Protein AF-A0A1L3GH61-F1 (afdb_monomer)

pLDDT: mean 84.64, std 16.17, range [33.88, 98.38]

Structure (mmCIF, N/CA/C/O backbone):
data_AF-A0A1L3GH61-F1
#
_entry.id   AF-A0A1L3GH61-F1
#
loop_
_atom_site.group_PDB
_atom_site.id
_atom_site.type_symbol
_atom_site.label_atom_id
_atom_site.label_alt_id
_atom_site.label_comp_id
_atom_site.label_asym_id
_atom_site.label_entity_id
_atom_site.label_seq_id
_atom_site.pdbx_PDB_ins_code
_atom_site.Cartn_x
_atom_site.Cartn_y
_atom_site.Cartn_z
_atom_site.occupancy
_atom_site.B_iso_or_equiv
_atom_site.auth_seq_id
_atom_site.auth_comp_id
_atom_site.auth_asym_id
_atom_site.auth_atom_i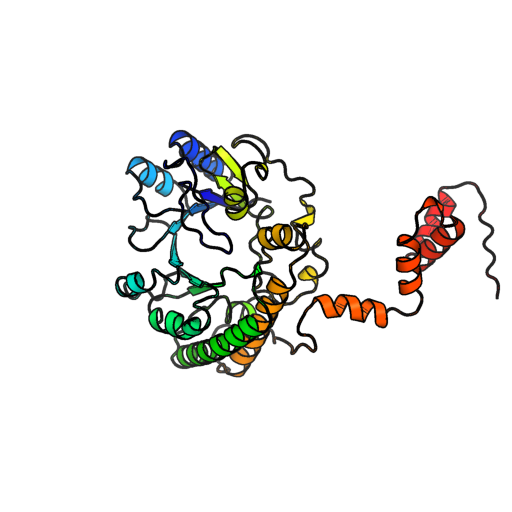d
_atom_site.pdbx_PDB_model_num
ATOM 1 N N . MET A 1 1 ? 2.648 -17.963 -5.848 1.00 83.69 1 MET A N 1
ATOM 2 C CA . MET A 1 1 ? 2.553 -17.896 -7.324 1.00 83.69 1 MET A CA 1
ATOM 3 C C . MET A 1 1 ? 2.106 -16.492 -7.654 1.00 83.69 1 MET A C 1
ATOM 5 O O . MET A 1 1 ? 1.169 -16.028 -7.014 1.00 83.69 1 MET A O 1
ATOM 9 N N . ILE A 1 2 ? 2.786 -15.828 -8.590 1.00 93.50 2 ILE A N 1
ATOM 10 C CA . ILE A 1 2 ? 2.434 -14.467 -9.002 1.00 93.50 2 ILE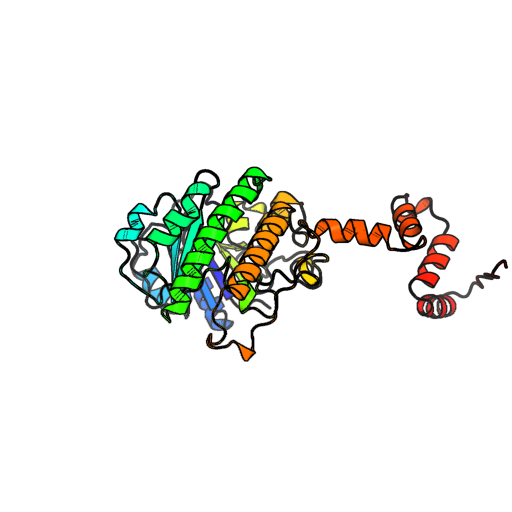 A CA 1
ATOM 11 C C . ILE A 1 2 ? 1.041 -14.481 -9.641 1.00 93.50 2 ILE A C 1
ATOM 13 O O . ILE A 1 2 ? 0.762 -15.321 -10.489 1.00 93.50 2 ILE A O 1
ATOM 17 N N . LYS A 1 3 ? 0.179 -13.576 -9.182 1.00 96.00 3 LYS A N 1
ATOM 18 C CA . LYS A 1 3 ? -1.226 -13.402 -9.566 1.00 96.00 3 LYS A CA 1
ATOM 19 C C . LYS A 1 3 ? -1.441 -12.122 -10.375 1.00 96.00 3 LYS A C 1
ATOM 21 O O . LYS A 1 3 ? -2.359 -12.060 -11.183 1.00 96.00 3 LYS A O 1
ATOM 26 N N . TYR A 1 4 ? -0.626 -11.092 -10.141 1.00 97.06 4 TYR A N 1
ATOM 27 C CA . TYR A 1 4 ? -0.753 -9.811 -10.832 1.00 97.06 4 TYR A CA 1
ATOM 28 C C . TYR A 1 4 ? 0.585 -9.087 -10.987 1.00 97.06 4 TYR A C 1
ATOM 30 O O . TYR A 1 4 ? 1.570 -9.397 -10.313 1.00 97.06 4 TYR A O 1
ATOM 38 N N . LEU A 1 5 ? 0.620 -8.112 -11.891 1.00 98.06 5 LEU A N 1
ATOM 39 C CA . LEU A 1 5 ? 1.747 -7.206 -12.085 1.00 98.06 5 LEU A CA 1
ATOM 40 C C . LEU A 1 5 ? 1.367 -5.795 -11.649 1.00 98.06 5 LEU A C 1
ATOM 42 O O . LEU A 1 5 ? 0.266 -5.325 -11.916 1.00 98.06 5 LEU A O 1
ATOM 46 N N . VAL A 1 6 ? 2.307 -5.100 -11.015 1.00 98.38 6 VAL A N 1
ATOM 47 C CA . VAL A 1 6 ? 2.233 -3.650 -10.813 1.00 98.38 6 VAL A CA 1
ATOM 48 C C . VAL A 1 6 ? 3.106 -2.993 -11.875 1.00 98.38 6 VAL A C 1
ATOM 50 O O . VAL A 1 6 ? 4.317 -3.198 -11.889 1.00 98.38 6 VAL A O 1
ATOM 53 N N . VAL A 1 7 ? 2.514 -2.227 -12.779 1.00 98.25 7 VAL A N 1
ATOM 54 C CA . VAL A 1 7 ? 3.211 -1.656 -13.935 1.00 98.25 7 VAL A CA 1
ATOM 55 C 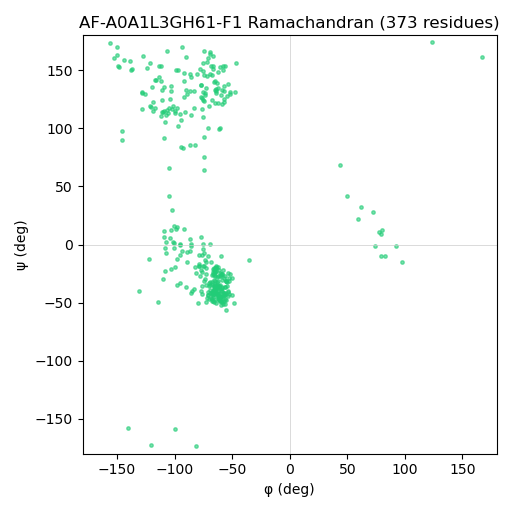C . VAL A 1 7 ? 3.317 -0.151 -13.748 1.00 98.25 7 VAL A C 1
ATOM 57 O O . VAL A 1 7 ? 2.310 0.552 -13.734 1.00 98.25 7 VAL A O 1
ATOM 60 N N . ILE A 1 8 ? 4.541 0.343 -13.583 1.00 96.94 8 ILE A N 1
ATOM 61 C CA . ILE A 1 8 ? 4.813 1.777 -13.452 1.00 96.94 8 ILE A CA 1
ATOM 62 C C . ILE A 1 8 ? 4.885 2.373 -14.856 1.00 96.94 8 ILE A C 1
ATOM 64 O O . ILE A 1 8 ? 5.757 1.991 -15.636 1.00 96.94 8 ILE A O 1
ATOM 68 N N . LEU A 1 9 ? 3.978 3.295 -15.182 1.00 95.12 9 LEU A N 1
ATOM 69 C CA . LEU A 1 9 ? 3.888 3.866 -16.528 1.00 95.12 9 LEU A CA 1
ATOM 70 C C . LEU A 1 9 ? 4.895 4.984 -16.777 1.00 95.12 9 LEU A C 1
ATOM 72 O O . LEU A 1 9 ? 5.270 5.195 -17.922 1.00 95.12 9 LEU A O 1
ATOM 76 N N . GLU A 1 10 ? 5.368 5.670 -15.741 1.00 92.06 10 GLU A N 1
ATOM 77 C CA . GLU A 1 10 ? 6.439 6.659 -15.854 1.00 92.06 10 GLU A CA 1
ATOM 78 C C . GLU A 1 10 ? 7.276 6.731 -14.573 1.00 92.06 10 GLU A C 1
ATOM 80 O O . GLU A 1 10 ? 6.773 6.420 -13.494 1.00 92.06 10 GLU A O 1
ATOM 85 N N . PRO A 1 11 ? 8.552 7.146 -14.637 1.00 90.44 11 PRO A N 1
ATOM 86 C CA . PRO A 1 11 ? 9.413 7.211 -13.457 1.00 90.44 11 PRO A CA 1
ATOM 87 C C . PRO A 1 11 ? 8.901 8.147 -12.358 1.00 90.44 11 PRO A C 1
ATOM 89 O O . PRO A 1 11 ? 9.239 7.955 -11.196 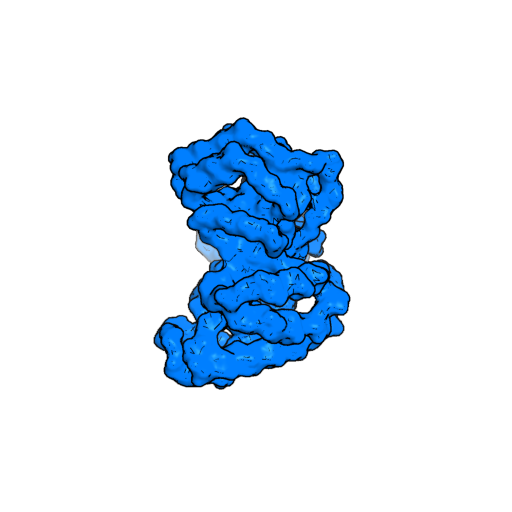1.00 90.44 11 PRO A O 1
ATOM 92 N N . ALA A 1 12 ? 8.082 9.139 -12.718 1.00 89.06 12 ALA A N 1
ATOM 93 C CA . ALA A 1 12 ? 7.443 10.068 -11.791 1.00 89.06 12 ALA A CA 1
ATOM 94 C C . ALA A 1 12 ? 6.040 9.614 -11.329 1.00 89.06 12 ALA A C 1
ATOM 96 O O . ALA A 1 12 ? 5.292 10.421 -10.781 1.00 89.06 12 ALA A O 1
ATOM 97 N N . ALA A 1 13 ? 5.660 8.352 -11.568 1.00 91.25 13 ALA A N 1
ATOM 98 C CA . ALA A 1 13 ? 4.326 7.853 -11.250 1.00 91.25 13 ALA A CA 1
ATOM 99 C C . ALA A 1 13 ? 3.964 8.008 -9.768 1.00 91.25 13 ALA A C 1
ATOM 101 O O . ALA A 1 13 ? 4.830 7.933 -8.894 1.00 91.25 13 ALA A O 1
ATOM 102 N N . ALA A 1 14 ? 2.671 8.176 -9.482 1.00 87.81 14 ALA A N 1
ATOM 103 C CA . ALA A 1 14 ? 2.172 8.421 -8.139 1.00 87.81 14 ALA A CA 1
ATOM 104 C C . ALA A 1 14 ? 2.653 7.341 -7.159 1.00 87.81 14 ALA A C 1
ATOM 106 O O . ALA A 1 14 ? 2.464 6.138 -7.366 1.00 87.81 14 ALA A O 1
ATOM 107 N N . SER A 1 15 ? 3.244 7.766 -6.041 1.00 93.44 15 SER A N 1
ATOM 108 C CA . SER A 1 15 ? 3.453 6.839 -4.936 1.00 93.44 15 SER A CA 1
ATOM 109 C C . SER A 1 15 ? 2.129 6.602 -4.238 1.00 93.44 15 SER A C 1
ATOM 111 O O . SER A 1 15 ? 1.513 7.545 -3.766 1.00 93.44 15 SER A O 1
ATOM 113 N N . PHE A 1 16 ? 1.715 5.344 -4.131 1.00 94.50 16 PHE A N 1
ATOM 114 C CA . PHE A 1 16 ? 0.470 4.939 -3.472 1.00 94.50 16 PHE A CA 1
ATOM 115 C C . PHE A 1 16 ? 0.708 4.209 -2.139 1.00 94.50 16 PHE A C 1
ATOM 117 O O . PHE A 1 16 ? -0.215 3.659 -1.542 1.00 94.50 16 PHE A O 1
ATOM 124 N N . CYS A 1 17 ? 1.960 4.153 -1.676 1.00 94.88 17 CYS A N 1
ATOM 125 C CA . CYS A 1 17 ? 2.373 3.373 -0.509 1.00 94.88 17 CYS A CA 1
ATOM 126 C C . CYS A 1 17 ? 3.414 4.154 0.324 1.00 94.88 17 CYS A C 1
ATOM 128 O O . CYS A 1 17 ? 3.469 5.384 0.274 1.00 94.88 17 CYS A O 1
ATOM 130 N N . TYR A 1 18 ? 4.219 3.449 1.126 1.00 93.62 18 TYR A N 1
ATOM 131 C CA . TYR A 1 18 ? 5.181 4.022 2.079 1.00 93.62 18 TYR A CA 1
ATOM 132 C C . TYR A 1 18 ? 6.454 4.616 1.455 1.00 93.62 18 TYR A C 1
ATOM 134 O O . TYR A 1 18 ? 7.277 5.164 2.182 1.00 93.62 18 TYR A O 1
ATOM 142 N N . TYR A 1 19 ? 6.671 4.449 0.150 1.00 93.12 19 TYR A N 1
ATOM 143 C CA . TYR A 1 19 ? 7.845 4.991 -0.539 1.00 93.12 19 TYR A CA 1
ATOM 144 C C . TYR A 1 19 ? 7.561 6.390 -1.069 1.00 93.12 19 TYR A C 1
ATOM 146 O O . TYR A 1 19 ? 6.403 6.741 -1.258 1.00 93.12 19 TYR A O 1
ATOM 154 N N . ASP A 1 20 ? 8.599 7.157 -1.370 1.00 90.69 20 ASP A N 1
ATOM 155 C CA . ASP A 1 20 ? 8.470 8.397 -2.130 1.00 90.69 20 ASP A CA 1
ATOM 156 C C . ASP A 1 20 ? 9.126 8.247 -3.495 1.00 90.69 20 ASP A C 1
ATOM 158 O O . ASP A 1 20 ? 10.029 7.430 -3.697 1.00 90.69 20 ASP A O 1
ATOM 162 N N . VAL A 1 21 ? 8.635 9.036 -4.442 1.00 89.06 21 VAL A N 1
ATOM 163 C CA . VAL A 1 21 ? 9.172 9.089 -5.796 1.00 89.06 21 VAL A CA 1
ATOM 164 C C . VAL A 1 21 ? 10.475 9.880 -5.739 1.00 89.06 21 VAL A C 1
ATOM 166 O O . VAL A 1 21 ? 10.467 11.087 -5.499 1.00 89.06 21 VAL A O 1
ATOM 169 N N . LYS A 1 22 ? 11.614 9.205 -5.924 1.00 81.12 22 LYS A N 1
ATOM 170 C CA . LYS A 1 22 ? 12.900 9.901 -6.061 1.00 81.12 22 LYS A CA 1
ATOM 171 C C . LYS A 1 22 ? 12.956 10.612 -7.424 1.00 81.12 22 LYS A C 1
ATOM 173 O O . LYS A 1 22 ? 12.446 10.055 -8.396 1.00 81.12 22 LYS A O 1
ATOM 178 N N . PRO A 1 23 ? 13.594 11.793 -7.534 1.00 69.44 23 PRO A N 1
ATOM 179 C CA . PRO A 1 23 ? 13.821 12.438 -8.824 1.00 69.44 23 PRO A CA 1
ATOM 180 C C . PRO A 1 23 ? 14.596 11.500 -9.752 1.00 69.44 23 PRO A C 1
ATOM 182 O O . PRO A 1 23 ? 15.689 11.050 -9.406 1.00 69.44 23 PRO A O 1
ATOM 185 N N . VAL A 1 24 ? 14.033 11.198 -10.921 1.00 66.31 24 VAL A N 1
ATOM 186 C CA . VAL A 1 24 ? 14.658 10.305 -11.904 1.00 66.31 24 VAL A CA 1
ATOM 187 C C . VAL A 1 24 ? 15.115 11.140 -13.107 1.00 66.31 24 VAL A C 1
ATOM 189 O O . VAL A 1 24 ? 14.350 11.985 -13.565 1.00 66.31 24 VAL A O 1
ATOM 192 N N . PRO A 1 25 ? 16.331 10.931 -13.656 1.00 54.88 25 PRO A N 1
ATOM 193 C CA . PRO A 1 25 ? 16.822 11.704 -14.808 1.00 54.88 25 PRO A CA 1
ATOM 194 C C . PRO A 1 25 ? 16.006 11.496 -16.093 1.00 54.88 25 PRO A C 1
ATOM 196 O O . PRO A 1 25 ? 16.049 12.317 -17.003 1.00 54.88 25 PRO A O 1
ATOM 199 N N . SER A 1 26 ? 15.301 10.367 -16.183 1.00 58.50 26 SER A N 1
ATOM 200 C CA . SER A 1 26 ? 14.459 9.982 -17.312 1.00 58.50 26 SER A CA 1
ATOM 201 C C . SER A 1 26 ? 13.035 10.483 -17.082 1.00 58.50 26 SER A C 1
ATOM 203 O O . SER A 1 26 ? 12.349 9.986 -16.192 1.00 58.50 26 SER A O 1
ATOM 205 N N . SER A 1 27 ? 12.580 11.425 -17.906 1.00 63.38 27 SER A N 1
ATOM 206 C CA . SER A 1 27 ? 11.259 12.061 -17.812 1.00 63.38 27 SER A CA 1
ATOM 207 C C . SER A 1 27 ? 10.240 11.526 -18.831 1.00 63.38 27 SER A C 1
ATOM 209 O O . SER A 1 27 ? 9.394 12.277 -19.305 1.00 63.38 27 SER A O 1
ATOM 211 N N . GLY A 1 28 ? 10.352 10.259 -19.236 1.00 83.81 28 GLY A N 1
ATOM 212 C CA . GLY A 1 28 ? 9.490 9.662 -20.260 1.00 83.81 28 GLY A CA 1
ATOM 213 C C . GLY A 1 28 ? 8.573 8.565 -19.728 1.00 83.81 28 GLY A C 1
ATOM 214 O O . GLY A 1 28 ? 8.915 7.873 -18.770 1.00 83.81 28 GLY A O 1
ATOM 215 N N . LEU A 1 29 ? 7.443 8.366 -20.411 1.00 92.44 29 LEU A N 1
ATOM 216 C CA . LEU A 1 29 ? 6.622 7.165 -20.265 1.00 92.44 29 LEU A CA 1
ATOM 217 C C . LEU A 1 29 ? 7.460 5.903 -20.537 1.00 92.44 29 LEU A C 1
ATOM 219 O O . LEU A 1 29 ? 8.430 5.924 -21.301 1.00 92.44 29 LEU A O 1
ATOM 223 N N . MET A 1 30 ? 7.044 4.784 -19.948 1.00 94.69 30 MET A N 1
ATOM 224 C CA . MET A 1 30 ? 7.492 3.445 -20.312 1.00 94.69 30 MET A CA 1
ATOM 225 C C . MET A 1 30 ? 7.421 3.293 -21.836 1.00 94.69 30 MET A C 1
ATOM 227 O O . MET A 1 30 ? 6.375 3.591 -22.406 1.00 94.69 30 MET A O 1
ATOM 231 N N . PRO A 1 31 ? 8.475 2.802 -22.513 1.00 95.81 31 PRO A N 1
ATOM 232 C CA . PRO A 1 31 ? 8.432 2.614 -23.957 1.00 95.81 31 PRO A CA 1
ATOM 233 C C . PRO A 1 31 ? 7.197 1.811 -24.388 1.00 95.81 31 PRO A C 1
ATOM 235 O O . PRO A 1 31 ? 6.956 0.726 -23.858 1.00 95.81 31 PRO A O 1
ATOM 238 N N . LEU A 1 32 ? 6.437 2.314 -25.366 1.00 96.75 32 LE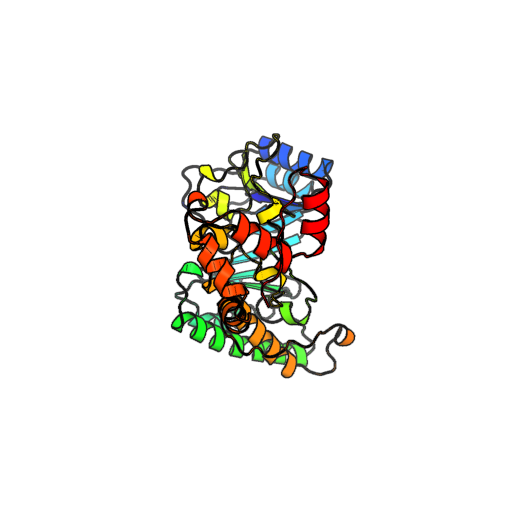U A N 1
ATOM 239 C CA . LEU A 1 32 ? 5.168 1.707 -25.791 1.00 96.75 32 LEU A CA 1
ATOM 240 C C . LEU A 1 32 ? 5.310 0.218 -26.156 1.00 96.75 32 LEU A C 1
ATOM 242 O O . LEU A 1 32 ? 4.482 -0.601 -25.768 1.00 96.75 32 LEU A O 1
ATOM 246 N N . GLU A 1 33 ? 6.398 -0.156 -26.832 1.00 97.38 33 GLU A N 1
ATOM 247 C CA . GLU A 1 33 ? 6.692 -1.555 -27.172 1.00 97.38 33 GLU A CA 1
ATOM 248 C C . GLU A 1 33 ? 7.006 -2.422 -25.945 1.00 97.38 33 GLU A C 1
ATOM 250 O O . GLU A 1 33 ? 6.691 -3.612 -25.911 1.00 97.38 33 GLU A O 1
ATOM 255 N N . LEU A 1 34 ? 7.613 -1.850 -24.902 1.00 97.81 34 LEU A N 1
ATOM 256 C CA . LEU A 1 34 ? 7.771 -2.551 -23.630 1.00 97.81 34 LEU A CA 1
ATOM 257 C C . LEU A 1 34 ? 6.405 -2.750 -22.968 1.00 97.81 34 LEU A C 1
ATOM 259 O O . LEU A 1 34 ? 6.095 -3.882 -22.603 1.00 97.81 34 LEU A O 1
ATOM 263 N N . LEU A 1 35 ? 5.583 -1.701 -22.877 1.00 98.06 35 LEU A N 1
ATOM 264 C CA . LEU A 1 35 ? 4.233 -1.791 -22.316 1.00 98.06 35 LEU A CA 1
ATOM 265 C C . LEU A 1 35 ? 3.397 -2.850 -23.047 1.00 98.06 35 LEU A C 1
ATOM 267 O O . LEU A 1 35 ? 2.757 -3.675 -22.400 1.00 98.06 35 LEU A O 1
ATOM 271 N N . ARG A 1 36 ? 3.473 -2.899 -24.384 1.00 98.25 36 ARG A N 1
ATOM 272 C CA . ARG A 1 36 ? 2.777 -3.902 -25.204 1.00 98.25 36 ARG A CA 1
ATOM 273 C C . ARG A 1 36 ? 3.195 -5.313 -24.823 1.00 98.25 36 ARG A C 1
ATOM 275 O O . ARG A 1 36 ? 2.346 -6.145 -24.523 1.00 98.25 36 ARG A O 1
ATOM 282 N N . ARG A 1 37 ? 4.505 -5.563 -24.728 1.00 98.19 37 ARG A N 1
ATOM 283 C CA . ARG A 1 37 ? 5.027 -6.867 -24.291 1.00 98.19 37 ARG A CA 1
ATOM 284 C C . ARG A 1 37 ? 4.594 -7.233 -22.869 1.00 98.19 37 ARG A C 1
ATOM 286 O O . ARG A 1 37 ? 4.365 -8.414 -22.611 1.00 98.19 37 ARG A O 1
ATOM 293 N N . VAL A 1 38 ? 4.495 -6.260 -21.960 1.00 98.12 38 VAL A N 1
ATOM 294 C CA . VAL A 1 38 ? 4.023 -6.470 -20.579 1.00 98.12 38 VAL A CA 1
ATOM 295 C C . VAL A 1 38 ? 2.550 -6.864 -20.558 1.00 98.12 38 VAL A C 1
ATOM 297 O O . VAL A 1 38 ? 2.207 -7.870 -19.938 1.00 98.12 38 VAL A O 1
ATOM 300 N N . VAL A 1 39 ? 1.701 -6.131 -21.280 1.00 98.06 39 VAL A N 1
ATOM 301 C CA . VAL A 1 39 ? 0.267 -6.427 -21.409 1.00 98.06 39 VAL A CA 1
ATOM 302 C C . VAL A 1 39 ? 0.048 -7.802 -22.044 1.00 98.06 39 VAL A C 1
ATOM 304 O O . VAL A 1 39 ? -0.637 -8.644 -21.466 1.00 98.06 39 VAL A O 1
ATOM 307 N N . ASP A 1 40 ? 0.721 -8.094 -23.159 1.00 97.75 40 ASP A N 1
ATOM 308 C CA . ASP A 1 40 ? 0.632 -9.394 -23.834 1.00 97.75 40 ASP A CA 1
ATOM 309 C C . ASP A 1 40 ? 1.107 -10.549 -22.942 1.00 97.75 40 ASP A C 1
ATOM 311 O O . ASP A 1 40 ? 0.614 -11.676 -23.029 1.00 97.75 40 ASP A O 1
ATOM 315 N N . HIS A 1 41 ? 2.123 -10.314 -22.110 1.00 97.00 41 HIS A N 1
ATOM 316 C CA . HIS A 1 41 ? 2.589 -11.304 -21.146 1.00 97.00 41 HIS A CA 1
ATOM 317 C C . HIS A 1 41 ? 1.547 -11.545 -20.051 1.00 97.00 41 HIS A C 1
ATOM 319 O O . HIS A 1 41 ? 1.261 -12.703 -19.748 1.00 97.00 41 HIS A O 1
ATOM 325 N N . ALA A 1 42 ? 0.969 -10.483 -19.489 1.00 96.75 42 ALA A N 1
ATOM 326 C CA . ALA A 1 42 ? -0.045 -10.587 -18.449 1.00 96.75 42 ALA A CA 1
ATOM 327 C C . ALA A 1 42 ? -1.286 -11.342 -18.948 1.00 96.75 42 ALA A C 1
ATOM 329 O O . ALA A 1 42 ? -1.678 -12.328 -18.328 1.00 96.75 42 ALA A O 1
ATOM 330 N N . ILE A 1 43 ? -1.810 -10.981 -20.125 1.00 96.50 43 ILE A N 1
ATOM 331 C CA . ILE A 1 43 ? -2.961 -11.654 -20.748 1.00 96.50 43 ILE A CA 1
ATOM 332 C C . ILE A 1 43 ? -2.668 -13.142 -20.976 1.00 96.50 43 ILE A C 1
ATOM 334 O O . ILE A 1 43 ? -3.449 -13.998 -20.563 1.00 96.50 43 ILE A O 1
ATOM 338 N N . ARG A 1 44 ? -1.520 -13.481 -21.585 1.00 95.94 44 ARG A N 1
ATOM 339 C CA . ARG A 1 44 ? -1.162 -14.883 -21.882 1.00 95.94 44 ARG A CA 1
ATOM 340 C C . ARG A 1 44 ? -1.005 -15.756 -20.640 1.00 95.94 44 ARG A C 1
ATOM 342 O O . ARG A 1 44 ? -1.191 -16.964 -20.737 1.00 95.94 44 ARG A O 1
ATOM 349 N N . ASN A 1 45 ? -0.644 -15.162 -19.505 1.00 94.94 45 ASN A N 1
ATOM 350 C CA . ASN A 1 45 ? -0.426 -15.878 -18.249 1.00 94.94 45 ASN A CA 1
ATOM 351 C C . ASN A 1 45 ? -1.583 -15.700 -17.251 1.00 94.94 45 ASN A C 1
ATOM 353 O O . ASN A 1 45 ? -1.469 -16.168 -16.121 1.00 94.94 45 ASN A O 1
ATOM 357 N N . GLY A 1 46 ? -2.681 -15.042 -17.644 1.00 95.31 46 GLY A N 1
ATOM 358 C CA . GLY A 1 46 ? -3.830 -14.795 -16.769 1.00 95.31 46 GLY A CA 1
ATOM 359 C C . GLY A 1 46 ? -3.501 -13.935 -15.543 1.00 95.31 46 GLY A C 1
ATOM 360 O O . GLY A 1 46 ? -4.067 -14.156 -14.477 1.00 95.31 46 GLY A O 1
ATOM 361 N N . LEU A 1 47 ? -2.555 -13.000 -15.671 1.00 96.06 47 LEU A N 1
ATOM 362 C CA . LEU A 1 47 ? -2.169 -12.079 -14.602 1.00 96.06 47 LEU A CA 1
ATOM 363 C C . LEU A 1 47 ? -3.014 -10.804 -14.682 1.00 96.06 47 LEU A C 1
ATOM 365 O O . LEU A 1 47 ? -3.105 -10.199 -15.750 1.00 96.06 47 LEU A O 1
ATOM 369 N N . HIS A 1 48 ? -3.558 -10.347 -13.553 1.00 95.94 48 HIS A N 1
ATOM 370 C CA . HIS A 1 48 ? -4.166 -9.011 -13.485 1.00 95.94 48 HIS A CA 1
ATOM 371 C C . HIS A 1 48 ? -3.092 -7.916 -13.549 1.00 95.94 48 HIS A C 1
ATOM 373 O O . HIS A 1 48 ? -1.915 -8.166 -13.258 1.00 95.94 48 HIS A O 1
ATOM 379 N N . ILE A 1 49 ? -3.488 -6.690 -13.896 1.00 97.44 49 ILE A N 1
ATOM 380 C CA . ILE A 1 49 ? -2.560 -5.560 -14.001 1.00 97.44 49 ILE A CA 1
ATOM 381 C C . ILE A 1 49 ? -3.029 -4.383 -13.149 1.00 97.44 49 ILE A C 1
ATOM 383 O O . ILE A 1 49 ? -4.158 -3.919 -13.270 1.00 97.44 49 ILE A O 1
ATOM 387 N N . ASN A 1 50 ? -2.120 -3.855 -12.334 1.00 97.25 50 ASN A N 1
ATOM 388 C CA . ASN A 1 50 ? -2.289 -2.582 -11.648 1.00 97.25 50 ASN A CA 1
ATOM 389 C C . ASN A 1 50 ? -1.362 -1.557 -12.303 1.00 97.25 50 ASN A C 1
ATOM 391 O O . ASN A 1 50 ? -0.147 -1.605 -12.099 1.00 97.25 50 ASN A O 1
ATOM 395 N N . PHE A 1 51 ? -1.918 -0.642 -13.090 1.00 97.31 51 PHE A N 1
ATOM 396 C CA . PHE A 1 51 ? -1.161 0.447 -13.700 1.00 97.31 51 PHE A CA 1
ATOM 397 C C . PHE A 1 51 ? -0.996 1.599 -12.716 1.00 97.31 51 PHE A C 1
ATOM 399 O O . PHE A 1 51 ? -1.962 2.032 -12.091 1.00 97.31 51 PHE A O 1
ATOM 406 N N . VAL A 1 52 ? 0.229 2.104 -12.591 1.00 96.31 52 VAL A N 1
ATOM 407 C CA . VAL A 1 52 ? 0.554 3.269 -11.766 1.00 96.31 52 VAL A CA 1
ATOM 408 C C . VAL A 1 52 ? 0.838 4.440 -12.693 1.00 96.31 52 VAL A C 1
ATOM 410 O O . VAL A 1 52 ? 1.832 4.435 -13.424 1.00 96.31 52 VAL A O 1
ATOM 413 N N . HIS A 1 53 ? -0.060 5.418 -12.666 1.00 93.44 53 HIS A N 1
ATOM 414 C CA . HIS A 1 53 ? -0.005 6.635 -13.472 1.00 93.44 53 HIS A CA 1
ATOM 415 C C . HIS A 1 53 ? 0.730 7.732 -12.695 1.00 93.44 53 HIS A C 1
ATOM 417 O O . HIS A 1 53 ? 0.667 7.760 -11.463 1.00 93.44 53 HIS A O 1
ATOM 423 N N . GLY A 1 54 ? 1.445 8.623 -13.378 1.00 89.94 54 GLY A N 1
ATOM 424 C CA . GLY A 1 54 ? 1.882 9.892 -12.780 1.00 89.94 54 GLY A CA 1
ATOM 425 C C . GLY A 1 54 ? 0.964 11.023 -13.198 1.00 89.94 54 GLY A C 1
ATOM 426 O O . GLY A 1 54 ? -0.183 10.759 -13.533 1.00 89.94 54 GLY A O 1
ATOM 427 N N . ASP A 1 55 ? 1.426 12.269 -13.125 1.00 84.44 55 ASP A N 1
ATOM 428 C CA . ASP A 1 55 ? 0.588 13.446 -13.391 1.00 84.44 55 ASP A CA 1
ATOM 429 C C . ASP A 1 55 ? 0.377 13.715 -14.893 1.00 84.44 55 ASP A C 1
ATOM 431 O O . ASP A 1 55 ? -0.568 14.416 -15.265 1.00 84.44 55 ASP A O 1
ATOM 435 N N . SER A 1 56 ? 1.198 13.125 -15.767 1.00 84.25 56 SER A N 1
ATOM 436 C CA . SER A 1 56 ? 1.104 13.323 -17.215 1.00 84.25 56 SER A CA 1
ATOM 437 C C . SER A 1 56 ? -0.083 12.550 -17.812 1.00 84.25 56 SER A C 1
ATOM 439 O O . SER A 1 56 ? -0.205 11.349 -17.562 1.00 84.25 56 SER A O 1
ATOM 441 N N . PRO A 1 57 ? -0.938 13.170 -18.651 1.00 86.25 57 PRO A N 1
ATOM 442 C CA . PRO A 1 57 ? -1.988 12.437 -19.350 1.00 86.25 57 PRO A CA 1
ATOM 443 C C . PRO A 1 57 ? -1.384 11.439 -20.346 1.00 86.25 57 PRO A C 1
ATOM 445 O O . PRO A 1 57 ? -0.427 11.748 -21.061 1.00 86.25 57 PRO A O 1
ATOM 448 N N . LEU A 1 58 ? -1.975 10.246 -20.428 1.00 90.44 58 LEU A N 1
ATOM 449 C CA . LEU A 1 58 ? -1.533 9.222 -21.369 1.00 90.44 58 LEU A CA 1
ATOM 450 C C . LEU A 1 58 ? -1.931 9.574 -22.815 1.00 90.44 58 LEU A C 1
ATOM 452 O O . LEU A 1 58 ? -3.092 9.907 -23.064 1.00 90.44 58 LEU A O 1
ATOM 456 N N . PRO A 1 59 ? -1.018 9.436 -23.796 1.00 93.19 59 PRO A N 1
ATOM 457 C CA . PRO A 1 59 ? -1.376 9.498 -25.209 1.00 93.19 59 PRO A CA 1
ATOM 458 C C . PRO A 1 59 ? -2.374 8.394 -25.582 1.00 93.19 59 PRO A C 1
ATOM 460 O O . PRO A 1 59 ? -2.355 7.309 -25.000 1.00 93.19 59 PRO A O 1
ATOM 463 N N . GLU A 1 60 ? -3.197 8.620 -26.609 1.00 92.69 60 GLU A N 1
ATOM 464 C CA . GLU A 1 60 ? -4.275 7.691 -26.987 1.00 92.69 60 GLU A CA 1
ATOM 465 C C . GLU A 1 60 ? -3.809 6.248 -27.236 1.00 92.69 60 GLU A C 1
ATOM 467 O O . GLU A 1 60 ? -4.523 5.298 -26.927 1.00 92.69 60 GLU A O 1
ATOM 472 N N . GLU A 1 61 ? -2.612 6.061 -27.796 1.00 95.19 61 GLU A N 1
ATOM 473 C CA . GLU A 1 61 ? -2.049 4.727 -28.034 1.00 95.19 61 GLU A CA 1
ATOM 474 C C . GLU A 1 61 ? -1.788 3.956 -26.737 1.00 95.19 61 GLU A C 1
ATOM 476 O O . GLU A 1 61 ? -2.005 2.744 -26.694 1.00 95.19 61 GLU A O 1
ATOM 481 N N . TYR A 1 62 ? -1.376 4.657 -25.678 1.00 95.25 62 TYR A N 1
ATOM 482 C CA . TYR A 1 62 ? -1.193 4.079 -24.349 1.00 95.25 62 TYR A CA 1
ATOM 483 C C . TYR A 1 62 ? -2.542 3.750 -23.718 1.00 95.25 62 TYR A C 1
ATOM 485 O O . TYR A 1 62 ? -2.698 2.654 -23.187 1.00 95.25 62 TYR A O 1
ATOM 493 N N . VAL A 1 63 ? -3.525 4.653 -23.832 1.00 93.75 63 VAL A N 1
ATOM 494 C CA . VAL A 1 63 ? -4.891 4.426 -23.330 1.00 93.75 63 VAL A CA 1
ATOM 495 C C . VAL A 1 63 ? -5.493 3.173 -23.965 1.00 93.75 63 VAL A C 1
ATOM 497 O O . VAL A 1 63 ? -5.889 2.261 -23.246 1.00 93.75 63 VAL A O 1
ATOM 500 N N . ARG A 1 64 ? -5.457 3.061 -25.301 1.00 94.19 64 ARG A N 1
ATOM 501 C CA . ARG A 1 64 ? -5.961 1.879 -26.026 1.00 94.19 64 ARG A CA 1
ATOM 502 C C . ARG A 1 64 ? -5.308 0.577 -25.564 1.00 94.19 64 ARG A C 1
ATOM 504 O O . ARG A 1 64 ? -5.958 -0.463 -25.536 1.00 94.19 64 ARG A O 1
ATOM 511 N N . LEU A 1 65 ? -4.018 0.620 -25.241 1.00 95.44 65 LEU A N 1
ATOM 512 C CA . LEU A 1 65 ? -3.279 -0.555 -24.800 1.00 95.44 65 LEU A CA 1
ATOM 513 C C . LEU A 1 65 ? -3.598 -0.927 -23.346 1.00 95.44 65 LEU A C 1
ATOM 515 O O . LEU A 1 65 ? -3.813 -2.102 -23.061 1.00 95.44 65 LEU A O 1
ATOM 519 N N . VAL A 1 66 ? -3.678 0.050 -22.443 1.00 94.12 66 VAL A N 1
ATOM 520 C CA . VAL A 1 66 ? -4.098 -0.154 -21.047 1.00 94.12 66 VAL A CA 1
ATOM 521 C C . VAL A 1 66 ? -5.516 -0.731 -20.988 1.00 94.12 66 VAL A C 1
ATOM 523 O O . VAL A 1 66 ? -5.749 -1.723 -20.303 1.00 94.12 66 VAL A O 1
ATOM 526 N N . GLU A 1 67 ? -6.438 -0.182 -21.780 1.00 93.31 67 GLU A N 1
ATOM 527 C CA . GLU A 1 67 ? -7.836 -0.629 -21.851 1.00 93.31 67 GLU A CA 1
ATOM 528 C C . GLU A 1 67 ? -8.026 -1.987 -22.541 1.00 93.31 67 GLU A C 1
ATOM 530 O O . GLU A 1 67 ? -9.104 -2.570 -22.461 1.00 93.31 67 GLU A O 1
ATOM 535 N N . SER A 1 68 ? -6.986 -2.532 -23.180 1.00 93.00 68 SER A N 1
ATOM 536 C CA . SER A 1 68 ? -7.044 -3.865 -23.794 1.00 93.00 68 SER A CA 1
ATOM 537 C C . SER A 1 68 ? -6.951 -5.024 -22.790 1.00 93.00 68 SER A C 1
ATOM 539 O O . SER A 1 68 ? -7.175 -6.174 -23.169 1.00 93.00 68 SER A O 1
ATOM 541 N N . ALA A 1 69 ? -6.640 -4.739 -21.521 1.00 91.38 69 ALA A N 1
ATOM 542 C CA . ALA A 1 69 ? -6.547 -5.721 -20.445 1.00 91.38 69 ALA A CA 1
ATOM 543 C C . ALA A 1 69 ? -7.471 -5.366 -19.272 1.00 91.38 69 ALA A C 1
ATOM 545 O O . ALA A 1 69 ? -7.732 -4.193 -19.006 1.00 91.38 69 ALA A O 1
ATOM 546 N N . ASP A 1 70 ? -7.918 -6.383 -18.530 1.00 90.50 70 ASP A N 1
ATOM 547 C CA . ASP A 1 70 ? -8.544 -6.179 -17.221 1.00 90.50 70 ASP A CA 1
ATOM 548 C C . ASP A 1 70 ? -7.513 -5.599 -16.243 1.00 90.50 70 ASP A C 1
ATOM 550 O O . ASP A 1 70 ? -6.433 -6.171 -16.044 1.00 90.50 70 ASP A O 1
ATOM 554 N N . HIS A 1 71 ? -7.819 -4.431 -15.679 1.00 94.94 71 HIS A N 1
ATOM 555 C CA . HIS A 1 71 ? -6.846 -3.665 -14.916 1.00 94.94 71 HIS A CA 1
ATOM 556 C C . HIS A 1 71 ? -7.466 -2.765 -13.847 1.00 94.94 71 HIS A C 1
ATOM 558 O O . HIS A 1 71 ? -8.629 -2.356 -13.907 1.00 94.94 71 HIS A O 1
ATOM 564 N N . ILE A 1 72 ? -6.614 -2.394 -12.892 1.00 94.88 72 ILE A N 1
ATOM 565 C CA . ILE A 1 72 ? -6.840 -1.296 -11.958 1.00 94.88 72 ILE A CA 1
ATOM 566 C C . ILE A 1 72 ? -5.862 -0.171 -12.293 1.00 94.88 72 ILE A C 1
ATOM 568 O O . ILE A 1 72 ? -4.664 -0.402 -12.445 1.00 94.88 72 ILE A O 1
ATOM 572 N N . SER A 1 73 ? -6.361 1.056 -12.371 1.00 94.25 73 SER A N 1
ATOM 573 C CA . SER A 1 73 ? -5.556 2.260 -12.536 1.00 94.25 73 SER A CA 1
ATOM 574 C C . SER A 1 73 ? -5.414 2.992 -11.203 1.00 94.25 73 SER A C 1
ATOM 576 O O . SER A 1 73 ? -6.390 3.462 -10.619 1.00 94.25 73 SER A O 1
ATOM 578 N N . ILE A 1 74 ? -4.178 3.078 -10.718 1.00 95.06 74 ILE A N 1
ATOM 579 C CA . ILE A 1 74 ? -3.776 3.848 -9.542 1.00 95.06 74 ILE A CA 1
ATOM 580 C C . ILE A 1 74 ? -3.271 5.199 -10.045 1.00 95.06 74 ILE A C 1
ATOM 582 O O . ILE A 1 74 ? -2.246 5.249 -10.727 1.00 95.06 74 ILE A O 1
ATOM 586 N N . MET A 1 75 ? -3.990 6.277 -9.741 1.00 90.31 75 MET A N 1
ATOM 587 C CA . MET A 1 75 ? -3.759 7.582 -10.369 1.00 90.31 75 MET A CA 1
ATOM 588 C C . MET A 1 75 ? -3.825 8.748 -9.373 1.00 90.31 75 MET A C 1
ATOM 590 O O . MET A 1 75 ? -4.557 8.665 -8.379 1.00 90.31 75 MET A O 1
ATOM 594 N N . PRO A 1 76 ? -3.083 9.841 -9.622 1.00 88.69 76 PRO A N 1
ATOM 595 C CA . PRO A 1 76 ? -3.261 11.094 -8.893 1.00 88.69 76 PRO A CA 1
ATOM 596 C C . PRO A 1 76 ? -4.603 11.768 -9.252 1.00 88.69 76 PRO A C 1
ATOM 598 O O . PRO A 1 76 ? -5.229 11.418 -10.257 1.00 88.69 76 PRO A O 1
ATOM 601 N N . PRO A 1 77 ? -5.080 12.748 -8.457 1.00 83.19 77 PRO A N 1
ATOM 602 C CA . PRO A 1 77 ? -6.280 13.504 -8.796 1.00 83.19 77 PRO A CA 1
ATOM 603 C C . PRO A 1 77 ? -6.062 14.372 -10.043 1.00 83.19 77 PRO A C 1
ATOM 605 O O . PRO A 1 77 ? -4.948 14.807 -10.334 1.00 83.19 77 PRO A O 1
ATOM 608 N N . GLY A 1 78 ? -7.156 14.664 -10.752 1.00 76.31 78 GLY A N 1
ATOM 609 C CA . GLY A 1 78 ? -7.159 15.526 -11.941 1.00 76.31 78 GLY A CA 1
ATOM 610 C C . GLY A 1 78 ? -6.994 14.791 -13.274 1.00 76.31 78 GLY A C 1
ATOM 611 O O . GLY A 1 78 ? -7.053 15.429 -14.322 1.00 76.31 78 GLY A O 1
ATOM 612 N N . GLN A 1 79 ? -6.836 13.466 -13.253 1.00 73.25 79 GLN A N 1
ATOM 613 C CA . GLN A 1 79 ? -6.813 12.642 -14.460 1.00 73.25 79 GLN A CA 1
ATOM 614 C C . GLN A 1 79 ? -8.170 12.011 -14.761 1.00 73.25 79 GLN A C 1
ATOM 616 O O . GLN A 1 79 ? -8.955 11.721 -13.856 1.00 73.25 79 GLN A O 1
ATOM 621 N N . ASN A 1 80 ? -8.433 11.785 -16.049 1.00 68.88 80 ASN A N 1
ATOM 622 C CA . ASN A 1 80 ? -9.607 11.037 -16.475 1.00 68.88 80 ASN A CA 1
ATOM 623 C C . ASN A 1 80 ? -9.362 9.544 -16.234 1.00 68.88 80 ASN A C 1
ATOM 625 O O . ASN A 1 80 ? -8.361 9.018 -16.727 1.00 68.88 80 ASN A O 1
ATOM 629 N N . PRO A 1 81 ? -10.257 8.854 -15.512 1.00 68.25 81 PRO A N 1
ATOM 630 C CA . PRO A 1 81 ? -10.102 7.430 -15.287 1.00 68.25 81 PRO A CA 1
ATOM 631 C C . PRO A 1 81 ? -10.222 6.657 -16.605 1.00 68.25 81 PRO A C 1
ATOM 633 O O . PRO A 1 81 ? -11.075 6.968 -17.438 1.00 68.25 81 PRO A O 1
ATOM 636 N N . CYS A 1 82 ? -9.388 5.631 -16.779 1.00 61.56 82 CYS A N 1
ATOM 637 C CA . CYS A 1 82 ? -9.610 4.608 -17.804 1.00 61.56 82 CYS A CA 1
ATOM 638 C C . CYS A 1 82 ? -10.865 3.789 -17.456 1.00 61.56 82 CYS A C 1
ATOM 640 O O . CYS A 1 82 ? -11.289 3.768 -16.300 1.00 61.56 82 CYS A O 1
ATOM 642 N N . ALA A 1 83 ? -11.430 3.063 -18.424 1.00 65.06 83 ALA A N 1
ATOM 643 C CA . ALA A 1 83 ? -12.656 2.275 -18.224 1.00 65.06 83 ALA A CA 1
ATOM 644 C C . ALA A 1 83 ? -12.577 1.169 -17.133 1.00 65.06 83 ALA A C 1
ATOM 646 O O . ALA A 1 83 ? -13.601 0.579 -16.788 1.00 65.06 83 ALA A O 1
ATOM 647 N N . GLY A 1 84 ? -11.384 0.873 -16.600 1.00 67.25 84 GLY A N 1
ATOM 648 C CA . GLY A 1 84 ? -11.152 -0.107 -15.535 1.00 67.25 84 GLY A CA 1
ATOM 649 C C . GLY A 1 84 ? -11.438 0.395 -14.111 1.00 67.25 84 GLY A C 1
ATOM 650 O O . GLY A 1 84 ? -11.920 1.505 -13.874 1.00 67.25 84 GLY A O 1
ATOM 651 N N . GLY A 1 85 ? -11.103 -0.439 -13.121 1.00 84.00 85 GLY A N 1
ATOM 652 C CA . GLY A 1 85 ? -11.186 -0.045 -11.713 1.00 84.00 85 GLY A CA 1
ATOM 653 C C . GLY A 1 85 ? -10.224 1.106 -11.411 1.00 84.00 85 GLY A C 1
ATOM 654 O O . GLY A 1 85 ? -9.093 1.100 -11.884 1.00 84.00 85 GLY A O 1
ATOM 655 N N . THR A 1 86 ? -10.638 2.093 -10.617 1.00 90.06 86 THR A N 1
ATOM 656 C CA . THR A 1 86 ? -9.800 3.265 -10.305 1.00 90.06 86 THR A CA 1
ATOM 657 C C . THR A 1 86 ? -9.531 3.381 -8.808 1.00 90.06 86 THR A C 1
ATOM 659 O O . THR A 1 86 ? -10.443 3.256 -7.989 1.00 90.06 86 THR A O 1
ATOM 662 N N . VAL A 1 87 ? -8.273 3.657 -8.460 1.00 93.25 87 VAL A N 1
ATOM 663 C CA . VAL A 1 87 ? -7.836 4.019 -7.109 1.00 93.25 87 VAL A CA 1
ATOM 664 C C . VAL A 1 87 ? -7.186 5.397 -7.160 1.00 93.25 87 VAL A C 1
ATOM 666 O O . VAL A 1 87 ? -6.168 5.584 -7.825 1.00 93.25 87 VAL A O 1
ATOM 669 N N . LEU A 1 88 ? -7.769 6.358 -6.447 1.00 92.31 88 LEU A N 1
ATOM 670 C CA . LEU A 1 88 ? -7.268 7.732 -6.406 1.00 92.31 88 LEU A CA 1
ATOM 671 C C . LEU A 1 88 ? -6.254 7.902 -5.281 1.00 92.31 88 LEU A C 1
ATOM 673 O O . LEU A 1 88 ? -6.539 7.568 -4.134 1.00 92.31 88 LEU A O 1
ATOM 677 N N . VAL A 1 89 ? -5.092 8.464 -5.591 1.00 93.69 89 VAL A N 1
ATOM 678 C CA . VAL A 1 89 ? -4.024 8.719 -4.623 1.00 93.69 89 VAL A CA 1
ATOM 679 C C . VAL A 1 89 ? -3.963 10.205 -4.309 1.00 93.69 89 VAL A C 1
ATOM 681 O O . VAL A 1 89 ? -3.597 11.008 -5.158 1.00 93.69 89 VAL A O 1
ATOM 684 N N . ILE A 1 90 ? -4.290 10.572 -3.075 1.00 92.94 90 ILE A N 1
ATOM 685 C CA . ILE A 1 90 ? -4.272 11.953 -2.598 1.00 92.94 90 ILE A CA 1
ATOM 686 C C . ILE A 1 90 ? -3.158 12.083 -1.570 1.00 92.94 90 ILE A C 1
ATOM 688 O O . ILE A 1 90 ? -3.246 11.560 -0.457 1.00 92.94 90 ILE A O 1
ATOM 692 N N . ASP A 1 91 ? -2.106 12.806 -1.932 1.00 92.38 91 ASP A N 1
ATOM 693 C CA . ASP A 1 91 ? -1.144 13.277 -0.950 1.00 92.38 91 ASP A CA 1
ATOM 694 C C . ASP A 1 91 ? -1.728 14.430 -0.134 1.00 92.38 91 ASP A C 1
ATOM 696 O O . ASP A 1 91 ? -2.466 15.277 -0.629 1.00 92.38 91 ASP A O 1
ATOM 700 N N . ASP A 1 92 ? -1.347 14.493 1.133 1.00 91.31 92 ASP A N 1
ATOM 701 C CA . ASP A 1 92 ? -1.794 15.493 2.095 1.00 91.31 92 ASP A CA 1
ATOM 702 C C . ASP A 1 92 ? -1.644 16.964 1.650 1.00 91.31 92 ASP A C 1
ATOM 704 O O . ASP A 1 92 ? -2.395 17.813 2.125 1.00 91.31 92 ASP A O 1
ATOM 708 N N . HIS A 1 93 ? -0.711 17.297 0.746 1.00 86.12 93 HIS A N 1
ATOM 709 C CA . HIS A 1 93 ? -0.567 18.661 0.196 1.00 86.12 93 HIS A CA 1
ATOM 710 C C . HIS A 1 93 ? -1.536 18.946 -0.941 1.00 86.12 93 HIS A C 1
ATOM 712 O O . HIS A 1 93 ? -1.808 20.106 -1.206 1.00 86.12 93 HIS A O 1
ATOM 718 N N . ARG A 1 94 ? -2.082 17.904 -1.562 1.00 83.50 94 ARG A N 1
ATOM 719 C CA . ARG A 1 94 ? -3.047 17.975 -2.659 1.00 83.50 94 ARG A CA 1
ATOM 720 C C . ARG A 1 94 ? -4.477 17.780 -2.176 1.00 83.50 94 ARG A C 1
ATOM 722 O O . ARG A 1 94 ? -5.388 17.569 -2.965 1.00 83.50 94 ARG A O 1
ATOM 729 N N . LEU A 1 95 ? -4.712 17.844 -0.865 1.00 81.69 95 LEU A N 1
ATOM 730 C CA . LEU A 1 95 ? -6.062 17.720 -0.324 1.00 81.69 95 LEU A CA 1
ATOM 731 C C . LEU A 1 95 ? -6.968 18.880 -0.763 1.00 81.69 95 LEU A C 1
ATOM 733 O O . LEU A 1 95 ? -8.181 18.722 -0.817 1.00 81.69 95 LEU A O 1
ATOM 737 N N . GLU A 1 96 ? -6.394 20.025 -1.121 1.00 75.12 96 GLU A N 1
ATOM 738 C CA . GLU A 1 96 ? -7.119 21.138 -1.743 1.00 75.12 96 GLU A CA 1
ATOM 739 C C . GLU A 1 96 ? -7.617 20.841 -3.165 1.00 75.12 96 GLU A C 1
ATOM 741 O O . GLU A 1 96 ? -8.539 21.514 -3.618 1.00 75.12 96 GLU A O 1
ATOM 746 N N . ASP A 1 97 ? -7.108 19.787 -3.815 1.00 69.12 97 ASP A N 1
ATOM 747 C CA . ASP A 1 97 ? -7.665 19.243 -5.059 1.00 69.12 97 ASP A CA 1
ATOM 748 C C . ASP A 1 97 ? -8.906 18.367 -4.770 1.00 69.12 97 ASP A C 1
ATOM 750 O O . ASP A 1 97 ? -9.742 18.125 -5.643 1.00 69.12 97 ASP A O 1
ATOM 754 N N . ALA A 1 98 ? -9.081 17.902 -3.524 1.00 61.16 98 ALA A N 1
ATOM 755 C CA . ALA A 1 98 ? -10.170 17.007 -3.136 1.00 61.16 98 ALA A CA 1
ATOM 756 C C . ALA A 1 98 ? -11.590 17.606 -3.218 1.00 61.16 98 ALA A C 1
ATOM 758 O O . ALA A 1 98 ? -12.518 16.839 -3.471 1.00 61.16 98 ALA A O 1
ATOM 759 N N . PRO A 1 99 ? -11.855 18.916 -3.023 1.00 54.12 99 PRO A N 1
ATOM 760 C CA . PRO A 1 99 ? -13.156 19.532 -3.282 1.00 54.12 99 PRO A CA 1
ATOM 761 C C . PRO A 1 99 ? -13.665 19.308 -4.710 1.00 54.12 99 PRO A C 1
ATOM 763 O O . PRO A 1 99 ? -14.872 19.153 -4.870 1.00 54.12 99 PRO A O 1
ATOM 766 N N . ALA A 1 100 ? -12.772 19.208 -5.705 1.00 60.97 100 ALA A N 1
ATOM 767 C CA . ALA A 1 100 ? -13.134 18.905 -7.092 1.00 60.97 100 ALA A CA 1
ATOM 768 C C . ALA A 1 100 ? -13.564 17.441 -7.303 1.00 60.97 100 ALA A C 1
ATOM 770 O O . ALA A 1 100 ? -14.182 17.122 -8.317 1.00 60.97 100 ALA A O 1
ATOM 771 N N . LEU A 1 101 ? -13.283 16.547 -6.346 1.00 70.56 101 LEU A N 1
ATOM 772 C CA . LEU A 1 101 ? -13.797 15.181 -6.382 1.00 70.56 101 LEU A CA 1
ATOM 773 C C . LEU A 1 101 ? -15.300 15.203 -6.116 1.00 70.56 101 LEU A C 1
ATOM 775 O O . LEU A 1 101 ? -15.744 15.629 -5.042 1.00 70.56 101 LEU A O 1
ATOM 779 N N . ALA A 1 102 ? -16.066 14.724 -7.093 1.00 73.12 102 ALA A N 1
ATOM 780 C CA . ALA A 1 102 ? -17.492 14.490 -6.944 1.00 73.12 102 ALA A CA 1
ATOM 781 C C . ALA A 1 102 ? -17.769 13.522 -5.782 1.00 73.12 102 ALA A C 1
ATOM 783 O O . ALA A 1 102 ? -16.934 12.681 -5.437 1.00 73.12 102 ALA A O 1
ATOM 784 N N . GLU A 1 103 ? -18.954 13.633 -5.182 1.00 79.19 103 GLU A N 1
ATOM 785 C CA . GLU A 1 103 ? -19.429 12.616 -4.248 1.00 79.19 103 GLU A CA 1
ATOM 786 C C . GLU A 1 103 ? -19.494 11.271 -4.973 1.00 79.19 103 GLU A C 1
ATOM 788 O O . GLU A 1 103 ? -20.151 11.123 -6.003 1.00 79.19 103 GLU A O 1
ATOM 793 N N . ASN A 1 104 ? -18.756 10.299 -4.449 1.00 79.69 104 ASN A N 1
ATOM 794 C CA . ASN A 1 104 ? -18.693 8.962 -5.003 1.00 79.69 104 ASN A CA 1
ATOM 795 C C . ASN A 1 104 ? -18.544 7.958 -3.852 1.00 79.69 104 ASN A C 1
ATOM 797 O O . ASN A 1 104 ? -17.424 7.620 -3.458 1.00 79.69 104 ASN A O 1
ATOM 801 N N . PRO A 1 105 ? -19.661 7.454 -3.305 1.00 73.62 105 PRO A N 1
ATOM 802 C CA . PRO A 1 105 ? -19.646 6.513 -2.187 1.00 73.62 105 PRO A CA 1
ATOM 803 C C . PRO A 1 105 ? -19.110 5.124 -2.571 1.00 73.62 105 PRO A C 1
ATOM 805 O O . PRO A 1 105 ? -19.039 4.247 -1.720 1.00 73.62 105 PRO A O 1
ATOM 808 N N . CYS A 1 106 ? -18.716 4.905 -3.829 1.00 78.75 106 CYS A N 1
ATOM 809 C CA . CYS A 1 106 ? -18.080 3.673 -4.294 1.00 78.75 106 CYS A CA 1
ATOM 810 C C . CYS A 1 106 ? -16.585 3.855 -4.602 1.00 78.75 106 CYS A C 1
ATOM 812 O O . CYS A 1 106 ? -15.915 2.886 -4.954 1.00 78.75 106 CYS A O 1
ATOM 814 N N . ALA A 1 107 ? -16.041 5.071 -4.481 1.00 86.25 107 ALA A N 1
ATOM 815 C CA . ALA A 1 107 ? -14.639 5.320 -4.790 1.00 86.25 107 ALA A CA 1
ATOM 816 C C . ALA A 1 107 ? -13.698 4.667 -3.766 1.00 86.25 107 ALA A C 1
ATOM 818 O O . ALA A 1 107 ? -13.992 4.598 -2.566 1.00 86.25 107 ALA A O 1
ATOM 819 N N . ASN A 1 108 ? -12.538 4.236 -4.261 1.00 92.75 108 ASN A N 1
ATOM 820 C CA . ASN A 1 108 ? -11.416 3.767 -3.462 1.00 92.75 108 ASN A CA 1
ATOM 821 C C . ASN A 1 108 ? -10.316 4.834 -3.483 1.00 92.75 108 ASN A C 1
ATOM 823 O O . ASN A 1 108 ? -9.764 5.151 -4.538 1.00 92.75 108 ASN A O 1
ATOM 827 N N . ILE A 1 109 ? -10.023 5.404 -2.318 1.00 94.50 109 ILE A N 1
ATOM 828 C CA . ILE A 1 109 ? -9.051 6.485 -2.159 1.00 94.50 109 ILE A CA 1
ATOM 829 C C . ILE A 1 109 ? -7.892 6.000 -1.292 1.00 94.50 109 ILE A C 1
ATOM 831 O O . ILE A 1 109 ? -8.084 5.292 -0.304 1.00 94.50 109 ILE A O 1
ATOM 835 N N . ILE A 1 110 ? -6.678 6.409 -1.637 1.00 96.44 110 ILE A N 1
ATOM 836 C CA . ILE A 1 110 ? -5.484 6.312 -0.806 1.00 96.44 110 ILE A CA 1
ATOM 837 C C . ILE A 1 110 ? -5.122 7.728 -0.361 1.00 96.44 110 ILE A C 1
ATOM 839 O O . ILE A 1 110 ? -4.762 8.560 -1.186 1.00 96.44 110 ILE A O 1
ATOM 843 N N . LEU A 1 111 ? -5.197 8.003 0.939 1.00 96.88 111 LEU A N 1
ATOM 844 C CA . LEU A 1 111 ? -4.732 9.252 1.539 1.00 96.88 111 LEU A CA 1
ATOM 845 C C . LEU A 1 111 ? -3.336 9.043 2.132 1.00 96.88 111 LEU A C 1
ATOM 847 O O . LEU A 1 111 ? -3.168 8.258 3.070 1.00 96.88 111 LEU A O 1
ATOM 851 N N . ARG A 1 112 ? -2.341 9.766 1.614 1.00 96.75 112 ARG A N 1
ATOM 852 C CA . ARG A 1 112 ? -0.952 9.722 2.093 1.00 96.75 112 ARG A CA 1
ATOM 853 C C . ARG A 1 112 ? -0.653 10.928 2.971 1.00 96.75 112 ARG A C 1
ATOM 855 O O . ARG A 1 112 ? -0.719 12.063 2.510 1.00 96.75 112 ARG A O 1
ATOM 862 N N . VAL A 1 113 ? -0.292 10.693 4.231 1.00 96.44 113 VAL A N 1
ATOM 863 C CA . VAL A 1 113 ? -0.115 11.747 5.243 1.00 96.44 113 VAL A CA 1
ATOM 864 C C . VAL A 1 113 ? 1.311 11.781 5.761 1.00 96.44 113 VAL A C 1
ATOM 866 O O . VAL A 1 113 ? 1.806 10.775 6.258 1.00 96.44 113 VAL A O 1
ATOM 869 N N . GLY A 1 114 ? 1.964 12.938 5.636 1.00 94.56 114 GLY A N 1
ATOM 870 C CA . GLY A 1 114 ? 3.296 13.196 6.180 1.00 94.56 114 GLY A CA 1
ATOM 871 C C . GLY A 1 114 ? 3.297 13.333 7.695 1.00 94.56 114 GLY A C 1
ATOM 872 O O . GLY A 1 114 ? 2.284 13.703 8.298 1.00 94.56 114 GLY A O 1
ATOM 873 N N . ARG A 1 115 ? 4.461 13.104 8.311 1.00 94.00 115 ARG A N 1
ATOM 874 C CA . ARG A 1 115 ? 4.658 13.300 9.757 1.00 94.00 115 ARG A CA 1
ATOM 875 C C . ARG A 1 115 ? 4.223 14.694 10.223 1.00 94.00 115 ARG A C 1
ATOM 877 O O . ARG A 1 115 ? 3.521 14.818 11.226 1.00 94.00 115 ARG A O 1
ATOM 884 N N . ASP A 1 116 ? 4.559 15.730 9.459 1.00 93.62 116 ASP A N 1
ATOM 885 C CA . ASP A 1 116 ? 4.261 17.127 9.808 1.00 93.62 116 ASP A CA 1
ATOM 886 C C . ASP A 1 116 ? 2.760 17.439 9.833 1.00 93.62 116 ASP A C 1
ATOM 888 O O . ASP A 1 116 ? 2.326 18.380 10.502 1.00 93.62 116 ASP A O 1
ATOM 892 N N . ARG A 1 117 ? 1.952 16.628 9.134 1.00 94.88 117 ARG A N 1
ATOM 893 C CA . ARG A 1 117 ? 0.497 16.796 9.053 1.00 94.88 117 ARG A CA 1
ATOM 894 C C . ARG A 1 117 ? -0.330 15.761 9.796 1.00 94.88 117 ARG A C 1
ATOM 896 O O . ARG A 1 117 ? -1.559 15.713 9.689 1.00 94.88 117 ARG A O 1
ATOM 903 N N . LEU A 1 118 ? 0.329 14.964 10.625 1.00 95.19 118 LEU A N 1
ATOM 904 C CA . LEU A 1 118 ? -0.313 13.902 11.385 1.00 95.19 118 LEU A CA 1
ATOM 905 C C . LEU A 1 118 ? -1.428 14.448 12.291 1.00 95.19 118 LEU A C 1
ATOM 907 O O . LEU A 1 118 ? -2.500 13.859 12.371 1.00 95.19 118 LEU A O 1
ATOM 911 N N . ARG A 1 119 ? -1.240 15.635 12.889 1.00 97.12 119 ARG A N 1
ATOM 912 C CA . ARG A 1 119 ? -2.244 16.296 13.749 1.00 97.12 119 ARG A CA 1
ATOM 913 C C . ARG A 1 119 ? -3.516 16.730 13.016 1.00 97.12 119 ARG A C 1
ATOM 915 O O . ARG A 1 119 ? -4.531 16.938 13.677 1.00 97.12 119 ARG A O 1
ATOM 922 N N . GLN A 1 120 ? -3.484 16.883 11.691 1.00 96.56 120 GLN A N 1
ATOM 923 C CA . GLN A 1 120 ? -4.672 17.216 10.903 1.00 96.56 120 GLN A CA 1
ATOM 924 C C . GLN A 1 120 ? -5.365 15.981 10.314 1.00 96.56 120 GLN A C 1
ATOM 926 O O . GLN A 1 120 ? -6.403 16.146 9.676 1.00 96.56 120 GLN A O 1
ATOM 931 N N . LEU A 1 121 ? -4.863 14.758 10.542 1.00 97.38 121 LEU A N 1
ATOM 932 C CA . LEU A 1 121 ? -5.377 13.527 9.927 1.00 97.38 121 LEU A CA 1
ATOM 933 C C . LEU A 1 121 ? -6.903 13.391 10.031 1.00 97.38 121 LEU A C 1
ATOM 935 O O . LEU A 1 121 ? -7.576 13.208 9.019 1.00 97.38 121 LEU A O 1
ATOM 939 N N . SER A 1 122 ? -7.481 13.551 11.223 1.00 97.50 122 SER A N 1
ATOM 940 C CA . SER A 1 122 ? -8.939 13.459 11.401 1.00 97.50 122 SER A CA 1
ATOM 941 C C . SER A 1 122 ? -9.710 14.568 10.674 1.00 97.50 122 SER A C 1
ATOM 943 O O . SER A 1 122 ? -10.835 14.352 10.213 1.00 97.50 122 SER A O 1
ATOM 945 N N . GLY A 1 123 ? -9.105 15.751 10.539 1.00 96.00 123 GLY A N 1
ATOM 946 C CA . GLY A 1 123 ? -9.631 16.864 9.756 1.00 96.00 123 GLY A CA 1
ATOM 947 C C . GLY A 1 123 ? -9.631 16.560 8.259 1.00 96.00 123 GLY A C 1
ATOM 948 O O . GLY A 1 123 ? -10.624 16.852 7.596 1.00 96.00 123 GLY A O 1
ATOM 949 N N . MET A 1 124 ? -8.572 15.920 7.762 1.00 95.62 124 MET A N 1
ATOM 950 C CA . MET A 1 124 ? -8.449 15.503 6.364 1.00 95.62 124 MET A CA 1
ATOM 951 C C . MET A 1 124 ? -9.446 14.396 6.017 1.00 95.62 124 MET A C 1
ATOM 953 O O . MET A 1 124 ? -10.195 14.520 5.053 1.00 95.62 124 MET A O 1
ATOM 957 N N . VAL A 1 125 ? -9.557 13.366 6.864 1.00 95.81 125 VAL A N 1
ATOM 958 C CA . VAL A 1 125 ? -10.569 12.309 6.696 1.00 95.81 125 VAL A CA 1
ATOM 959 C C . VAL A 1 125 ? -11.975 12.903 6.672 1.00 95.81 125 VAL A C 1
ATOM 961 O O . VAL A 1 125 ? -12.785 12.529 5.830 1.00 95.81 125 VAL A O 1
ATOM 964 N N . ARG A 1 126 ? -12.264 13.879 7.546 1.00 94.38 126 ARG A N 1
ATOM 965 C CA . ARG A 1 126 ? -13.554 14.582 7.552 1.00 94.38 126 ARG A CA 1
ATOM 966 C C . ARG A 1 126 ? -13.850 15.280 6.221 1.00 94.38 126 ARG A C 1
ATOM 968 O O . ARG A 1 126 ? -15.002 15.265 5.810 1.00 94.38 126 ARG A O 1
ATOM 975 N N . GLN A 1 127 ? -12.858 15.897 5.579 1.00 92.12 127 GLN A N 1
ATOM 976 C CA . GLN A 1 127 ? -13.046 16.571 4.287 1.00 92.12 127 GLN A CA 1
ATOM 977 C C . GLN A 1 127 ? -13.352 15.592 3.142 1.00 92.12 127 GLN A C 1
ATOM 979 O O . GLN A 1 127 ? -14.011 15.974 2.179 1.00 92.12 127 GLN A O 1
ATOM 984 N N . LEU A 1 128 ? -12.908 14.338 3.261 1.00 92.19 128 LEU A N 1
ATOM 985 C CA . LEU A 1 128 ? -13.158 13.278 2.281 1.00 92.19 128 LEU A CA 1
ATOM 986 C C . LEU A 1 128 ? -14.449 12.483 2.544 1.00 92.19 128 LEU A C 1
ATOM 988 O O . LEU A 1 128 ? -14.819 11.648 1.723 1.00 92.19 128 LEU A O 1
ATOM 992 N N . MET A 1 129 ? -15.144 12.707 3.665 1.00 91.12 129 MET A N 1
ATOM 993 C CA . MET A 1 129 ? -16.404 12.007 3.957 1.00 91.12 129 MET A CA 1
ATOM 994 C C . MET A 1 129 ? -17.430 12.227 2.838 1.00 91.12 129 MET A C 1
ATOM 996 O O . MET A 1 129 ? -17.590 13.344 2.355 1.00 91.12 129 MET A O 1
ATOM 1000 N N . GLY A 1 130 ? -18.121 11.156 2.436 1.00 88.19 130 GLY A N 1
ATOM 1001 C CA . GLY A 1 130 ? -19.072 11.162 1.313 1.00 88.19 130 GLY A CA 1
ATOM 1002 C C . GLY A 1 130 ? -18.426 11.006 -0.070 1.00 88.19 130 GLY A C 1
ATOM 1003 O O . GLY A 1 130 ? -19.124 10.775 -1.054 1.00 88.19 130 GLY A O 1
ATOM 1004 N N . LYS A 1 131 ? -17.091 11.075 -0.162 1.00 89.25 131 LYS A N 1
ATOM 1005 C CA . LYS A 1 131 ? -16.346 10.964 -1.428 1.00 89.25 131 LYS A CA 1
ATOM 1006 C C . LYS A 1 131 ? -15.716 9.595 -1.666 1.00 89.25 131 LYS A C 1
ATOM 1008 O O . LYS A 1 131 ? -14.991 9.429 -2.639 1.00 89.25 131 LYS A O 1
ATOM 1013 N N . PHE A 1 132 ? -15.935 8.644 -0.763 1.00 91.81 132 PHE A N 1
ATOM 1014 C CA . PHE A 1 132 ? -15.390 7.298 -0.867 1.00 91.81 132 PHE A CA 1
ATOM 1015 C C . PHE A 1 132 ? -1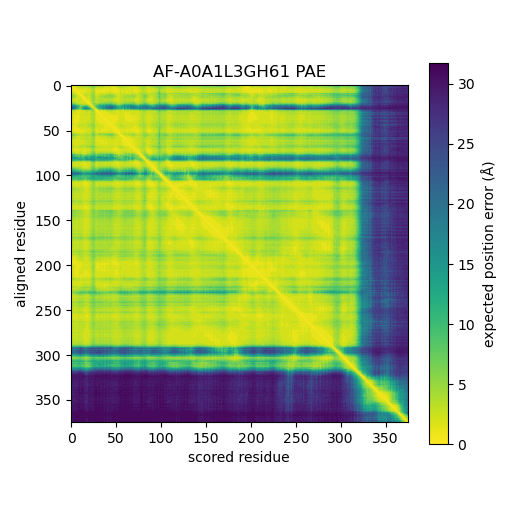6.318 6.266 -0.238 1.00 91.81 132 PHE A C 1
ATOM 1017 O O . PHE A 1 132 ? -17.033 6.566 0.719 1.00 91.81 132 PHE A O 1
ATOM 1024 N N . GLY A 1 133 ? -16.227 5.038 -0.746 1.00 91.69 133 GLY A N 1
ATOM 1025 C CA . GLY A 1 133 ? -16.664 3.835 -0.034 1.00 91.69 133 GLY A CA 1
ATOM 1026 C C . GLY A 1 133 ? -15.528 3.239 0.787 1.00 91.69 133 GLY A C 1
ATOM 1027 O O . GLY A 1 133 ? -15.737 2.815 1.921 1.00 91.69 133 GLY A O 1
ATOM 1028 N N . ARG A 1 134 ? -14.296 3.310 0.260 1.00 95.12 134 ARG A N 1
ATOM 1029 C CA . ARG A 1 134 ? -13.080 2.852 0.938 1.00 95.12 134 ARG A CA 1
ATOM 1030 C C . ARG A 1 134 ? -11.986 3.917 0.950 1.00 95.12 134 ARG A C 1
ATOM 1032 O O . ARG A 1 134 ? -11.610 4.445 -0.094 1.00 95.12 134 ARG A O 1
ATOM 1039 N N . LEU A 1 135 ? -11.426 4.167 2.129 1.00 97.25 135 LEU A N 1
ATOM 1040 C CA . LEU A 1 135 ? -10.266 5.026 2.338 1.00 97.25 135 LEU A CA 1
ATOM 1041 C C . LEU A 1 135 ? -9.110 4.224 2.936 1.00 97.25 135 LEU A C 1
ATOM 1043 O O . LEU A 1 135 ? -9.163 3.770 4.078 1.00 97.25 135 LEU A O 1
ATOM 1047 N N . ASN A 1 136 ? -8.022 4.093 2.190 1.00 97.31 136 ASN A N 1
ATOM 1048 C CA . ASN A 1 136 ? -6.768 3.574 2.713 1.00 97.31 136 ASN A CA 1
ATOM 1049 C C . ASN A 1 136 ? -5.923 4.744 3.211 1.00 97.31 136 ASN A C 1
ATOM 1051 O O . ASN A 1 136 ? -5.691 5.700 2.475 1.00 97.31 136 ASN A O 1
ATOM 1055 N N . ILE A 1 137 ? -5.461 4.677 4.454 1.00 97.56 137 ILE A N 1
ATOM 1056 C CA . ILE A 1 137 ? -4.603 5.714 5.034 1.00 97.56 137 ILE A CA 1
ATOM 1057 C C . ILE A 1 137 ? -3.175 5.184 5.071 1.00 97.56 137 ILE A C 1
ATOM 1059 O O . ILE A 1 137 ? -2.919 4.122 5.635 1.00 97.56 137 ILE A O 1
ATOM 1063 N N . ILE A 1 138 ? -2.246 5.934 4.484 1.00 96.75 138 ILE A N 1
ATOM 1064 C CA . ILE A 1 138 ? -0.817 5.626 4.493 1.00 96.75 138 ILE A CA 1
ATOM 1065 C C . ILE A 1 138 ? -0.089 6.741 5.236 1.00 96.75 138 ILE A C 1
ATOM 1067 O O . ILE A 1 138 ? -0.091 7.897 4.811 1.00 96.75 138 ILE A O 1
ATOM 1071 N N . LEU A 1 139 ? 0.552 6.388 6.347 1.00 95.69 139 LEU A N 1
ATOM 1072 C CA . LEU A 1 139 ? 1.403 7.301 7.102 1.00 95.69 139 LEU A CA 1
ATOM 1073 C C . LEU A 1 139 ? 2.808 7.274 6.491 1.00 95.69 139 LEU A C 1
ATOM 1075 O O . LEU A 1 139 ? 3.499 6.251 6.546 1.00 95.69 139 LEU A O 1
ATOM 1079 N N . LYS A 1 140 ? 3.204 8.383 5.864 1.00 91.69 140 LYS A N 1
ATOM 1080 C CA . LYS A 1 140 ? 4.559 8.585 5.342 1.00 91.69 140 LYS A CA 1
ATOM 1081 C C . LYS A 1 140 ? 5.536 8.731 6.508 1.00 91.69 140 LYS A C 1
ATOM 1083 O O . LYS A 1 140 ? 5.136 8.905 7.657 1.00 91.69 140 LYS A O 1
ATOM 1088 N N . ASP A 1 141 ? 6.827 8.621 6.209 1.00 90.81 141 ASP A N 1
ATOM 1089 C CA . ASP A 1 141 ? 7.904 8.821 7.187 1.00 90.81 141 ASP A CA 1
ATOM 1090 C C . ASP A 1 141 ? 7.860 7.875 8.392 1.00 90.81 141 ASP A C 1
ATOM 1092 O O . ASP A 1 141 ? 8.469 8.161 9.419 1.00 90.81 141 ASP A O 1
ATOM 1096 N N . LEU A 1 142 ? 7.195 6.719 8.270 1.00 90.62 142 LEU A N 1
ATOM 1097 C CA . LEU A 1 142 ? 7.028 5.750 9.359 1.00 90.62 142 LEU A CA 1
ATOM 1098 C C . LEU A 1 142 ? 8.362 5.346 10.013 1.00 90.62 142 LEU A C 1
ATOM 1100 O O . LEU A 1 142 ? 8.413 5.033 11.196 1.00 90.62 142 LEU A O 1
ATOM 1104 N N . ALA A 1 143 ? 9.456 5.390 9.249 1.00 88.94 143 ALA A N 1
ATOM 1105 C CA . ALA A 1 143 ? 10.822 5.184 9.727 1.00 88.94 143 ALA A CA 1
ATOM 1106 C C . ALA A 1 143 ? 11.249 6.131 10.866 1.00 88.94 143 ALA A C 1
ATOM 1108 O O . ALA A 1 143 ? 12.125 5.777 11.646 1.00 88.94 143 ALA A O 1
ATOM 1109 N N . GLN A 1 144 ? 10.656 7.322 10.941 1.00 90.81 144 GLN A N 1
ATOM 1110 C CA . GLN A 1 144 ? 10.995 8.391 11.883 1.00 90.81 144 GLN A CA 1
ATOM 1111 C C . GLN A 1 144 ? 10.036 8.463 13.079 1.00 90.81 144 GLN A C 1
ATOM 1113 O O . GLN A 1 144 ? 10.137 9.389 13.882 1.00 90.81 144 GLN A O 1
ATOM 1118 N N . PHE A 1 145 ? 9.049 7.566 13.157 1.00 93.12 145 PHE A N 1
ATOM 1119 C CA . PHE A 1 145 ? 8.008 7.639 14.176 1.00 93.12 145 PHE A CA 1
ATOM 1120 C C . PHE A 1 145 ? 8.532 7.159 15.524 1.00 93.12 145 PHE A C 1
ATOM 1122 O O . PHE A 1 145 ? 8.990 6.022 15.650 1.00 93.12 145 PHE A O 1
ATOM 1129 N N . GLU A 1 146 ? 8.358 8.001 16.537 1.00 92.44 146 GLU A N 1
ATOM 1130 C CA . GLU A 1 146 ? 8.636 7.698 17.935 1.00 92.44 146 GLU A CA 1
ATOM 1131 C C . GLU A 1 146 ? 7.352 7.863 18.772 1.00 92.44 146 GLU A C 1
ATOM 1133 O O . GLU A 1 146 ? 6.254 8.046 18.240 1.00 92.44 146 GLU A O 1
ATOM 1138 N N . GLU A 1 147 ? 7.457 7.779 20.103 1.00 93.44 147 GLU A N 1
ATOM 1139 C CA . GLU A 1 147 ? 6.295 7.913 21.004 1.00 93.44 147 GLU A CA 1
ATOM 1140 C C . GLU A 1 147 ? 5.408 9.141 20.746 1.00 93.44 147 GLU A C 1
ATOM 1142 O O . GLU A 1 147 ? 4.183 8.985 20.763 1.00 93.44 147 GLU A O 1
ATOM 1147 N N . PRO A 1 148 ? 5.952 10.351 20.498 1.00 95.56 148 PRO A N 1
ATOM 1148 C CA . PRO A 1 148 ? 5.114 11.524 20.272 1.00 95.56 148 PRO A CA 1
ATOM 1149 C C . PRO A 1 148 ? 4.218 11.374 19.037 1.00 95.56 148 PRO A C 1
ATOM 1151 O O . PRO A 1 148 ? 3.030 11.695 19.097 1.00 95.56 148 PRO A O 1
ATOM 1154 N N . GLU A 1 149 ? 4.750 10.852 17.929 1.00 96.44 149 GLU A N 1
ATOM 1155 C CA . GLU A 1 149 ? 3.982 10.607 16.706 1.00 96.44 149 GLU A CA 1
ATOM 1156 C C . GLU A 1 149 ? 2.926 9.517 16.908 1.00 96.44 149 GLU A C 1
ATOM 1158 O O . GLU A 1 149 ? 1.792 9.663 16.442 1.00 96.44 149 GLU A O 1
ATOM 1163 N N . LEU A 1 150 ? 3.258 8.450 17.642 1.00 94.94 150 LEU A N 1
ATOM 1164 C CA . LEU A 1 150 ? 2.309 7.384 17.976 1.00 94.94 150 LEU A CA 1
ATOM 1165 C C . LEU A 1 150 ? 1.148 7.911 18.823 1.00 94.94 150 LEU A C 1
ATOM 1167 O O . LEU A 1 150 ? -0.009 7.573 18.570 1.00 94.94 150 LEU A O 1
ATOM 1171 N N . GLN A 1 151 ? 1.431 8.778 19.795 1.00 96.62 151 GLN A N 1
ATOM 1172 C CA . GLN A 1 151 ? 0.396 9.398 20.615 1.00 96.62 151 GLN A CA 1
ATOM 1173 C C . GLN A 1 151 ? -0.533 10.284 19.771 1.00 96.62 151 GLN A C 1
ATOM 1175 O O . GLN A 1 151 ? -1.755 10.190 19.900 1.00 96.62 151 GLN A O 1
ATOM 1180 N N . ILE A 1 152 ? 0.022 11.067 18.838 1.00 97.62 152 ILE A N 1
ATOM 1181 C CA . ILE A 1 152 ? -0.777 11.854 17.887 1.00 97.62 152 ILE A CA 1
ATOM 1182 C C . ILE A 1 152 ? -1.645 10.930 17.023 1.00 97.62 152 ILE A C 1
ATOM 1184 O O . ILE A 1 152 ? -2.840 11.185 16.880 1.00 97.62 152 ILE A O 1
ATOM 1188 N N . CYS A 1 153 ? -1.089 9.840 16.480 1.00 97.00 153 CYS A N 1
ATOM 1189 C CA . CYS A 1 153 ? -1.858 8.866 15.698 1.00 97.00 153 CYS A CA 1
ATOM 1190 C C . CYS A 1 153 ? -3.051 8.332 16.489 1.00 97.00 153 CYS A C 1
ATOM 1192 O O . CYS A 1 153 ? -4.170 8.329 15.978 1.00 97.00 153 CYS A O 1
ATOM 1194 N N . ARG A 1 154 ? -2.824 7.932 17.747 1.00 96.81 154 ARG A N 1
ATOM 1195 C CA . ARG A 1 154 ? -3.871 7.429 18.642 1.00 96.81 154 ARG A CA 1
ATOM 1196 C C . ARG A 1 154 ? -4.995 8.446 18.798 1.00 96.81 154 ARG A C 1
ATOM 1198 O O . ARG A 1 154 ? -6.153 8.112 18.573 1.00 96.81 154 ARG A O 1
ATOM 1205 N N . GLU A 1 155 ? -4.662 9.690 19.131 1.00 98.12 155 GLU A N 1
ATOM 1206 C CA . GLU A 1 155 ? -5.643 10.767 19.306 1.00 98.12 155 GLU A CA 1
ATOM 1207 C C . GLU A 1 155 ? -6.473 11.004 18.039 1.00 98.12 155 GLU A C 1
ATOM 1209 O O . GLU A 1 155 ? -7.700 11.112 18.103 1.00 98.12 155 GLU A O 1
ATOM 1214 N N . GLN A 1 156 ? -5.826 11.033 16.872 1.00 98.31 156 GLN A N 1
ATOM 1215 C CA . GLN A 1 156 ? -6.512 11.233 15.596 1.00 98.31 156 GLN A CA 1
ATOM 1216 C C . GLN A 1 156 ? -7.408 10.047 15.232 1.00 98.31 156 GLN A C 1
ATOM 1218 O O . GLN A 1 156 ? -8.546 10.251 14.805 1.00 98.31 156 GLN A O 1
ATOM 1223 N N . MET A 1 157 ? -6.937 8.817 15.438 1.00 97.62 157 MET A N 1
ATOM 1224 C CA . MET A 1 157 ? -7.703 7.603 15.161 1.00 97.62 157 MET A CA 1
ATOM 1225 C C . MET A 1 157 ? -8.917 7.460 16.080 1.00 97.62 157 MET A C 1
ATOM 1227 O O . MET A 1 157 ? -9.976 7.084 15.588 1.00 97.62 157 MET A O 1
ATOM 1231 N N . VAL A 1 158 ? -8.834 7.862 17.356 1.00 97.62 158 VAL A N 1
ATOM 1232 C CA . VAL A 1 158 ? -10.007 7.928 18.251 1.00 97.62 158 VAL A CA 1
ATOM 1233 C C . VAL A 1 158 ? -11.080 8.855 17.669 1.00 97.62 158 VAL A C 1
ATOM 1235 O O . VAL A 1 158 ? -12.269 8.522 17.658 1.00 97.62 158 VAL A O 1
ATOM 1238 N N . VAL A 1 159 ? -10.683 10.031 17.170 1.00 98.19 159 VAL A N 1
ATOM 1239 C CA . VAL A 1 159 ? -11.619 10.989 16.557 1.00 98.19 159 VAL A CA 1
ATOM 1240 C C . VAL A 1 159 ? -12.237 10.414 15.282 1.00 98.19 159 VAL A C 1
ATOM 1242 O O . VAL A 1 159 ? -13.443 10.561 15.074 1.00 98.19 159 VAL A O 1
ATOM 1245 N N . ILE A 1 160 ? -11.445 9.743 14.443 1.00 98.06 160 ILE A N 1
ATOM 1246 C CA . ILE A 1 160 ? -11.939 9.106 13.215 1.00 98.06 160 ILE A CA 1
ATOM 1247 C C . ILE A 1 160 ? -12.880 7.944 13.551 1.00 98.06 160 ILE A C 1
ATOM 1249 O O . ILE A 1 160 ? -13.974 7.881 12.998 1.00 98.06 160 ILE A O 1
ATOM 1253 N N . GLY A 1 161 ? -12.532 7.084 14.510 1.00 97.00 161 GLY A N 1
ATOM 1254 C CA . GLY A 1 161 ? -13.361 5.957 14.942 1.00 97.00 161 GLY A CA 1
ATOM 1255 C C . GLY A 1 161 ? -14.742 6.397 15.430 1.00 97.00 161 GLY A C 1
ATOM 1256 O O . GLY A 1 161 ? -15.754 5.825 15.029 1.00 97.00 161 GLY A O 1
ATOM 1257 N N . LYS A 1 162 ? -14.824 7.492 16.201 1.00 96.19 162 LYS A N 1
ATOM 1258 C CA . LYS A 1 162 ? -16.117 8.083 16.600 1.00 96.19 162 LYS A CA 1
ATOM 1259 C C . LYS A 1 162 ? -16.969 8.505 15.399 1.00 96.19 162 LYS A C 1
ATOM 1261 O O . LYS A 1 162 ? -18.191 8.365 15.453 1.00 96.19 162 LYS A O 1
ATOM 1266 N N . ARG A 1 163 ? -16.347 9.014 14.328 1.00 95.50 163 ARG A N 1
ATOM 1267 C CA . ARG A 1 163 ? -17.043 9.383 13.083 1.00 95.50 163 ARG A CA 1
ATOM 1268 C C . ARG A 1 163 ? -17.528 8.149 12.332 1.00 95.50 163 ARG A C 1
ATOM 1270 O O . ARG A 1 163 ? -18.700 8.112 11.984 1.00 95.50 163 ARG A O 1
ATOM 1277 N N . VAL A 1 164 ? -16.680 7.133 12.166 1.00 95.38 164 VAL A N 1
ATOM 1278 C CA . VAL A 1 164 ? -17.063 5.861 11.526 1.00 95.38 164 VAL A CA 1
ATOM 1279 C C . VAL A 1 164 ? -18.258 5.236 12.249 1.00 95.38 164 VAL A C 1
ATOM 1281 O O . VAL A 1 164 ? -19.262 4.918 11.620 1.00 95.38 164 VAL A O 1
ATOM 1284 N N . ALA A 1 165 ? -18.222 5.167 13.583 1.00 94.12 165 ALA A N 1
ATOM 1285 C CA . ALA A 1 165 ? -19.347 4.659 14.368 1.00 94.12 165 ALA A CA 1
ATOM 1286 C C . ALA A 1 165 ? -20.634 5.484 14.176 1.00 94.12 165 ALA A C 1
ATOM 1288 O O . ALA A 1 165 ? -21.735 4.936 14.206 1.00 94.12 165 ALA A O 1
ATOM 1289 N N . ALA A 1 166 ? -20.521 6.805 13.999 1.00 93.56 166 ALA A N 1
ATOM 1290 C CA . ALA A 1 166 ? -21.671 7.657 13.710 1.00 93.56 166 ALA A CA 1
ATOM 1291 C C . ALA A 1 166 ? -22.249 7.402 12.308 1.00 93.56 166 ALA A C 1
ATOM 1293 O O . ALA A 1 166 ? -23.468 7.386 12.176 1.00 93.56 166 ALA A O 1
ATOM 1294 N N . GLU A 1 167 ? -21.410 7.168 11.297 1.00 92.25 167 GLU A N 1
ATOM 1295 C CA . GLU A 1 167 ? -21.853 6.804 9.944 1.00 92.25 167 GLU A CA 1
ATOM 1296 C C . GLU A 1 167 ? -22.542 5.435 9.924 1.00 92.25 167 GLU A C 1
ATOM 1298 O O . GLU A 1 167 ? -23.647 5.309 9.399 1.00 92.25 167 GLU A O 1
ATOM 1303 N N . TYR A 1 168 ? -21.988 4.447 10.630 1.00 91.88 168 TYR A N 1
ATOM 1304 C CA . TYR A 1 168 ? -22.583 3.110 10.722 1.00 91.88 168 TYR A CA 1
ATOM 1305 C C . TYR A 1 168 ? -23.971 3.145 11.377 1.00 91.88 168 TYR A C 1
ATOM 1307 O O . TYR A 1 168 ? -24.886 2.459 10.930 1.00 91.88 168 TYR A O 1
ATOM 1315 N N . ARG A 1 169 ? -24.179 3.994 12.396 1.00 90.38 169 ARG A N 1
ATOM 1316 C CA . ARG A 1 169 ? -25.510 4.191 13.009 1.00 90.38 169 ARG A CA 1
ATOM 1317 C C . ARG A 1 169 ? -26.536 4.803 12.055 1.00 90.38 169 ARG A C 1
ATOM 1319 O O . ARG A 1 169 ? -27.728 4.621 12.274 1.00 90.38 169 ARG A O 1
ATOM 1326 N N . LYS A 1 170 ? -26.092 5.525 11.024 1.00 90.94 170 LYS A N 1
ATOM 1327 C CA . LYS A 1 170 ? -26.956 6.063 9.963 1.00 90.94 170 LYS A CA 1
ATOM 1328 C C . LYS A 1 170 ? -27.196 5.055 8.830 1.00 90.94 170 LYS A C 1
ATOM 1330 O O . LYS A 1 170 ? -27.899 5.390 7.885 1.00 90.94 170 LYS A O 1
ATOM 1335 N N . GLY A 1 171 ? -26.604 3.859 8.900 1.00 88.69 171 GLY A N 1
ATOM 1336 C CA . GLY A 1 171 ? -26.629 2.869 7.821 1.00 88.69 171 GLY A CA 1
ATOM 1337 C C . GLY A 1 171 ? -25.615 3.134 6.703 1.00 88.69 171 GLY A C 1
ATOM 1338 O O . GLY A 1 171 ? -25.706 2.510 5.652 1.00 88.69 171 GLY A O 1
ATOM 1339 N N . ASN A 1 172 ? -24.659 4.048 6.908 1.00 88.88 172 ASN A N 1
ATOM 1340 C CA . ASN A 1 172 ? -23.587 4.321 5.955 1.00 88.88 172 ASN A CA 1
ATOM 1341 C C . ASN A 1 172 ? -22.317 3.547 6.345 1.00 88.88 172 ASN A C 1
ATOM 1343 O O . ASN A 1 172 ? -21.598 3.927 7.275 1.00 88.88 172 ASN A O 1
ATOM 1347 N N . PHE A 1 173 ? -22.052 2.446 5.644 1.00 89.69 173 PHE A N 1
ATOM 1348 C CA . PHE A 1 173 ? -20.948 1.531 5.935 1.00 89.69 173 PHE A CA 1
ATOM 1349 C C . PHE A 1 173 ? -19.712 1.872 5.100 1.00 89.69 173 PHE A C 1
ATOM 1351 O O . PHE A 1 173 ? -19.478 1.300 4.040 1.00 89.69 173 PHE A O 1
ATOM 1358 N N . ILE A 1 174 ? -18.925 2.827 5.589 1.00 93.06 174 ILE A N 1
ATOM 1359 C CA . ILE A 1 174 ? -17.641 3.204 4.987 1.00 93.06 174 ILE A CA 1
ATOM 1360 C C . ILE A 1 174 ? -16.488 2.336 5.503 1.00 93.06 174 ILE A C 1
ATOM 1362 O O . ILE A 1 174 ? -16.433 1.991 6.681 1.00 93.06 174 ILE A O 1
ATOM 1366 N N . GLU A 1 175 ? -15.498 2.073 4.660 1.00 95.19 175 GLU A N 1
ATOM 1367 C CA . GLU A 1 175 ? -14.282 1.361 5.047 1.00 95.19 175 GLU A CA 1
ATOM 1368 C C . GLU A 1 175 ? -13.105 2.325 5.219 1.00 95.19 175 GLU A C 1
ATOM 1370 O O . GLU A 1 175 ? -12.820 3.148 4.348 1.00 95.19 175 GLU A O 1
ATOM 1375 N N . ILE A 1 176 ? -12.379 2.200 6.331 1.00 97.31 176 ILE A N 1
ATOM 1376 C CA . ILE A 1 176 ? -11.114 2.898 6.569 1.00 97.31 176 ILE A CA 1
ATOM 1377 C C . ILE A 1 176 ? -10.063 1.868 6.979 1.00 97.31 176 ILE A C 1
ATOM 1379 O O . ILE A 1 176 ? -10.181 1.258 8.043 1.00 97.31 176 ILE A O 1
ATOM 1383 N N . SER A 1 177 ? -9.012 1.703 6.171 1.00 95.94 177 SER A N 1
ATOM 1384 C CA . SER A 1 177 ? -8.070 0.574 6.287 1.00 95.94 177 SER A CA 1
ATOM 1385 C C . SER A 1 177 ? -7.431 0.409 7.671 1.00 95.94 177 SER A C 1
ATOM 1387 O O . SER A 1 177 ? -7.130 -0.703 8.087 1.00 95.94 177 SER A O 1
ATOM 1389 N N . THR A 1 178 ? -7.231 1.508 8.397 1.00 95.62 178 THR A N 1
ATOM 1390 C CA . THR A 1 178 ? -6.582 1.538 9.717 1.00 95.62 178 THR A CA 1
ATOM 1391 C C . THR A 1 178 ? -7.539 1.287 10.891 1.00 95.62 178 THR A C 1
ATOM 1393 O O . THR A 1 178 ? -7.096 1.204 12.033 1.00 95.62 178 THR A O 1
ATOM 1396 N N . LEU A 1 179 ? -8.851 1.184 10.640 1.00 95.94 179 LEU A N 1
ATOM 1397 C CA . LEU A 1 179 ? -9.883 1.046 11.678 1.00 95.94 179 LEU A CA 1
ATOM 1398 C C . LEU A 1 179 ? -10.868 -0.097 11.423 1.00 95.94 179 LEU A C 1
ATOM 1400 O O . LEU A 1 179 ? -11.296 -0.762 12.364 1.00 95.94 179 LEU A O 1
ATOM 1404 N N . THR A 1 180 ? -11.281 -0.301 10.173 1.00 95.00 180 THR A N 1
ATOM 1405 C CA . THR A 1 180 ? -12.341 -1.260 9.837 1.00 95.00 180 THR A CA 1
ATOM 1406 C C . THR A 1 180 ? -11.778 -2.591 9.363 1.00 95.00 180 THR A C 1
ATOM 1408 O O . THR A 1 180 ? -12.343 -3.626 9.701 1.00 95.00 180 THR A O 1
ATOM 1411 N N . ASP A 1 181 ? -10.646 -2.608 8.648 1.00 95.00 181 ASP A N 1
ATOM 1412 C CA . ASP A 1 181 ? -10.098 -3.843 8.065 1.00 95.00 181 ASP A CA 1
ATOM 1413 C C . ASP A 1 181 ? -9.879 -4.925 9.129 1.00 95.00 181 ASP A C 1
ATOM 1415 O O . ASP A 1 181 ? -10.248 -6.080 8.926 1.00 95.00 181 ASP A O 1
ATOM 1419 N N . ARG A 1 182 ? -9.336 -4.573 10.304 1.00 94.69 182 ARG A N 1
ATOM 1420 C CA . ARG A 1 182 ? -9.112 -5.571 11.357 1.00 94.69 182 ARG A CA 1
ATOM 1421 C C . ARG A 1 182 ? -10.408 -6.208 11.855 1.00 94.69 182 ARG A C 1
ATOM 1423 O O . ARG A 1 182 ? -10.360 -7.363 12.259 1.00 94.69 182 ARG A O 1
ATOM 1430 N N . ILE A 1 183 ? -11.526 -5.486 11.853 1.00 93.00 183 ILE A N 1
ATOM 1431 C CA . ILE A 1 183 ? -12.816 -5.997 12.337 1.00 93.00 183 ILE A CA 1
ATOM 1432 C C . ILE A 1 183 ? -13.319 -7.131 11.433 1.00 93.00 183 ILE A C 1
ATOM 1434 O O . ILE A 1 183 ? -13.834 -8.127 11.934 1.00 93.00 183 ILE A O 1
ATOM 1438 N N . PHE A 1 184 ? -13.137 -6.994 10.117 1.00 90.12 184 PHE A N 1
ATOM 1439 C CA . PHE A 1 184 ? -13.716 -7.906 9.125 1.00 90.12 184 PHE A CA 1
ATOM 1440 C C . PHE A 1 184 ? -12.743 -8.970 8.600 1.00 90.12 184 PHE A C 1
ATOM 1442 O O . PHE A 1 184 ? -13.175 -9.993 8.069 1.00 90.12 184 PHE A O 1
ATOM 1449 N N . LEU A 1 185 ? -11.432 -8.765 8.746 1.00 91.38 185 LEU A N 1
ATOM 1450 C CA . LEU A 1 185 ? -10.430 -9.751 8.348 1.00 91.38 185 LEU A CA 1
ATOM 1451 C C . LEU A 1 185 ? -10.325 -10.897 9.360 1.00 91.38 185 LEU A C 1
ATOM 1453 O O . LEU A 1 185 ? -10.249 -10.683 10.570 1.00 91.38 185 LEU A O 1
ATOM 1457 N N . THR A 1 186 ? -10.231 -12.120 8.841 1.00 89.62 186 THR A N 1
ATOM 1458 C CA . THR A 1 186 ? -10.024 -13.357 9.616 1.00 89.62 186 THR A CA 1
ATOM 1459 C C . THR A 1 186 ? -8.611 -13.930 9.466 1.00 89.62 186 THR A C 1
ATOM 1461 O O . THR A 1 186 ? -8.252 -14.875 10.163 1.00 89.62 186 THR A O 1
ATOM 1464 N N . ASN A 1 187 ? -7.800 -13.362 8.570 1.00 91.12 187 ASN A N 1
ATOM 1465 C CA . ASN A 1 187 ? -6.408 -13.730 8.330 1.00 91.12 187 ASN A CA 1
ATOM 1466 C C . ASN A 1 187 ? -5.592 -12.518 7.844 1.00 91.12 187 ASN A C 1
ATOM 1468 O O . ASN A 1 187 ? -6.143 -11.459 7.547 1.00 91.12 187 ASN A O 1
ATOM 1472 N N . MET A 1 188 ? -4.267 -12.674 7.782 1.00 91.69 188 MET A N 1
ATOM 1473 C CA . MET A 1 188 ? -3.345 -11.617 7.355 1.00 91.69 188 MET A CA 1
ATOM 1474 C C . MET A 1 188 ? -3.590 -11.183 5.904 1.00 91.69 188 MET A C 1
ATOM 1476 O O . MET A 1 188 ? -3.434 -11.973 4.978 1.00 91.69 188 MET A O 1
ATOM 1480 N N . ASN A 1 189 ? -3.866 -9.892 5.710 1.00 90.88 189 ASN A N 1
ATOM 1481 C CA . ASN A 1 189 ? -4.048 -9.253 4.406 1.00 90.88 189 ASN A CA 1
ATOM 1482 C C . ASN A 1 189 ? -2.818 -8.398 4.039 1.00 90.88 189 ASN A C 1
ATOM 1484 O O . ASN A 1 189 ? -2.869 -7.159 4.018 1.00 90.88 189 ASN A O 1
ATOM 1488 N N . ASN A 1 190 ? -1.679 -9.070 3.835 1.00 92.00 190 ASN A N 1
ATOM 1489 C CA . ASN A 1 190 ? -0.395 -8.433 3.523 1.00 92.00 190 ASN A CA 1
ATOM 1490 C C . ASN A 1 190 ? -0.336 -7.921 2.072 1.00 92.00 190 ASN A C 1
ATOM 1492 O O . ASN A 1 190 ? -1.155 -8.290 1.243 1.00 92.00 190 ASN A O 1
ATOM 1496 N N . CYS A 1 191 ? 0.658 -7.087 1.740 1.00 91.50 191 CYS A N 1
ATOM 1497 C CA . CYS A 1 191 ? 0.788 -6.527 0.384 1.00 91.50 191 CYS A CA 1
ATOM 1498 C C . CYS A 1 191 ? 1.089 -7.561 -0.720 1.00 91.50 191 CYS A C 1
ATOM 1500 O O . CYS A 1 191 ? 0.765 -7.318 -1.876 1.00 91.50 191 CYS A O 1
ATOM 1502 N N . GLY A 1 192 ? 1.718 -8.694 -0.385 1.00 93.19 192 GLY A N 1
ATOM 1503 C CA . GLY A 1 192 ? 1.998 -9.774 -1.340 1.00 93.19 192 GLY A CA 1
ATOM 1504 C C . GLY A 1 192 ? 3.188 -9.539 -2.282 1.00 93.19 192 GLY A C 1
ATOM 1505 O O . GLY A 1 192 ? 3.378 -10.319 -3.216 1.00 93.19 192 GLY A O 1
ATOM 1506 N N . ALA A 1 193 ? 4.011 -8.512 -2.052 1.00 95.94 193 ALA A N 1
ATOM 1507 C CA . ALA A 1 193 ? 5.179 -8.215 -2.885 1.00 95.94 193 ALA A CA 1
ATOM 1508 C C . ALA A 1 193 ? 6.161 -9.399 -2.960 1.00 95.94 193 ALA A C 1
ATOM 1510 O O . ALA A 1 193 ? 6.606 -9.928 -1.941 1.00 95.94 193 ALA A O 1
ATOM 1511 N N . GLY A 1 194 ? 6.474 -9.828 -4.183 1.00 94.50 194 GLY A N 1
ATOM 1512 C CA . GLY A 1 194 ? 7.322 -10.980 -4.491 1.00 94.50 194 GLY A CA 1
ATOM 1513 C C . GLY A 1 194 ? 6.696 -12.362 -4.254 1.00 94.50 194 GLY A C 1
ATOM 1514 O O . GLY A 1 194 ? 7.340 -13.365 -4.550 1.00 94.50 194 GLY A O 1
ATOM 1515 N N . VAL A 1 195 ? 5.450 -12.436 -3.770 1.00 94.19 195 VAL A N 1
ATOM 1516 C CA . VAL A 1 195 ? 4.708 -13.699 -3.561 1.00 94.19 195 VAL A CA 1
ATOM 1517 C C . VAL A 1 195 ? 3.494 -13.785 -4.484 1.00 94.19 195 VAL A C 1
ATOM 1519 O O . VAL A 1 195 ? 3.295 -14.796 -5.166 1.00 94.19 195 VAL A O 1
ATOM 1522 N N . GLU A 1 196 ? 2.698 -12.718 -4.499 1.00 95.69 196 GLU A N 1
ATOM 1523 C CA . GLU A 1 196 ? 1.486 -12.555 -5.300 1.00 95.69 196 GLU A CA 1
ATOM 1524 C C . GLU A 1 196 ? 1.676 -11.561 -6.441 1.00 95.69 196 GLU A C 1
ATOM 1526 O O . GLU A 1 196 ? 0.960 -11.645 -7.434 1.00 95.69 196 GLU A O 1
ATOM 1531 N N . HIS A 1 197 ? 2.638 -10.645 -6.339 1.00 96.94 197 HIS A N 1
ATOM 1532 C CA . HIS A 1 197 ? 2.906 -9.696 -7.409 1.00 96.94 197 HIS A CA 1
ATOM 1533 C C . HIS A 1 197 ? 4.381 -9.362 -7.567 1.00 96.94 197 HIS A C 1
ATOM 1535 O O . HIS A 1 197 ? 5.176 -9.498 -6.637 1.00 96.94 197 HIS A O 1
ATOM 1541 N N . LEU A 1 198 ? 4.721 -8.881 -8.757 1.00 97.75 198 LEU A N 1
ATOM 1542 C CA . LEU A 1 198 ? 5.985 -8.219 -9.058 1.00 97.75 198 LEU A CA 1
ATOM 1543 C C . LEU A 1 198 ? 5.699 -6.873 -9.710 1.00 97.75 198 LEU A C 1
ATOM 1545 O O . LEU A 1 198 ? 4.598 -6.627 -10.205 1.00 97.75 198 LEU A O 1
ATOM 1549 N N . THR A 1 199 ? 6.696 -6.001 -9.706 1.00 98.25 199 THR A N 1
ATOM 1550 C CA . THR A 1 199 ? 6.641 -4.718 -10.395 1.00 98.25 199 THR A CA 1
ATOM 1551 C C . THR A 1 199 ? 7.442 -4.767 -11.681 1.00 98.25 199 THR A C 1
ATOM 1553 O O . THR A 1 199 ? 8.562 -5.269 -11.674 1.00 98.25 199 THR A O 1
ATOM 1556 N N . VAL A 1 200 ? 6.888 -4.212 -12.757 1.00 98.25 200 VAL A N 1
ATOM 1557 C CA . VAL A 1 200 ? 7.624 -3.904 -13.987 1.00 98.25 200 VAL A CA 1
ATOM 1558 C C . VAL A 1 200 ? 7.721 -2.390 -14.114 1.00 98.25 200 VAL A C 1
ATOM 1560 O O . VAL A 1 200 ? 6.700 -1.701 -14.079 1.00 98.25 200 VAL A O 1
ATOM 1563 N N . ALA A 1 201 ? 8.942 -1.877 -14.228 1.00 96.25 201 ALA A N 1
ATOM 1564 C CA . ALA A 1 201 ? 9.204 -0.443 -14.288 1.00 96.25 201 ALA A CA 1
ATOM 1565 C C . ALA A 1 201 ? 9.588 0.023 -15.710 1.00 96.25 201 ALA A C 1
ATOM 1567 O O . ALA A 1 201 ? 9.891 -0.814 -16.569 1.00 96.25 201 ALA A O 1
ATOM 1568 N N . PRO A 1 202 ? 9.588 1.345 -15.989 1.00 95.06 202 PRO A N 1
ATOM 1569 C CA . PRO A 1 202 ? 9.881 1.903 -17.316 1.00 95.06 202 PRO A CA 1
ATOM 1570 C C . PRO A 1 202 ? 11.251 1.523 -17.892 1.00 95.06 202 PRO A C 1
ATOM 1572 O O . PRO A 1 202 ? 11.443 1.555 -19.103 1.00 95.06 202 PRO A O 1
ATOM 1575 N N . ASP A 1 203 ? 12.193 1.132 -17.034 1.00 94.62 203 ASP A N 1
ATOM 1576 C CA . ASP A 1 203 ? 13.526 0.648 -17.403 1.00 94.62 203 ASP A CA 1
ATOM 1577 C C . ASP A 1 203 ? 13.536 -0.788 -17.967 1.00 94.62 203 ASP A C 1
ATOM 1579 O O . ASP A 1 203 ? 14.599 -1.323 -18.292 1.00 94.62 203 ASP A O 1
ATOM 1583 N N . GLY A 1 204 ? 12.366 -1.425 -18.076 1.00 96.19 204 GLY A N 1
ATOM 1584 C CA . GLY A 1 204 ? 12.226 -2.785 -18.580 1.00 96.19 204 GLY A CA 1
ATOM 1585 C C . GLY A 1 204 ? 12.730 -3.842 -17.617 1.00 96.19 204 GLY A C 1
ATOM 1586 O O . GLY A 1 204 ? 13.169 -4.896 -18.074 1.00 96.19 204 GLY A O 1
ATOM 1587 N N . ARG A 1 205 ? 12.695 -3.585 -16.306 1.00 97.50 205 ARG A N 1
ATOM 1588 C CA . ARG A 1 205 ? 13.159 -4.519 -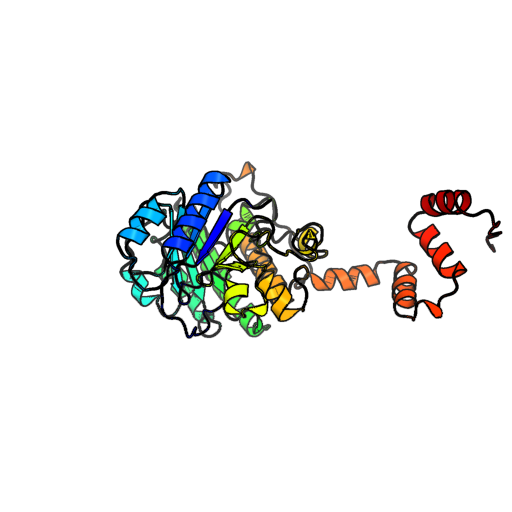15.276 1.00 97.50 205 ARG A CA 1
ATOM 1589 C C . ARG A 1 205 ? 12.067 -4.894 -14.284 1.00 97.50 205 ARG A C 1
ATOM 1591 O O . ARG A 1 205 ? 11.103 -4.159 -14.068 1.00 97.50 205 ARG A O 1
ATOM 1598 N N . TYR A 1 206 ? 12.262 -6.056 -13.664 1.00 98.06 206 TYR A N 1
ATOM 1599 C CA . TYR A 1 206 ? 11.450 -6.526 -12.550 1.00 98.06 206 TYR A CA 1
ATOM 1600 C C . TYR A 1 206 ? 11.959 -5.991 -11.211 1.00 98.06 206 TYR A C 1
ATOM 1602 O O . TYR A 1 206 ? 13.167 -5.936 -10.977 1.00 98.06 206 TYR A O 1
ATOM 1610 N N . TYR A 1 207 ? 11.028 -5.703 -10.306 1.00 97.69 207 TYR A N 1
ATOM 1611 C CA . TYR A 1 207 ? 11.271 -5.327 -8.913 1.00 97.69 207 TYR A CA 1
ATOM 1612 C C . TYR A 1 207 ? 10.258 -6.029 -8.000 1.00 97.69 207 TYR A C 1
ATOM 1614 O O . TYR A 1 207 ? 9.183 -6.428 -8.449 1.00 97.69 207 TYR A O 1
ATOM 1622 N N . LEU A 1 208 ? 10.571 -6.175 -6.708 1.00 96.88 208 LEU A N 1
ATOM 1623 C CA . LEU A 1 208 ? 9.632 -6.767 -5.740 1.00 96.88 208 LEU A CA 1
ATOM 1624 C C . LEU A 1 208 ? 8.355 -5.926 -5.590 1.00 96.88 208 LEU A C 1
ATOM 1626 O O . LEU A 1 208 ? 7.251 -6.462 -5.541 1.00 96.88 208 LEU A O 1
ATOM 1630 N N . CYS A 1 209 ? 8.511 -4.605 -5.514 1.00 97.31 209 CYS A N 1
ATOM 1631 C CA . CYS A 1 209 ? 7.423 -3.633 -5.519 1.00 97.31 209 CYS A CA 1
ATOM 1632 C C . CYS A 1 209 ? 7.946 -2.267 -6.013 1.00 97.31 209 CYS A C 1
ATOM 1634 O O . CYS A 1 209 ? 9.167 -2.106 -6.142 1.00 97.31 209 CYS A O 1
ATOM 1636 N N . PRO A 1 210 ? 7.079 -1.259 -6.228 1.00 97.00 210 PRO A N 1
ATOM 1637 C CA . PRO A 1 210 ? 7.510 0.056 -6.711 1.00 97.00 210 PRO A CA 1
ATOM 1638 C C . PRO A 1 210 ? 8.533 0.753 -5.807 1.00 97.00 210 PRO A C 1
ATOM 1640 O O . PRO A 1 210 ? 9.420 1.444 -6.294 1.00 97.00 210 PRO A O 1
ATOM 1643 N N . ALA A 1 211 ? 8.483 0.511 -4.495 1.00 96.12 211 ALA A N 1
ATOM 1644 C CA . ALA A 1 211 ? 9.447 1.080 -3.557 1.00 96.12 211 ALA A CA 1
ATOM 1645 C C . ALA A 1 211 ? 10.897 0.669 -3.863 1.00 96.12 211 ALA A C 1
ATOM 1647 O O . ALA A 1 211 ? 11.802 1.487 -3.747 1.00 96.12 211 ALA A O 1
ATOM 1648 N N . PHE A 1 212 ? 11.115 -0.581 -4.288 1.00 96.06 212 PHE A N 1
ATOM 1649 C CA . PHE A 1 212 ? 12.448 -1.068 -4.651 1.00 96.06 212 PHE A CA 1
ATOM 1650 C C . PHE A 1 212 ? 12.960 -0.442 -5.950 1.00 96.06 212 PHE A C 1
ATOM 1652 O O . PHE A 1 212 ? 14.155 -0.192 -6.054 1.00 96.06 212 PHE A O 1
ATOM 1659 N N . TYR A 1 213 ? 12.071 -0.136 -6.901 1.00 95.69 213 TYR A N 1
ATOM 1660 C CA . TYR A 1 213 ? 12.439 0.609 -8.109 1.00 95.69 213 TYR A CA 1
ATOM 1661 C C . TYR A 1 213 ? 12.950 2.015 -7.769 1.00 95.69 213 TYR A C 1
ATOM 1663 O O . TYR A 1 213 ? 14.009 2.420 -8.242 1.00 95.69 213 TYR A O 1
ATOM 1671 N N . HIS A 1 214 ? 12.237 2.740 -6.903 1.00 93.88 214 HIS A N 1
ATOM 1672 C CA . HIS A 1 214 ? 12.659 4.078 -6.486 1.00 93.88 214 HIS A CA 1
ATOM 1673 C C . HIS A 1 214 ? 13.843 4.072 -5.515 1.00 93.88 214 HIS A C 1
ATOM 1675 O O . HIS A 1 214 ? 14.429 5.127 -5.283 1.00 93.88 214 HIS A O 1
ATOM 1681 N N . GLU A 1 215 ? 14.211 2.931 -4.928 1.00 92.81 215 GLU A N 1
ATOM 1682 C CA . GLU A 1 215 ? 15.395 2.863 -4.074 1.00 92.81 215 GLU A CA 1
ATOM 1683 C C . GLU A 1 215 ? 16.675 2.939 -4.912 1.00 92.81 215 GLU A C 1
ATOM 1685 O O . GLU A 1 215 ? 17.505 3.811 -4.639 1.00 92.81 215 GLU A O 1
ATOM 1690 N N . GLY A 1 216 ? 16.760 2.126 -5.970 1.00 90.81 216 GLY A N 1
ATOM 1691 C CA . GLY A 1 216 ? 17.879 2.113 -6.906 1.00 90.81 216 GLY A CA 1
ATOM 1692 C C . GLY A 1 216 ? 17.894 0.884 -7.835 1.00 90.81 216 GLY A C 1
ATOM 1693 O O . GLY A 1 216 ? 17.251 -0.133 -7.551 1.00 90.81 216 GLY A O 1
ATOM 1694 N N . PRO A 1 217 ? 18.624 0.950 -8.967 1.00 90.94 217 PRO A N 1
ATOM 1695 C CA . PRO A 1 217 ? 18.680 -0.119 -9.971 1.00 90.94 217 PRO A CA 1
ATOM 1696 C C . PRO A 1 217 ? 19.309 -1.431 -9.465 1.00 90.94 217 PRO A C 1
ATOM 1698 O O . PRO A 1 217 ? 19.075 -2.492 -10.046 1.00 90.94 217 PRO A O 1
ATOM 1701 N N . GLU A 1 218 ? 20.088 -1.391 -8.383 1.00 92.75 218 GLU A N 1
ATOM 1702 C CA . GLU A 1 218 ? 20.671 -2.555 -7.705 1.00 92.75 218 GLU A CA 1
ATOM 1703 C C . GLU A 1 218 ? 19.618 -3.506 -7.124 1.00 92.75 218 GLU A C 1
ATOM 1705 O O . GLU A 1 218 ? 19.902 -4.681 -6.900 1.00 92.75 218 GLU A O 1
ATOM 1710 N N . HIS A 1 219 ? 18.389 -3.024 -6.923 1.00 94.50 219 HIS A N 1
ATOM 1711 C CA . HIS A 1 219 ? 17.264 -3.830 -6.455 1.00 94.50 219 HIS A CA 1
ATOM 1712 C C . HIS A 1 219 ? 16.507 -4.548 -7.584 1.00 94.50 219 HIS A C 1
ATOM 1714 O O . HIS A 1 219 ? 15.482 -5.190 -7.337 1.00 94.50 219 HIS A O 1
ATOM 1720 N N . SER A 1 220 ? 16.994 -4.444 -8.823 1.00 96.00 220 SER A N 1
ATOM 1721 C CA . SER A 1 220 ? 16.420 -5.127 -9.977 1.00 96.00 220 SER A CA 1
ATOM 1722 C C . SER A 1 220 ? 16.543 -6.646 -9.852 1.00 96.00 220 SER A C 1
ATOM 1724 O O . SER A 1 220 ? 17.618 -7.194 -9.616 1.00 96.00 220 SER A O 1
ATOM 1726 N N . LEU A 1 221 ? 15.443 -7.343 -10.129 1.00 96.88 221 LEU A N 1
ATOM 1727 C CA . LEU A 1 221 ? 15.381 -8.802 -10.183 1.00 96.88 221 LEU A CA 1
ATOM 1728 C C . LEU A 1 221 ? 15.781 -9.358 -11.563 1.00 96.88 221 LEU A C 1
ATOM 1730 O O . LEU A 1 221 ? 15.763 -10.567 -11.764 1.00 96.88 221 LEU A O 1
ATOM 1734 N N . GLY A 1 222 ? 16.143 -8.511 -12.529 1.00 96.69 222 GLY A N 1
ATOM 1735 C CA . GLY A 1 222 ? 16.438 -8.913 -13.909 1.00 96.69 222 GLY A CA 1
ATOM 1736 C C . GLY A 1 222 ? 15.590 -8.182 -14.947 1.00 96.69 222 GLY A C 1
ATOM 1737 O O . GLY A 1 222 ? 14.703 -7.396 -14.601 1.00 96.69 222 GLY A O 1
ATOM 1738 N N . ALA A 1 223 ? 15.900 -8.414 -16.223 1.00 97.31 223 ALA A N 1
ATOM 1739 C CA . ALA A 1 223 ? 15.196 -7.789 -17.335 1.00 97.31 223 ALA A CA 1
ATOM 1740 C C . ALA A 1 223 ? 13.816 -8.425 -17.555 1.00 97.31 223 ALA A C 1
ATOM 1742 O O . ALA A 1 223 ? 13.596 -9.613 -17.316 1.00 97.31 223 ALA A O 1
ATOM 1743 N N . PHE A 1 224 ? 12.876 -7.627 -18.047 1.00 96.69 224 PHE A N 1
ATOM 1744 C CA . PHE A 1 224 ? 11.565 -8.103 -18.447 1.00 96.69 224 PHE A CA 1
ATOM 1745 C C . PHE A 1 224 ? 11.689 -9.076 -19.628 1.00 96.69 224 PHE A C 1
ATOM 1747 O O . PHE A 1 224 ? 12.361 -8.790 -20.620 1.00 96.69 224 PHE A O 1
ATOM 1754 N N . GLY A 1 225 ? 11.017 -10.223 -19.523 1.00 91.62 225 GLY A N 1
ATOM 1755 C CA . GLY A 1 225 ? 11.128 -11.343 -20.466 1.00 91.62 225 GLY A CA 1
ATOM 1756 C C . GLY A 1 225 ? 12.090 -12.447 -20.015 1.00 91.62 225 GLY A C 1
ATOM 1757 O O . GLY A 1 225 ? 12.002 -13.561 -20.525 1.00 91.62 225 GLY A O 1
ATOM 1758 N N . GLU A 1 226 ? 12.946 -12.179 -19.028 1.00 94.19 226 GLU A N 1
ATOM 1759 C CA . GLU A 1 226 ? 13.752 -13.197 -18.352 1.00 94.19 226 GLU A CA 1
ATOM 1760 C C . GLU A 1 226 ? 13.047 -13.710 -17.086 1.00 94.19 226 GLU A C 1
ATOM 1762 O O . GLU A 1 226 ? 12.047 -13.150 -16.629 1.00 94.19 226 GLU A O 1
ATOM 1767 N N . THR A 1 227 ? 13.577 -14.786 -16.497 1.00 92.19 227 THR A N 1
ATOM 1768 C CA . THR A 1 227 ? 13.107 -15.268 -15.191 1.00 92.19 227 THR A CA 1
ATOM 1769 C C . THR A 1 227 ? 13.620 -14.339 -14.081 1.00 92.19 227 THR A C 1
ATOM 1771 O O . THR A 1 227 ? 14.837 -14.175 -13.964 1.00 92.19 227 THR A O 1
ATOM 1774 N N . PRO A 1 228 ? 12.744 -13.753 -13.240 1.00 93.44 228 PRO A N 1
ATOM 1775 C CA . PRO A 1 228 ? 13.172 -12.896 -12.136 1.00 93.44 228 PRO A CA 1
ATOM 1776 C C . PRO A 1 228 ? 14.036 -13.652 -11.116 1.00 93.44 228 PRO A C 1
ATOM 1778 O O . PRO A 1 228 ? 13.686 -14.744 -10.665 1.00 93.44 228 PRO A O 1
ATOM 1781 N N . ARG A 1 229 ? 15.145 -13.042 -10.697 1.00 92.69 229 ARG A N 1
ATOM 1782 C CA . ARG A 1 229 ? 16.069 -13.550 -9.677 1.00 92.69 229 ARG A CA 1
ATOM 1783 C C . ARG A 1 229 ? 15.560 -13.232 -8.273 1.00 92.69 229 ARG A C 1
ATOM 1785 O O . ARG A 1 229 ? 15.930 -12.228 -7.676 1.00 92.69 229 ARG A O 1
ATOM 1792 N N . LEU A 1 230 ? 14.696 -14.098 -7.750 1.00 87.69 230 LEU A N 1
ATOM 1793 C CA . LEU A 1 230 ? 14.191 -14.028 -6.377 1.00 87.69 230 LEU A CA 1
ATOM 1794 C C . LEU A 1 230 ? 15.053 -14.886 -5.444 1.00 87.69 230 LEU A C 1
ATOM 1796 O O . LEU A 1 230 ? 14.730 -16.041 -5.157 1.00 87.69 230 LEU A O 1
ATOM 1800 N N . GLU A 1 231 ? 16.167 -14.327 -4.978 1.00 84.88 231 GLU A N 1
ATOM 1801 C CA . GLU A 1 231 ? 17.021 -14.996 -3.995 1.00 84.88 231 GLU A CA 1
ATOM 1802 C C . GLU A 1 231 ? 16.278 -15.190 -2.667 1.00 84.88 231 GLU A C 1
ATOM 1804 O O . GLU A 1 231 ? 15.629 -14.273 -2.164 1.00 84.88 231 GLU A O 1
ATOM 1809 N N . ASN A 1 232 ? 16.371 -16.395 -2.094 1.00 86.12 232 ASN A N 1
ATOM 1810 C CA . ASN A 1 232 ? 15.744 -16.750 -0.815 1.00 86.12 232 ASN A CA 1
ATOM 1811 C C . ASN A 1 232 ? 14.247 -16.384 -0.728 1.00 86.12 232 ASN A C 1
ATOM 1813 O O . ASN A 1 232 ? 13.773 -15.931 0.315 1.00 86.12 232 ASN A O 1
ATOM 1817 N N . SER A 1 233 ? 13.488 -16.618 -1.806 1.00 90.88 233 SER A N 1
ATOM 1818 C CA . SER A 1 233 ? 12.069 -16.237 -1.939 1.00 90.88 233 SER A CA 1
ATOM 1819 C C . SER A 1 233 ? 11.168 -16.661 -0.772 1.00 90.88 233 SER A C 1
ATOM 1821 O O . SER A 1 233 ? 10.222 -15.948 -0.450 1.00 90.88 233 SER A O 1
ATOM 1823 N N . ARG A 1 234 ? 11.499 -17.758 -0.076 1.00 92.12 234 ARG A N 1
ATOM 1824 C CA . ARG A 1 234 ? 10.792 -18.217 1.133 1.00 92.12 234 ARG A CA 1
ATOM 1825 C C . ARG A 1 234 ? 10.705 -17.146 2.220 1.00 92.12 234 ARG A C 1
ATOM 1827 O O . ARG A 1 234 ? 9.711 -17.088 2.926 1.00 92.12 234 ARG A O 1
ATOM 1834 N N . LEU A 1 235 ? 11.697 -16.259 2.339 1.00 93.56 235 LEU A N 1
ATOM 1835 C CA . LEU A 1 235 ? 11.684 -15.162 3.318 1.00 93.56 235 LEU A CA 1
ATOM 1836 C C . LEU A 1 235 ? 10.556 -14.144 3.055 1.00 93.56 235 LEU A C 1
ATOM 1838 O O . LEU A 1 235 ? 10.142 -13.405 3.950 1.00 93.56 235 LEU A O 1
ATOM 1842 N N . LEU A 1 236 ? 10.016 -14.104 1.838 1.00 93.94 236 LEU A N 1
ATOM 1843 C CA . LEU A 1 236 ? 8.896 -13.234 1.492 1.00 93.94 236 LEU A CA 1
ATOM 1844 C C . LEU A 1 236 ? 7.560 -13.788 2.010 1.00 93.94 236 LEU A C 1
ATOM 1846 O O . LEU A 1 236 ? 6.627 -13.015 2.226 1.00 93.94 236 LEU A O 1
ATOM 1850 N N . GLU A 1 237 ? 7.473 -15.090 2.280 1.00 92.38 237 GLU A N 1
ATOM 1851 C CA . GLU A 1 237 ? 6.258 -15.765 2.737 1.00 92.38 237 GLU A CA 1
ATOM 1852 C C . GLU A 1 237 ? 5.993 -15.531 4.235 1.00 92.38 237 GLU A C 1
ATOM 1854 O O . GLU A 1 237 ? 6.910 -15.332 5.039 1.00 92.38 237 GLU A O 1
ATOM 1859 N N . LEU A 1 238 ? 4.713 -15.554 4.625 1.00 91.69 238 LEU A N 1
ATOM 1860 C CA . LEU A 1 238 ? 4.292 -15.310 6.008 1.00 91.69 238 LEU A CA 1
ATOM 1861 C C . LEU A 1 238 ? 4.826 -16.379 6.974 1.00 91.69 238 LEU A C 1
ATOM 1863 O O . LEU A 1 238 ? 5.252 -16.036 8.074 1.00 91.69 238 LEU A O 1
ATOM 1867 N N . ASP A 1 239 ? 4.877 -17.645 6.553 1.00 90.69 239 ASP A N 1
ATOM 1868 C CA . ASP A 1 239 ? 5.327 -18.775 7.384 1.00 90.69 239 ASP A CA 1
ATOM 1869 C C . ASP A 1 239 ? 6.775 -18.624 7.877 1.00 90.69 239 ASP A C 1
ATOM 1871 O O . ASP A 1 239 ? 7.142 -19.123 8.951 1.00 90.69 239 ASP A O 1
ATOM 1875 N N . TYR A 1 240 ? 7.575 -17.863 7.125 1.00 92.31 240 TYR A N 1
ATOM 1876 C CA . TYR A 1 240 ? 8.972 -17.541 7.404 1.00 92.31 240 TYR A CA 1
ATOM 1877 C C . TYR A 1 240 ? 9.161 -16.147 8.023 1.00 92.31 240 TYR A C 1
ATOM 1879 O O . TYR A 1 240 ? 10.283 -15.644 8.076 1.00 92.31 240 TYR A O 1
ATOM 1887 N N . ALA A 1 241 ? 8.090 -15.529 8.528 1.00 90.75 241 ALA A N 1
ATOM 1888 C CA . ALA A 1 241 ? 8.121 -14.300 9.314 1.00 90.75 241 ALA A CA 1
ATOM 1889 C C . ALA A 1 241 ? 7.763 -14.615 10.783 1.00 90.75 241 ALA A C 1
ATOM 1891 O O . ALA A 1 241 ? 6.580 -14.620 11.137 1.00 90.75 241 ALA A O 1
ATOM 1892 N N . PRO A 1 242 ? 8.752 -14.891 11.663 1.00 85.50 242 PRO A N 1
ATOM 1893 C CA . PRO A 1 242 ? 8.519 -15.490 12.985 1.00 85.50 242 PRO A CA 1
ATOM 1894 C C . PRO A 1 242 ? 7.543 -14.722 13.883 1.00 85.50 242 PRO A C 1
ATOM 1896 O O . PRO A 1 242 ? 6.757 -15.335 14.608 1.00 85.50 242 PRO A O 1
ATOM 1899 N N . ILE A 1 243 ? 7.582 -13.389 13.811 1.00 88.38 243 ILE A N 1
ATOM 1900 C CA . ILE A 1 243 ? 6.690 -12.499 14.562 1.00 88.38 243 ILE A CA 1
ATOM 1901 C C . ILE A 1 243 ? 5.328 -12.422 13.869 1.00 88.38 243 ILE A C 1
ATOM 1903 O O . ILE A 1 243 ? 4.294 -12.643 14.494 1.00 88.38 243 ILE A O 1
ATOM 1907 N N . CYS A 1 244 ? 5.319 -12.155 12.560 1.00 91.50 244 CYS A N 1
ATOM 1908 C CA . CYS A 1 244 ? 4.093 -11.887 11.812 1.00 91.50 244 CYS A CA 1
ATOM 1909 C C . CYS A 1 244 ? 3.162 -13.100 11.724 1.00 91.50 244 CYS A C 1
ATOM 1911 O O . CYS A 1 244 ? 1.952 -12.919 11.800 1.00 91.50 244 CYS A O 1
ATOM 1913 N N . ARG A 1 245 ? 3.693 -14.325 11.614 1.00 89.50 245 ARG A N 1
ATOM 1914 C CA . ARG A 1 245 ? 2.874 -15.551 11.530 1.00 89.50 245 ARG A CA 1
ATOM 1915 C C . ARG A 1 245 ? 2.046 -15.835 12.786 1.00 89.50 245 ARG A C 1
ATOM 1917 O O . ARG A 1 245 ? 1.097 -16.603 12.731 1.00 89.50 245 ARG A O 1
ATOM 1924 N N . ASN A 1 246 ? 2.427 -15.232 13.912 1.00 87.44 246 ASN A N 1
ATOM 1925 C CA . ASN A 1 246 ? 1.745 -15.362 15.200 1.00 87.44 246 ASN A CA 1
ATOM 1926 C C . ASN A 1 246 ? 0.979 -14.085 15.588 1.00 87.44 246 ASN A C 1
ATOM 1928 O O . ASN A 1 246 ? 0.444 -14.002 16.689 1.00 87.44 246 ASN A O 1
ATOM 1932 N N . CYS A 1 247 ? 0.979 -13.070 14.724 1.00 90.50 247 CYS A N 1
ATOM 1933 C CA . CYS A 1 247 ? 0.359 -11.781 14.981 1.00 90.50 247 CYS A CA 1
ATOM 1934 C C . CYS A 1 247 ? -1.079 -11.781 14.459 1.00 90.50 247 CYS A C 1
ATOM 1936 O O . CYS A 1 247 ? -1.357 -12.292 13.374 1.00 90.50 247 CYS A O 1
ATOM 1938 N N . ASP A 1 248 ? -1.988 -11.159 15.204 1.00 92.56 248 ASP A N 1
ATOM 1939 C CA . ASP A 1 248 ? -3.381 -11.004 14.800 1.00 92.56 248 ASP A CA 1
ATOM 1940 C C . ASP A 1 248 ? -3.705 -9.589 14.295 1.00 92.56 248 ASP A C 1
ATOM 1942 O O . ASP A 1 248 ? -4.870 -9.247 14.125 1.00 92.56 248 ASP A O 1
ATOM 1946 N N . ALA A 1 249 ? -2.711 -8.737 14.026 1.00 94.94 249 ALA A N 1
ATOM 1947 C CA . ALA A 1 249 ? -2.910 -7.453 13.352 1.00 94.94 249 ALA A CA 1
ATOM 1948 C C . ALA A 1 249 ? -3.157 -7.664 11.844 1.00 94.94 249 ALA A C 1
ATOM 1950 O O . ALA A 1 249 ? -2.373 -7.245 11.001 1.00 94.94 249 ALA A O 1
ATOM 1951 N N . TYR A 1 250 ? -4.265 -8.322 11.498 1.00 95.19 250 TYR A N 1
ATOM 1952 C CA . TYR A 1 250 ? -4.575 -8.808 10.148 1.00 95.19 250 TYR A CA 1
ATOM 1953 C C . TYR A 1 250 ? -4.635 -7.744 9.044 1.00 95.19 250 TYR A C 1
ATOM 1955 O O . TYR A 1 250 ? -4.381 -8.051 7.882 1.00 95.19 250 TYR A O 1
ATOM 1963 N N . HIS A 1 251 ? -4.918 -6.490 9.397 1.00 95.25 251 HIS A N 1
ATOM 1964 C CA . HIS A 1 251 ? -4.899 -5.351 8.473 1.00 95.25 251 HIS A CA 1
ATOM 1965 C C . HIS A 1 251 ? -3.472 -4.905 8.095 1.00 95.25 251 HIS A C 1
ATOM 1967 O O . HIS A 1 251 ? -3.289 -4.217 7.088 1.00 95.25 251 HIS A O 1
ATOM 1973 N N . CYS A 1 252 ? -2.459 -5.295 8.880 1.00 95.25 252 CYS A N 1
ATOM 1974 C CA . CYS A 1 252 ? -1.069 -4.915 8.666 1.00 95.25 252 CYS A CA 1
ATOM 1975 C C . CYS A 1 252 ? -0.575 -5.387 7.296 1.00 95.25 252 CYS A C 1
ATOM 1977 O O . CYS A 1 252 ? -0.636 -6.569 6.944 1.00 95.25 252 CYS A O 1
ATOM 1979 N N . LYS A 1 253 ? 0.005 -4.460 6.529 1.00 92.94 253 LYS A N 1
ATOM 1980 C CA . LYS A 1 253 ? 0.495 -4.752 5.176 1.00 92.94 253 LYS A CA 1
ATOM 1981 C C . LYS A 1 253 ? 1.845 -5.464 5.132 1.00 92.94 253 LYS A C 1
ATOM 1983 O O . LYS A 1 253 ? 2.210 -5.924 4.050 1.00 92.94 253 LYS A O 1
ATOM 1988 N N . ARG A 1 254 ? 2.546 -5.593 6.272 1.00 92.81 254 ARG A N 1
ATOM 1989 C CA . ARG A 1 254 ? 3.887 -6.205 6.398 1.00 92.81 254 ARG A CA 1
ATOM 1990 C C . ARG A 1 254 ? 4.800 -5.718 5.264 1.00 92.81 254 ARG A C 1
ATOM 1992 O O . ARG A 1 254 ? 5.103 -6.460 4.331 1.00 92.81 254 ARG A O 1
ATOM 1999 N N . CYS A 1 255 ? 5.166 -4.439 5.291 1.00 95.69 255 CYS A N 1
ATOM 2000 C CA . CYS A 1 255 ? 5.876 -3.821 4.178 1.00 95.69 255 CYS A CA 1
ATOM 2001 C C . CYS A 1 255 ? 7.318 -4.342 4.099 1.00 95.69 255 CYS A C 1
ATOM 2003 O O . CYS A 1 255 ? 8.204 -3.864 4.803 1.00 95.69 255 CYS A O 1
ATOM 2005 N N . ILE A 1 256 ? 7.578 -5.289 3.193 1.00 95.62 256 ILE A N 1
ATOM 2006 C CA . ILE A 1 256 ? 8.911 -5.890 3.020 1.00 95.62 256 ILE A CA 1
ATOM 2007 C C . ILE A 1 256 ? 9.993 -4.863 2.644 1.00 95.62 256 ILE A C 1
ATOM 2009 O O . ILE A 1 256 ? 11.162 -5.053 2.970 1.00 95.62 256 ILE A O 1
ATOM 2013 N N . TYR A 1 257 ? 9.605 -3.755 2.001 1.00 96.19 257 TYR A N 1
ATOM 2014 C CA . TYR A 1 257 ? 10.508 -2.643 1.713 1.00 96.19 257 TYR A CA 1
ATOM 2015 C C . TYR A 1 257 ? 10.970 -1.958 3.002 1.00 96.19 257 TYR A C 1
ATOM 2017 O O . TYR A 1 257 ? 12.168 -1.795 3.214 1.00 96.19 257 TYR A O 1
ATOM 2025 N N . LEU A 1 258 ? 10.040 -1.615 3.901 1.00 96.00 258 LEU A N 1
ATOM 2026 C CA . LEU A 1 258 ? 10.394 -1.016 5.189 1.00 96.00 258 LEU A CA 1
ATOM 2027 C C . LEU A 1 258 ? 11.131 -2.007 6.094 1.00 96.00 258 LEU A C 1
ATOM 2029 O O . LEU A 1 258 ? 12.037 -1.593 6.812 1.00 96.00 258 LEU A O 1
ATOM 2033 N N . ASN A 1 259 ? 10.802 -3.300 6.025 1.00 95.62 259 ASN A N 1
ATOM 2034 C CA . ASN A 1 259 ? 11.557 -4.355 6.705 1.00 95.62 259 ASN A CA 1
ATOM 2035 C C . ASN A 1 259 ? 13.032 -4.297 6.282 1.00 95.62 259 ASN A C 1
ATOM 2037 O O . ASN A 1 259 ? 13.904 -4.076 7.123 1.00 95.62 259 ASN A O 1
ATOM 2041 N N . ARG A 1 260 ? 13.305 -4.371 4.969 1.00 95.12 260 ARG A N 1
ATOM 2042 C CA . ARG A 1 260 ? 14.670 -4.312 4.427 1.00 95.12 260 ARG A CA 1
ATOM 2043 C C . ARG A 1 260 ? 15.363 -2.996 4.773 1.00 95.12 260 ARG A C 1
ATOM 2045 O O . ARG A 1 260 ? 16.513 -3.022 5.193 1.00 95.12 260 ARG A O 1
ATOM 2052 N N . LYS A 1 261 ? 14.668 -1.864 4.631 1.00 94.44 261 LYS A N 1
ATOM 2053 C CA . LYS A 1 261 ? 15.220 -0.521 4.872 1.00 94.44 261 LYS A CA 1
ATOM 2054 C C . LYS A 1 261 ? 15.610 -0.280 6.331 1.00 94.44 261 LYS A C 1
ATOM 2056 O O . LYS A 1 261 ? 16.600 0.395 6.582 1.00 94.44 261 LYS A O 1
ATOM 2061 N N . LEU A 1 262 ? 14.830 -0.794 7.283 1.00 94.81 262 LEU A N 1
ATOM 2062 C CA . LEU A 1 262 ? 14.992 -0.482 8.709 1.00 94.81 262 LEU A CA 1
ATOM 2063 C C . LEU A 1 262 ? 15.669 -1.593 9.513 1.00 94.81 262 LEU A C 1
ATOM 2065 O O . LEU A 1 262 ? 16.194 -1.319 10.587 1.00 94.81 262 LEU A O 1
ATOM 2069 N N . THR A 1 263 ? 15.649 -2.833 9.024 1.00 94.69 263 THR A N 1
ATOM 2070 C CA . THR A 1 263 ? 16.212 -3.993 9.739 1.00 94.69 263 THR A CA 1
ATOM 2071 C C . THR A 1 263 ? 17.289 -4.728 8.947 1.00 94.69 263 THR A C 1
ATOM 2073 O O . THR A 1 263 ? 17.979 -5.574 9.502 1.00 94.69 263 THR A O 1
ATOM 2076 N N . GLY A 1 264 ? 17.435 -4.439 7.650 1.00 93.44 264 GLY A N 1
ATOM 2077 C CA . GLY A 1 264 ? 18.280 -5.218 6.747 1.00 93.44 264 GLY A CA 1
ATOM 2078 C C . GLY A 1 264 ? 17.630 -6.515 6.257 1.00 93.44 264 GLY A C 1
ATOM 2079 O O . GLY A 1 264 ? 18.115 -7.092 5.289 1.00 93.44 264 GLY A O 1
ATOM 2080 N N . GLU A 1 265 ? 16.495 -6.939 6.815 1.00 93.31 265 GLU A N 1
ATOM 2081 C CA . GLU A 1 265 ? 15.846 -8.214 6.491 1.00 93.31 265 GLU A CA 1
ATOM 2082 C C . GLU A 1 265 ? 14.463 -8.022 5.870 1.00 93.31 265 GLU A C 1
ATOM 2084 O O . GLU A 1 265 ? 13.705 -7.156 6.285 1.00 93.31 265 GLU A O 1
ATOM 2089 N N . VAL A 1 266 ? 14.084 -8.841 4.882 1.00 93.94 266 VAL A N 1
ATOM 2090 C CA . VAL A 1 266 ? 12.755 -8.734 4.233 1.00 93.94 266 VAL A CA 1
ATOM 2091 C C . VAL A 1 266 ? 11.631 -9.347 5.074 1.00 93.94 266 VAL A C 1
ATOM 2093 O O . VAL A 1 266 ? 10.477 -8.925 4.978 1.00 93.94 266 VAL A O 1
ATOM 2096 N N . ASN A 1 267 ? 11.951 -10.327 5.923 1.00 93.88 267 ASN A N 1
ATOM 2097 C CA . ASN A 1 267 ? 10.972 -11.097 6.693 1.00 93.88 267 ASN A CA 1
ATOM 2098 C C . ASN A 1 267 ? 10.736 -10.578 8.119 1.00 93.88 267 ASN A C 1
ATOM 2100 O O . ASN A 1 267 ? 9.804 -11.047 8.777 1.00 93.88 267 ASN A O 1
ATOM 2104 N N . THR A 1 268 ? 11.550 -9.625 8.580 1.00 93.81 268 THR A N 1
ATOM 2105 C CA . THR A 1 268 ? 11.514 -9.099 9.947 1.00 93.81 268 THR A CA 1
ATOM 2106 C C . THR A 1 268 ? 10.980 -7.667 9.935 1.00 93.81 268 THR A C 1
ATOM 2108 O O . THR A 1 268 ? 11.614 -6.786 9.355 1.00 93.81 268 THR A O 1
ATOM 2111 N N . PRO A 1 269 ? 9.801 -7.401 10.526 1.00 94.56 269 PRO A N 1
ATOM 2112 C CA . PRO A 1 269 ? 9.244 -6.057 10.552 1.00 94.56 269 PRO A CA 1
ATOM 2113 C C . PRO A 1 269 ? 10.063 -5.115 11.428 1.00 94.56 269 PRO A C 1
ATOM 2115 O O . PRO A 1 269 ? 10.703 -5.536 12.385 1.00 94.56 269 PRO A O 1
ATOM 2118 N N . SER A 1 270 ? 10.010 -3.819 11.133 1.00 93.25 270 SER A N 1
ATOM 2119 C CA . SER A 1 270 ? 10.561 -2.819 12.047 1.00 93.25 270 SER A CA 1
ATOM 2120 C C . SER A 1 270 ? 9.644 -2.606 13.249 1.00 93.25 270 SER A C 1
ATOM 2122 O O . SER A 1 270 ? 8.425 -2.800 13.172 1.00 93.25 270 SER A O 1
ATOM 2124 N N . ARG A 1 271 ? 10.224 -2.122 14.349 1.00 93.25 271 ARG A N 1
ATOM 2125 C CA . ARG A 1 271 ? 9.478 -1.723 15.546 1.00 93.25 271 ARG A CA 1
ATOM 2126 C C . ARG A 1 271 ? 8.366 -0.722 15.220 1.00 93.25 271 ARG A C 1
ATOM 2128 O O . ARG A 1 271 ? 7.237 -0.892 15.667 1.00 93.25 271 ARG A O 1
ATOM 2135 N N . GLN A 1 272 ? 8.654 0.281 14.393 1.00 93.62 272 GLN A N 1
ATOM 2136 C CA . GLN A 1 272 ? 7.701 1.327 14.010 1.00 93.62 272 GLN A CA 1
ATOM 2137 C C . GLN A 1 272 ? 6.476 0.751 13.286 1.00 93.62 272 GLN A C 1
ATOM 2139 O O . GLN A 1 272 ? 5.344 1.095 13.627 1.00 93.62 272 GLN A O 1
ATOM 2144 N N . GLN A 1 273 ? 6.684 -0.180 12.345 1.00 94.44 273 GLN A N 1
ATOM 2145 C CA . GLN A 1 273 ? 5.586 -0.857 11.648 1.00 94.44 273 GLN A CA 1
ATOM 2146 C C . GLN A 1 273 ? 4.702 -1.645 12.612 1.00 94.44 273 GLN A C 1
ATOM 2148 O O . GLN A 1 273 ? 3.478 -1.526 12.562 1.00 94.44 273 GLN A O 1
ATOM 2153 N N . CYS A 1 274 ? 5.312 -2.427 13.506 1.00 95.00 274 CYS A N 1
ATOM 2154 C CA . CYS A 1 274 ? 4.567 -3.228 14.469 1.00 95.00 274 CYS A CA 1
ATOM 2155 C C . CYS A 1 274 ? 3.738 -2.362 15.420 1.00 95.00 274 CYS A C 1
ATOM 2157 O O . CYS A 1 274 ? 2.570 -2.658 15.658 1.00 95.00 274 CYS A O 1
ATOM 2159 N N . ARG A 1 275 ? 4.318 -1.278 15.939 1.00 94.94 275 ARG A N 1
ATOM 2160 C CA . ARG A 1 275 ? 3.652 -0.406 16.913 1.00 94.94 275 ARG A CA 1
ATOM 2161 C C . ARG A 1 275 ? 2.477 0.357 16.315 1.00 94.94 275 ARG A C 1
ATOM 2163 O O . ARG A 1 275 ? 1.429 0.419 16.952 1.00 94.94 275 ARG A O 1
ATOM 2170 N N . ILE A 1 276 ? 2.609 0.879 15.092 1.00 95.50 276 ILE A N 1
ATOM 2171 C CA . ILE A 1 276 ? 1.477 1.502 14.391 1.00 95.50 276 ILE A CA 1
ATOM 2172 C C . ILE A 1 276 ? 0.381 0.474 14.102 1.00 95.50 276 ILE A C 1
ATOM 2174 O O . ILE A 1 276 ? -0.767 0.721 14.455 1.00 95.50 276 ILE A O 1
ATOM 2178 N N . ALA A 1 277 ? 0.719 -0.707 13.578 1.00 95.81 277 ALA A N 1
ATOM 2179 C CA . ALA A 1 277 ? -0.282 -1.742 13.310 1.00 95.81 277 ALA A CA 1
ATOM 2180 C C . ALA A 1 277 ? -1.004 -2.217 14.589 1.00 95.81 277 ALA A C 1
ATOM 2182 O O . ALA A 1 277 ? -2.203 -2.486 14.579 1.00 95.81 277 ALA A O 1
ATOM 2183 N N . HIS A 1 278 ? -0.305 -2.311 15.724 1.00 95.56 278 HIS A N 1
ATOM 2184 C CA . HIS A 1 278 ? -0.926 -2.671 17.004 1.00 95.56 278 HIS A CA 1
ATOM 2185 C C . HIS A 1 278 ? -1.760 -1.533 17.608 1.00 95.56 278 HIS A C 1
ATOM 2187 O O . HIS A 1 278 ? -2.784 -1.798 18.241 1.00 95.56 278 HIS A O 1
ATOM 2193 N N . LEU A 1 279 ? -1.382 -0.276 17.370 1.00 95.81 279 LEU A N 1
ATOM 2194 C CA . LEU A 1 279 ? -2.208 0.882 17.699 1.00 95.81 279 LEU A CA 1
ATOM 2195 C C . LEU A 1 279 ? -3.506 0.864 16.879 1.00 95.81 279 LEU A C 1
ATOM 2197 O O . LEU A 1 279 ? -4.585 0.928 17.461 1.00 95.81 279 LEU A O 1
ATOM 2201 N N . GLU A 1 280 ? -3.418 0.696 15.560 1.00 97.00 280 GLU A N 1
ATOM 2202 C CA . GLU A 1 280 ? -4.561 0.563 14.641 1.00 97.00 280 GLU A CA 1
ATOM 2203 C C . GLU A 1 280 ? -5.477 -0.605 15.037 1.00 97.00 280 GLU A C 1
ATOM 2205 O O . GLU A 1 280 ? -6.701 -0.466 15.116 1.00 97.00 280 GLU A O 1
ATOM 2210 N N . ARG A 1 281 ? -4.883 -1.749 15.399 1.00 96.44 281 ARG A N 1
ATOM 2211 C CA . ARG A 1 281 ? -5.595 -2.918 15.935 1.00 96.44 281 ARG A CA 1
ATOM 2212 C C . ARG A 1 281 ? -6.397 -2.582 17.195 1.00 96.44 281 ARG A C 1
ATOM 2214 O O . ARG A 1 281 ? -7.560 -2.968 17.293 1.00 96.44 281 ARG A O 1
ATOM 2221 N N . ASP A 1 282 ? -5.791 -1.903 18.169 1.00 95.88 282 ASP A N 1
ATOM 2222 C CA . ASP A 1 282 ? -6.478 -1.514 19.407 1.00 95.88 282 ASP A CA 1
ATOM 2223 C C . ASP A 1 282 ? -7.594 -0.494 19.135 1.00 95.88 282 ASP A C 1
ATOM 2225 O O . ASP A 1 282 ? -8.684 -0.602 19.693 1.00 95.88 282 ASP A O 1
ATOM 2229 N N . GLN A 1 283 ? -7.385 0.441 18.207 1.00 96.31 283 GLN A N 1
ATOM 2230 C CA . GLN A 1 283 ? -8.440 1.365 17.780 1.00 96.31 283 GLN A CA 1
ATOM 2231 C C . GLN A 1 283 ? -9.595 0.646 17.074 1.00 96.31 283 GLN A C 1
ATOM 2233 O O . GLN A 1 283 ? -10.758 0.963 17.318 1.00 96.31 283 GLN A O 1
ATOM 2238 N N . SER A 1 284 ? -9.296 -0.385 16.285 1.00 96.31 284 SER A N 1
ATOM 2239 C CA . SER A 1 284 ? -10.304 -1.259 15.676 1.00 96.31 284 SER A CA 1
ATOM 2240 C C . SER A 1 284 ? -11.120 -2.011 16.739 1.00 96.31 284 SER A C 1
ATOM 2242 O O . SER A 1 284 ? -12.340 -2.111 16.625 1.00 96.31 284 SER A O 1
ATOM 2244 N N . ARG A 1 285 ? -10.477 -2.491 17.817 1.00 95.56 285 ARG A N 1
ATOM 2245 C CA . ARG A 1 285 ? -11.158 -3.106 18.974 1.00 95.56 285 ARG A CA 1
ATOM 2246 C C . ARG A 1 285 ? -12.113 -2.125 19.656 1.00 95.56 285 ARG A C 1
ATOM 2248 O O . ARG A 1 285 ? -13.257 -2.477 19.935 1.00 95.56 285 ARG A O 1
ATOM 2255 N N . GLN A 1 286 ? -11.650 -0.903 19.917 1.00 94.75 286 GLN A N 1
ATOM 2256 C CA . GLN A 1 286 ? -12.471 0.141 20.538 1.00 94.75 286 GLN A CA 1
ATOM 2257 C C . GLN A 1 286 ? -13.653 0.536 19.647 1.00 94.75 286 GLN A C 1
ATOM 2259 O O . GLN A 1 286 ? -14.765 0.706 20.146 1.00 94.75 286 GLN A O 1
ATOM 2264 N N . LEU A 1 287 ? -13.432 0.638 18.331 1.00 94.75 287 LEU A N 1
ATOM 2265 C CA . LEU A 1 287 ? -14.496 0.872 17.361 1.00 94.75 287 LEU A CA 1
ATOM 2266 C C . LEU A 1 287 ? -15.528 -0.256 17.419 1.00 94.75 287 LEU A C 1
ATOM 2268 O O . LEU A 1 287 ? -16.699 0.039 17.625 1.00 94.75 287 LEU A O 1
ATOM 2272 N N . LEU A 1 288 ? -15.101 -1.520 17.328 1.00 92.88 288 LEU A N 1
ATOM 2273 C CA . LEU A 1 288 ? -15.987 -2.685 17.390 1.00 92.88 288 LEU A CA 1
ATOM 2274 C C . LEU A 1 288 ? -16.876 -2.686 18.644 1.00 92.88 288 LEU A C 1
ATOM 2276 O O . LEU A 1 288 ? -18.066 -2.966 18.546 1.00 92.88 288 LEU A O 1
ATOM 2280 N N . ALA A 1 289 ? -16.341 -2.309 19.807 1.00 90.88 289 ALA A N 1
ATOM 2281 C CA . ALA A 1 289 ? -17.129 -2.201 21.037 1.00 90.88 289 ALA A CA 1
ATOM 2282 C C . ALA A 1 289 ? -18.186 -1.074 21.004 1.00 90.88 289 ALA A C 1
ATOM 2284 O O . ALA A 1 289 ? -19.179 -1.136 21.725 1.00 90.88 289 ALA A O 1
ATOM 2285 N N . ALA A 1 290 ? -17.981 -0.036 20.187 1.00 89.69 290 ALA A N 1
ATOM 2286 C CA . ALA A 1 290 ? -18.881 1.113 20.047 1.00 89.69 290 ALA A CA 1
ATOM 2287 C C . ALA A 1 290 ? -19.909 0.970 18.906 1.00 89.69 290 ALA A C 1
ATOM 2289 O O . ALA A 1 290 ? -20.762 1.854 18.718 1.00 89.69 290 ALA A O 1
ATOM 2290 N N . LEU A 1 291 ? -19.791 -0.100 18.121 1.00 86.44 291 LEU A N 1
ATOM 2291 C CA . LEU A 1 291 ? -20.633 -0.400 16.976 1.00 86.44 291 LEU A CA 1
ATOM 2292 C C . LEU A 1 291 ? -21.975 -1.036 17.406 1.00 86.44 291 LEU A C 1
ATOM 2294 O O . LEU A 1 291 ? -22.023 -1.765 18.397 1.00 86.44 291 LEU A O 1
ATOM 2298 N N . PRO A 1 292 ? -23.087 -0.778 16.688 1.00 73.62 292 PRO A N 1
ATOM 2299 C CA . PRO A 1 292 ? -24.366 -1.438 16.961 1.00 73.62 292 PRO A CA 1
ATOM 2300 C C . PRO A 1 292 ? -24.293 -2.960 16.765 1.00 73.62 292 PRO A C 1
ATOM 2302 O O . PRO A 1 292 ? -23.606 -3.440 15.871 1.00 73.62 292 PRO A O 1
ATOM 2305 N N . SER A 1 293 ? -25.073 -3.724 17.534 1.00 68.19 293 SER A N 1
ATOM 2306 C CA . SER A 1 293 ? -25.107 -5.197 17.445 1.00 68.19 293 SER A CA 1
ATOM 2307 C C . SER A 1 293 ? -25.631 -5.739 16.104 1.00 68.19 293 SER A C 1
ATOM 2309 O O . SER A 1 293 ? -25.390 -6.895 15.780 1.00 68.19 293 SER A O 1
ATOM 2311 N N . ALA A 1 294 ? -26.342 -4.917 15.325 1.00 60.72 294 ALA A N 1
ATOM 2312 C CA . ALA A 1 294 ? -27.004 -5.293 14.073 1.00 60.72 294 ALA A CA 1
ATOM 2313 C C . ALA A 1 294 ? -26.266 -4.775 12.824 1.00 60.72 294 ALA A C 1
ATOM 2315 O O . ALA A 1 294 ? -26.889 -4.256 11.901 1.00 60.72 294 ALA A O 1
ATOM 2316 N N . ILE A 1 295 ? -24.935 -4.856 12.806 1.00 67.81 295 ILE A N 1
ATOM 2317 C CA . ILE A 1 295 ? -24.169 -4.596 11.580 1.00 67.81 295 ILE A CA 1
ATOM 2318 C C . ILE A 1 295 ? -24.272 -5.811 10.666 1.00 67.81 295 ILE A C 1
ATOM 2320 O O . ILE A 1 295 ? -24.170 -6.949 11.126 1.00 67.81 295 ILE A O 1
ATOM 2324 N N . ASP A 1 296 ? -24.469 -5.560 9.376 1.00 59.09 296 ASP A N 1
ATOM 2325 C CA . ASP A 1 296 ? -24.484 -6.608 8.365 1.00 59.09 296 ASP A CA 1
ATOM 2326 C C . ASP A 1 296 ? -23.145 -7.374 8.348 1.00 59.09 296 ASP A C 1
ATOM 2328 O O . ASP A 1 296 ? -22.067 -6.783 8.423 1.00 59.09 296 ASP A O 1
ATOM 2332 N N . GLY A 1 297 ? -23.204 -8.706 8.328 1.00 59.19 297 GLY A N 1
ATOM 2333 C CA . GLY A 1 297 ? -22.026 -9.570 8.475 1.00 59.19 297 GLY A CA 1
ATOM 2334 C C . GLY A 1 297 ? -21.516 -9.778 9.911 1.00 59.19 297 GLY A C 1
ATOM 2335 O O . GLY A 1 297 ? -20.458 -10.390 10.083 1.00 59.19 297 GLY A O 1
ATOM 2336 N N . SER A 1 298 ? -22.255 -9.337 10.940 1.00 60.66 298 SER A N 1
ATOM 2337 C CA . SER A 1 298 ? -21.902 -9.515 12.363 1.00 60.66 298 SER A CA 1
ATOM 2338 C C . SER A 1 298 ? -21.607 -10.963 12.768 1.00 60.66 298 SER A C 1
ATOM 2340 O O . SER A 1 298 ? -20.735 -11.192 13.603 1.00 60.66 298 SER A O 1
ATOM 2342 N N . GLU A 1 299 ? -22.249 -11.943 12.127 1.00 59.81 299 GLU A N 1
ATOM 2343 C CA . GLU A 1 299 ? -22.030 -13.377 12.375 1.00 59.81 299 GLU A CA 1
ATOM 2344 C C . GLU A 1 299 ? -20.592 -13.842 12.082 1.00 59.81 299 GLU A C 1
ATOM 2346 O O . GLU A 1 299 ? -20.151 -14.863 12.608 1.00 59.81 299 GLU A O 1
ATOM 2351 N N . LYS A 1 300 ? -19.844 -13.103 11.250 1.00 66.94 300 LYS A N 1
ATOM 2352 C CA . LYS A 1 300 ? -18.453 -13.415 10.880 1.00 66.94 300 LYS A CA 1
ATOM 2353 C C . LYS A 1 300 ? -17.421 -12.582 11.643 1.00 66.94 300 LYS A C 1
ATOM 2355 O O . LYS A 1 300 ? -16.222 -12.789 11.448 1.00 66.94 300 LYS A O 1
ATOM 2360 N N . ILE A 1 301 ? -17.855 -11.642 12.485 1.00 79.81 301 ILE A N 1
ATOM 2361 C CA . ILE A 1 301 ? -16.943 -10.761 13.215 1.00 79.81 301 ILE A CA 1
ATOM 2362 C C . ILE A 1 301 ? -16.319 -11.532 14.379 1.00 79.81 301 ILE A C 1
ATOM 2364 O O . ILE A 1 301 ? -16.994 -11.947 15.320 1.00 79.81 301 ILE A O 1
ATOM 2368 N N . VAL A 1 302 ? -14.999 -11.694 14.327 1.00 80.38 302 VAL A N 1
ATOM 2369 C CA . VAL A 1 302 ? -14.225 -12.325 15.399 1.00 80.38 302 VAL A CA 1
ATOM 2370 C C . VAL A 1 302 ? -13.845 -11.260 16.436 1.00 80.38 302 VAL A C 1
ATOM 2372 O O . VAL A 1 302 ? -13.321 -10.210 16.050 1.00 80.38 302 VAL A O 1
ATOM 2375 N N . PRO A 1 303 ? -14.048 -11.504 17.747 1.00 85.81 303 PRO A N 1
ATOM 2376 C CA . PRO A 1 303 ? -13.597 -10.588 18.787 1.00 85.81 303 PRO A CA 1
ATOM 2377 C C . PRO A 1 303 ? -12.103 -10.272 18.666 1.00 85.81 303 PRO A C 1
ATOM 2379 O O . PRO A 1 303 ? -11.281 -11.161 18.440 1.00 85.81 303 PRO A O 1
ATOM 2382 N N . ILE A 1 304 ? -11.742 -9.003 18.854 1.00 91.81 304 ILE A N 1
ATOM 2383 C CA . ILE A 1 304 ? -10.346 -8.560 18.884 1.00 91.81 304 ILE A CA 1
ATOM 2384 C C . ILE A 1 304 ? -9.903 -8.540 20.356 1.00 91.81 304 ILE A C 1
ATOM 2386 O O . ILE A 1 304 ? -10.349 -7.657 21.094 1.00 91.81 304 ILE A O 1
ATOM 2390 N N . PRO A 1 305 ? -9.062 -9.485 20.821 1.00 89.44 305 PRO A N 1
ATOM 2391 C CA . PRO A 1 305 ? -8.685 -9.547 22.229 1.00 89.44 305 PRO A CA 1
ATOM 2392 C C . PRO A 1 305 ? -7.851 -8.330 22.641 1.00 89.44 305 PRO A C 1
ATOM 2394 O O . PRO A 1 305 ? -7.132 -7.735 21.832 1.00 89.44 305 PRO A O 1
ATOM 2397 N N . GLU A 1 306 ? -7.936 -7.953 23.912 1.00 90.38 306 GLU A N 1
ATOM 2398 C CA . GLU A 1 306 ? -7.001 -6.995 24.497 1.00 90.38 306 GLU A CA 1
ATOM 2399 C C . GLU A 1 306 ? -5.600 -7.614 24.583 1.00 90.38 306 GLU A C 1
ATOM 2401 O O . GLU A 1 306 ? -5.464 -8.824 24.761 1.00 90.38 306 GLU A O 1
ATOM 2406 N N . LEU A 1 307 ? -4.568 -6.790 24.401 1.00 86.69 307 LEU A N 1
ATOM 2407 C CA . LEU A 1 307 ? -3.172 -7.211 24.488 1.00 86.69 307 LEU A CA 1
ATOM 2408 C C . LEU A 1 307 ? -2.522 -6.543 25.698 1.00 86.69 307 LEU A C 1
ATOM 2410 O O . LEU A 1 307 ? -2.800 -5.384 25.996 1.00 86.69 307 LEU A O 1
ATOM 2414 N N . ASP A 1 308 ? -1.626 -7.269 26.354 1.00 81.69 308 ASP A N 1
ATOM 2415 C CA . ASP A 1 308 ? -0.838 -6.829 27.510 1.00 81.69 308 ASP A CA 1
ATOM 2416 C C . ASP A 1 308 ? 0.579 -6.356 27.117 1.00 81.69 308 ASP A C 1
ATOM 2418 O O . ASP A 1 308 ? 1.481 -6.243 27.954 1.00 81.69 308 ASP A O 1
ATOM 2422 N N . TYR A 1 309 ? 0.786 -6.105 25.826 1.00 80.94 309 TYR A N 1
ATOM 2423 C CA . TYR A 1 309 ? 2.021 -5.581 25.261 1.00 80.94 309 TYR A CA 1
ATOM 2424 C C . TYR A 1 309 ? 1.713 -4.511 24.216 1.00 80.94 309 TYR A C 1
ATOM 2426 O O . TYR A 1 309 ? 0.678 -4.533 23.543 1.00 80.94 309 TYR A O 1
ATOM 2434 N N . SER A 1 310 ? 2.646 -3.573 24.071 1.00 75.94 310 SER A N 1
ATOM 2435 C CA . SER A 1 310 ? 2.565 -2.514 23.061 1.00 75.94 310 SER A CA 1
ATOM 2436 C C . SER A 1 310 ? 3.341 -2.877 21.797 1.00 75.94 310 SER A C 1
ATOM 2438 O O . SER A 1 310 ? 2.946 -2.522 20.685 1.00 75.94 310 SER A O 1
ATOM 2440 N N . ASP A 1 311 ? 4.431 -3.619 21.977 1.00 82.06 311 ASP A N 1
ATOM 2441 C CA . ASP A 1 311 ? 5.355 -4.015 20.936 1.00 82.06 311 ASP A CA 1
ATOM 2442 C C . ASP A 1 311 ? 5.442 -5.553 20.877 1.00 82.06 311 ASP A C 1
ATOM 2444 O O . ASP A 1 311 ? 5.845 -6.184 21.856 1.00 82.06 311 ASP A O 1
ATOM 2448 N N . PRO A 1 312 ? 5.085 -6.193 19.746 1.00 79.12 312 PRO A N 1
ATOM 2449 C CA . PRO A 1 312 ? 5.195 -7.642 19.568 1.00 79.12 312 PRO A CA 1
ATOM 2450 C C . PRO A 1 312 ? 6.584 -8.215 19.859 1.00 79.12 312 PRO A C 1
ATOM 2452 O O . PRO A 1 312 ? 6.698 -9.395 20.187 1.00 79.12 312 PRO A O 1
ATOM 2455 N N . PHE A 1 313 ? 7.643 -7.406 19.751 1.00 79.75 313 PHE A N 1
ATOM 2456 C CA . PHE A 1 313 ? 8.999 -7.836 20.083 1.00 79.75 313 PHE A CA 1
ATOM 2457 C C . PHE A 1 313 ? 9.176 -8.147 21.579 1.00 79.75 313 PHE A C 1
ATOM 2459 O O . PHE A 1 313 ? 10.000 -8.994 21.923 1.00 79.75 313 PHE A O 1
ATOM 2466 N N . GLU A 1 314 ? 8.359 -7.564 22.466 1.00 80.06 314 GLU A N 1
ATOM 2467 C CA . GLU A 1 314 ? 8.340 -7.899 23.900 1.00 80.06 314 GLU A CA 1
ATOM 2468 C C . GLU A 1 314 ? 7.978 -9.375 24.140 1.00 80.06 314 GLU A C 1
ATOM 2470 O O . GLU A 1 314 ? 8.404 -9.981 25.119 1.00 80.06 314 GLU A O 1
ATOM 2475 N N . MET A 1 315 ? 7.223 -10.000 23.231 1.00 70.00 315 MET A N 1
ATOM 2476 C CA . MET A 1 315 ? 6.849 -11.411 23.365 1.00 70.00 315 MET A CA 1
ATOM 2477 C C . MET A 1 315 ? 8.024 -12.357 23.109 1.00 70.00 315 MET A C 1
ATOM 2479 O O . MET A 1 315 ? 8.027 -13.475 23.624 1.00 70.00 315 MET A O 1
ATOM 2483 N N . LEU A 1 316 ? 9.023 -11.928 22.331 1.00 67.69 316 LEU A N 1
ATOM 2484 C CA . LEU A 1 316 ? 10.244 -12.709 22.125 1.00 67.69 316 LEU A CA 1
ATOM 2485 C C . LEU A 1 316 ? 11.087 -12.720 23.402 1.00 67.69 316 LEU A C 1
ATOM 2487 O O . LEU A 1 316 ? 11.512 -13.783 23.839 1.00 67.69 316 LEU A O 1
ATOM 2491 N N . THR A 1 317 ? 11.228 -11.567 24.060 1.00 60.88 317 THR A N 1
ATOM 2492 C CA . THR A 1 317 ? 11.997 -11.468 25.308 1.00 60.88 317 THR A CA 1
ATOM 2493 C C . THR A 1 317 ? 11.300 -12.165 26.476 1.00 60.88 317 THR A C 1
ATOM 2495 O O . THR A 1 317 ? 11.968 -12.797 27.290 1.00 60.88 317 THR A O 1
ATOM 2498 N N . ARG A 1 318 ? 9.960 -12.121 26.554 1.00 54.09 318 ARG A N 1
ATOM 2499 C CA . ARG A 1 318 ? 9.187 -12.851 27.579 1.00 54.09 318 ARG A CA 1
ATOM 2500 C C . ARG A 1 318 ? 9.287 -14.371 27.415 1.00 54.09 318 ARG A C 1
ATOM 2502 O O . ARG A 1 318 ? 9.443 -15.074 28.409 1.00 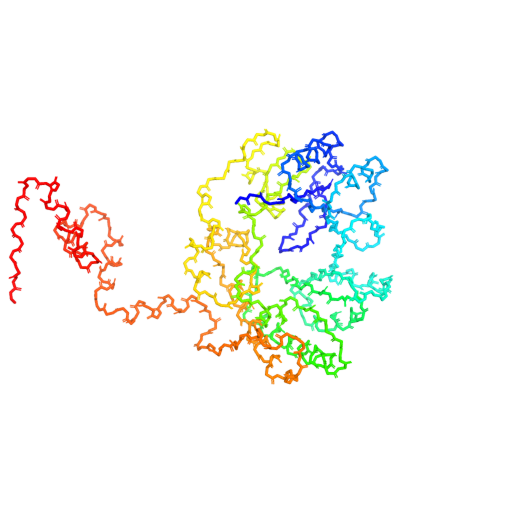54.09 318 ARG A O 1
ATOM 2509 N N . ARG A 1 319 ? 9.281 -14.887 26.178 1.00 48.31 319 ARG A N 1
ATOM 2510 C CA . ARG A 1 319 ? 9.486 -16.326 25.913 1.00 48.31 319 ARG A CA 1
ATOM 2511 C C . ARG A 1 319 ? 10.870 -16.816 26.344 1.00 48.31 319 ARG A C 1
ATOM 2513 O O . ARG A 1 319 ? 10.962 -17.933 26.834 1.00 48.31 319 ARG A O 1
ATOM 2520 N N . ASP A 1 320 ? 11.906 -15.982 26.267 1.00 44.88 320 ASP A N 1
ATOM 2521 C CA . ASP A 1 320 ? 13.241 -16.318 26.793 1.00 44.88 320 ASP A CA 1
ATOM 2522 C C . ASP A 1 320 ? 13.309 -16.297 28.339 1.00 44.88 320 ASP A C 1
ATOM 2524 O O . ASP A 1 320 ? 14.201 -16.899 28.956 1.00 44.88 320 ASP A O 1
ATOM 2528 N N . ILE A 1 321 ? 12.363 -15.610 28.991 1.00 43.03 321 ILE A N 1
ATOM 2529 C CA . ILE A 1 321 ? 12.257 -15.541 30.453 1.00 43.03 321 ILE A CA 1
ATOM 2530 C C . ILE A 1 321 ? 11.467 -16.739 31.001 1.00 43.03 321 ILE A C 1
ATOM 2532 O O . ILE A 1 321 ? 11.930 -17.341 31.974 1.00 43.03 321 ILE A O 1
ATOM 2536 N N . ASP A 1 322 ? 10.368 -17.122 30.344 1.00 42.44 322 ASP A N 1
ATOM 2537 C CA . ASP A 1 322 ? 9.493 -18.239 30.745 1.00 42.44 322 ASP A CA 1
ATOM 2538 C C . ASP A 1 322 ? 9.906 -19.598 30.153 1.00 42.44 322 ASP A C 1
ATOM 2540 O O . ASP A 1 322 ? 9.492 -20.652 30.646 1.00 42.44 322 ASP A O 1
ATOM 2544 N N . GLY A 1 323 ? 10.771 -19.599 29.135 1.00 43.25 323 GLY A N 1
ATOM 2545 C CA . GLY A 1 323 ? 11.537 -20.766 28.722 1.00 43.25 323 GLY A CA 1
ATOM 2546 C C . GLY A 1 323 ? 12.424 -21.195 29.884 1.00 43.25 323 GLY A C 1
ATOM 2547 O O . GLY A 1 323 ? 13.464 -20.588 30.157 1.00 43.25 323 GLY A O 1
ATOM 2548 N N . GLY A 1 324 ? 11.980 -22.217 30.623 1.00 44.44 324 GLY A N 1
ATOM 2549 C CA . GLY A 1 324 ? 12.740 -22.807 31.721 1.00 44.44 324 GLY A CA 1
ATOM 2550 C C . GLY A 1 324 ? 14.190 -23.067 31.305 1.00 44.44 324 GLY A C 1
ATOM 2551 O O . GLY A 1 324 ? 14.470 -23.228 30.122 1.00 44.44 324 GLY A O 1
ATOM 2552 N N . ALA A 1 325 ? 15.101 -23.124 32.283 1.00 45.44 325 ALA A N 1
ATOM 2553 C CA . ALA A 1 325 ? 16.576 -23.136 32.192 1.00 45.44 325 ALA A CA 1
ATOM 2554 C C . ALA A 1 325 ? 17.274 -23.878 31.015 1.00 45.44 325 ALA A C 1
ATOM 2556 O O . ALA A 1 325 ? 18.470 -23.688 30.803 1.00 45.44 325 ALA A O 1
ATOM 2557 N N . LYS A 1 326 ? 16.560 -24.709 30.254 1.00 47.06 326 LYS A N 1
ATOM 2558 C CA . LYS A 1 326 ? 16.973 -25.379 29.020 1.00 47.06 326 LYS A CA 1
ATOM 2559 C C . LYS A 1 326 ? 17.217 -24.418 27.841 1.00 47.06 326 LYS A C 1
ATOM 2561 O O . LYS A 1 326 ? 18.259 -24.546 27.204 1.00 47.06 326 LYS A O 1
ATOM 2566 N N . ASP A 1 327 ? 16.362 -23.420 27.599 1.00 46.38 327 ASP A N 1
ATOM 2567 C CA . ASP A 1 327 ? 16.479 -22.568 26.391 1.00 46.38 327 ASP A CA 1
ATOM 2568 C C . ASP A 1 327 ? 17.607 -21.527 26.493 1.00 46.38 327 ASP A C 1
ATOM 2570 O O . ASP A 1 327 ? 18.358 -21.300 25.539 1.00 46.38 327 ASP A O 1
ATOM 2574 N N . ARG A 1 328 ? 17.837 -20.975 27.693 1.00 49.31 328 ARG A N 1
ATOM 2575 C CA . ARG A 1 328 ? 18.949 -20.037 27.950 1.00 49.31 328 ARG A CA 1
ATOM 2576 C C . ARG A 1 328 ? 20.324 -20.681 27.750 1.00 49.31 328 ARG A C 1
ATOM 2578 O O . ARG A 1 328 ? 21.286 -19.994 27.402 1.00 49.31 328 ARG A O 1
ATOM 2585 N N . HIS A 1 329 ? 20.431 -21.998 27.938 1.00 50.53 329 HIS A N 1
ATOM 2586 C CA . HIS A 1 329 ? 21.686 -22.712 27.723 1.00 50.53 329 HIS A CA 1
ATOM 2587 C C . HIS A 1 329 ? 22.023 -22.842 26.229 1.00 50.53 329 HIS A C 1
ATOM 2589 O O . HIS A 1 329 ? 23.196 -22.745 25.866 1.00 50.53 329 HIS A O 1
ATOM 2595 N N . PHE A 1 330 ? 21.011 -22.998 25.368 1.00 49.28 330 PHE A N 1
ATOM 2596 C CA . PHE A 1 330 ? 21.178 -23.177 23.924 1.00 49.28 330 PHE A CA 1
ATOM 2597 C C . PHE A 1 330 ? 21.619 -21.885 23.225 1.00 49.28 330 PHE A C 1
ATOM 2599 O O . PHE A 1 330 ? 22.604 -21.890 22.484 1.00 49.28 330 PHE A O 1
ATOM 2606 N N . ALA A 1 331 ? 20.973 -20.757 23.541 1.00 53.22 331 ALA A N 1
ATOM 2607 C CA . ALA A 1 331 ? 21.380 -19.444 23.035 1.00 53.22 331 ALA A CA 1
ATOM 2608 C C . ALA A 1 331 ? 22.824 -19.090 23.450 1.00 53.22 331 ALA A C 1
ATOM 2610 O O . ALA A 1 331 ? 23.610 -18.624 22.629 1.00 53.22 331 ALA A O 1
ATOM 2611 N N . SER A 1 332 ? 23.211 -19.412 24.693 1.00 55.97 332 SER A N 1
ATOM 2612 C CA . SER A 1 332 ? 24.584 -19.245 25.200 1.00 55.97 332 SER A CA 1
ATOM 2613 C C . SER A 1 332 ? 25.623 -20.159 24.528 1.00 55.97 332 SER A C 1
ATOM 2615 O O . SER A 1 332 ? 26.822 -19.878 24.618 1.00 55.97 332 SER A O 1
ATOM 2617 N N . LEU A 1 333 ? 25.206 -21.287 23.949 1.00 52.78 333 LEU A N 1
ATOM 2618 C CA . LEU A 1 333 ? 26.087 -22.232 23.259 1.00 52.78 333 LEU A CA 1
ATOM 2619 C C . LEU A 1 333 ? 26.310 -21.812 21.803 1.00 52.78 333 LEU A C 1
ATOM 2621 O O . LEU A 1 333 ? 27.442 -21.868 21.336 1.00 52.78 333 LEU A O 1
ATOM 2625 N N . LEU A 1 334 ? 25.266 -21.336 21.117 1.00 55.38 334 LEU A N 1
ATOM 2626 C CA . LEU A 1 334 ? 25.354 -20.833 19.739 1.00 55.38 334 LEU A CA 1
ATOM 2627 C C . LEU A 1 334 ? 26.003 -19.450 19.629 1.00 55.38 334 LEU A C 1
ATOM 2629 O O . LEU A 1 334 ? 26.482 -19.078 18.563 1.00 55.38 334 LEU A O 1
ATOM 2633 N N . SER A 1 335 ? 26.060 -18.697 20.728 1.00 58.59 335 SER A N 1
ATOM 2634 C CA . SER A 1 335 ? 26.837 -17.458 20.804 1.00 58.59 335 SER A CA 1
ATOM 2635 C C . SER A 1 335 ? 28.348 -17.701 20.931 1.00 58.59 335 SER A C 1
ATOM 2637 O O . SER A 1 335 ? 29.116 -16.741 20.987 1.00 58.59 335 SER A O 1
ATOM 2639 N N . ARG A 1 336 ? 28.792 -18.962 21.036 1.00 61.66 336 ARG A N 1
ATOM 2640 C CA . ARG A 1 336 ? 30.211 -19.342 21.017 1.00 61.66 336 ARG A CA 1
ATOM 2641 C C . ARG A 1 336 ? 30.592 -19.829 19.616 1.00 61.66 336 ARG A C 1
ATOM 2643 O O . ARG A 1 336 ? 29.746 -20.406 18.936 1.00 61.66 336 ARG A O 1
ATOM 2650 N N . PRO A 1 337 ? 31.858 -19.659 19.196 1.00 62.62 337 PRO A N 1
ATOM 2651 C CA . PRO A 1 337 ? 32.364 -20.308 17.991 1.00 62.62 337 PRO A CA 1
ATOM 2652 C C . PRO A 1 337 ? 32.079 -21.813 18.053 1.00 62.62 337 PRO A C 1
ATOM 2654 O O . PRO A 1 337 ? 32.339 -22.445 19.082 1.00 62.62 337 PRO A O 1
ATOM 2657 N N . LEU A 1 338 ? 31.518 -22.380 16.983 1.00 57.38 338 LEU A N 1
ATOM 2658 C CA . LEU A 1 338 ? 31.113 -23.792 16.918 1.00 57.38 338 LEU A CA 1
ATOM 2659 C C . LEU A 1 338 ? 32.286 -24.742 17.200 1.00 57.38 338 LEU A C 1
ATOM 2661 O O . LEU A 1 338 ? 32.086 -25.817 17.760 1.00 57.38 338 LEU A O 1
ATOM 2665 N N . GLU A 1 339 ? 33.513 -24.318 16.892 1.00 67.38 339 GLU A N 1
ATOM 2666 C CA . GLU A 1 339 ? 34.748 -25.057 17.160 1.00 67.38 339 GLU A CA 1
ATOM 2667 C C . GLU A 1 339 ? 35.048 -25.207 18.662 1.00 67.38 339 GLU A C 1
ATOM 2669 O O . GLU A 1 339 ? 35.795 -26.099 19.061 1.00 67.38 339 GLU A O 1
ATOM 2674 N N . ALA A 1 340 ? 34.466 -24.352 19.509 1.00 66.38 340 ALA A N 1
ATOM 2675 C CA . ALA A 1 340 ? 34.670 -24.341 20.956 1.00 66.38 340 ALA A CA 1
ATOM 2676 C C . ALA A 1 340 ? 33.598 -25.127 21.734 1.00 66.38 340 ALA A C 1
ATOM 2678 O O . ALA A 1 340 ? 33.643 -25.170 22.968 1.00 66.38 340 ALA A O 1
ATOM 2679 N N . VAL A 1 341 ? 32.625 -25.738 21.047 1.00 63.06 341 VAL A N 1
ATOM 2680 C CA . VAL A 1 341 ? 31.531 -26.487 21.678 1.00 63.06 341 VAL A CA 1
ATOM 2681 C C . VAL A 1 341 ? 31.766 -27.998 21.528 1.00 63.06 341 VAL A C 1
ATOM 2683 O O . VAL A 1 341 ? 31.764 -28.510 20.409 1.00 63.06 341 VAL A O 1
ATOM 2686 N N . PRO A 1 342 ? 31.932 -28.760 22.628 1.00 74.25 342 PRO A N 1
ATOM 2687 C CA . PRO A 1 342 ? 32.100 -30.208 22.559 1.00 74.25 342 PRO A CA 1
AT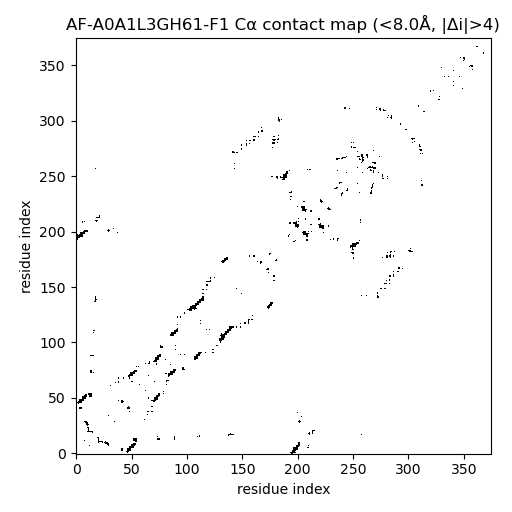OM 2688 C C . PRO A 1 342 ? 30.926 -30.896 21.846 1.00 74.25 342 PRO A C 1
ATOM 2690 O O . PRO A 1 342 ? 29.764 -30.692 22.200 1.00 74.25 342 PRO A O 1
ATOM 2693 N N . ALA A 1 343 ? 31.223 -31.791 20.897 1.00 65.69 343 ALA A N 1
ATOM 2694 C CA . ALA A 1 343 ? 30.209 -32.525 20.127 1.00 65.69 343 ALA A CA 1
ATOM 2695 C C . ALA A 1 343 ? 29.217 -33.305 21.013 1.00 65.69 343 ALA A C 1
ATOM 2697 O O . ALA A 1 343 ? 28.038 -33.430 20.685 1.00 65.69 343 ALA A O 1
ATOM 2698 N N . SER A 1 344 ? 29.671 -33.782 22.175 1.00 64.50 344 SER A N 1
ATOM 2699 C CA . SER A 1 344 ? 28.824 -34.447 23.167 1.00 64.50 344 SER A CA 1
ATOM 2700 C C . SER A 1 344 ? 27.754 -33.525 23.756 1.00 64.50 344 SER A C 1
ATOM 2702 O O . SER A 1 344 ? 26.641 -33.987 23.991 1.00 64.50 344 SER A O 1
ATOM 2704 N N . GLN A 1 345 ? 28.045 -32.232 23.953 1.00 62.16 345 GLN A N 1
ATOM 2705 C CA . GLN A 1 345 ? 27.058 -31.251 24.415 1.00 62.16 345 GLN A CA 1
ATOM 2706 C C . GLN A 1 345 ? 26.030 -30.934 23.329 1.00 62.16 345 GLN A C 1
ATOM 2708 O O . GLN A 1 345 ? 24.840 -30.884 23.629 1.00 62.16 345 GLN A O 1
ATOM 2713 N N . LEU A 1 346 ? 26.459 -30.799 22.072 1.00 64.06 346 LEU A N 1
ATOM 2714 C CA . LEU A 1 346 ? 25.548 -30.597 20.940 1.00 64.06 346 LEU A CA 1
ATOM 2715 C C . LEU A 1 346 ? 24.587 -31.785 20.772 1.00 64.06 346 LEU A C 1
ATOM 2717 O O . LEU A 1 346 ? 23.380 -31.593 20.656 1.00 64.06 346 LEU A O 1
ATOM 2721 N N . LEU A 1 347 ? 25.098 -33.018 20.844 1.00 63.03 347 LEU A N 1
ATOM 2722 C CA . LEU A 1 347 ? 24.289 -34.238 20.723 1.00 63.03 347 LEU A CA 1
ATOM 2723 C C . LEU A 1 347 ? 23.289 -34.416 21.873 1.00 63.03 347 LEU A C 1
ATOM 2725 O O . LEU A 1 347 ? 22.153 -34.830 21.640 1.00 63.03 347 LEU A O 1
ATOM 2729 N N . LEU A 1 348 ? 23.682 -34.083 23.107 1.00 59.72 348 LEU A N 1
ATOM 2730 C CA . LEU A 1 348 ? 22.782 -34.138 24.263 1.00 59.72 348 LEU A CA 1
ATOM 2731 C C . LEU A 1 348 ? 21.632 -33.133 24.146 1.00 59.72 348 LEU A C 1
ATOM 2733 O O . LEU A 1 348 ? 20.526 -33.420 24.593 1.00 59.72 348 LEU A O 1
ATOM 2737 N N . GLN A 1 349 ? 21.883 -31.972 23.543 1.00 62.81 349 GLN A N 1
ATOM 2738 C CA . GLN A 1 349 ? 20.872 -30.936 23.332 1.00 62.81 349 GLN A CA 1
ATOM 2739 C C . GLN A 1 349 ? 19.938 -31.281 22.165 1.00 62.81 349 GLN A C 1
ATOM 2741 O O . GLN A 1 349 ? 18.724 -31.152 22.295 1.00 62.81 349 GLN A O 1
ATOM 2746 N N . ILE A 1 350 ? 20.471 -31.842 21.074 1.00 62.75 350 ILE A N 1
ATOM 2747 C CA . ILE A 1 350 ? 19.667 -32.416 19.982 1.00 62.75 350 ILE A CA 1
ATOM 2748 C C . ILE A 1 350 ? 18.705 -33.488 20.520 1.00 62.75 350 ILE A C 1
ATOM 2750 O O . ILE A 1 350 ? 17.531 -33.497 20.162 1.00 62.75 350 ILE A O 1
ATOM 2754 N N . TYR A 1 351 ? 19.173 -34.343 21.437 1.00 60.00 351 TYR A N 1
ATOM 2755 C CA . TYR A 1 351 ? 18.328 -35.334 22.111 1.00 60.00 351 TYR A CA 1
ATOM 2756 C C . TYR A 1 351 ? 17.211 -34.712 22.964 1.00 60.00 351 TYR A C 1
ATOM 2758 O O . TYR A 1 351 ? 16.128 -35.284 23.062 1.00 60.00 351 TYR A O 1
ATOM 2766 N N . GLN A 1 352 ? 17.458 -33.560 23.595 1.00 57.06 352 GLN A N 1
ATOM 2767 C CA . GLN A 1 352 ? 16.450 -32.860 24.399 1.00 57.06 352 GLN A CA 1
ATOM 2768 C C . GLN A 1 352 ? 15.374 -32.179 23.542 1.00 57.06 352 GLN A C 1
ATOM 2770 O O . GLN A 1 352 ? 14.241 -32.060 24.005 1.00 57.06 352 GLN A O 1
ATOM 2775 N N . LEU A 1 353 ? 15.718 -31.752 22.323 1.00 58.81 353 LEU A N 1
ATOM 2776 C CA . LEU A 1 353 ? 14.802 -31.106 21.378 1.00 58.81 353 LEU A CA 1
ATOM 2777 C C . LEU A 1 353 ? 13.965 -32.116 20.580 1.00 58.81 353 LEU A C 1
ATOM 2779 O O . LEU A 1 353 ? 12.781 -31.885 20.353 1.00 58.81 353 LEU A O 1
ATOM 2783 N N . ASP A 1 354 ? 14.562 -33.240 20.180 1.00 61.12 354 ASP A N 1
ATOM 2784 C CA . ASP A 1 354 ? 13.871 -34.338 19.500 1.00 61.12 354 ASP A CA 1
ATOM 2785 C C . ASP A 1 354 ? 14.482 -35.693 19.916 1.00 61.12 354 ASP A C 1
ATOM 2787 O O . ASP A 1 354 ? 15.494 -36.138 19.353 1.00 61.12 354 ASP A O 1
ATOM 2791 N N . PRO A 1 355 ? 13.861 -36.399 20.880 1.00 60.62 355 PRO A N 1
ATOM 2792 C CA . PRO A 1 355 ? 14.335 -37.703 21.340 1.00 60.62 355 PRO A CA 1
ATOM 2793 C C . PRO A 1 355 ? 14.398 -38.761 20.225 1.00 60.62 355 PRO A C 1
ATOM 2795 O O . PRO A 1 355 ? 15.196 -39.700 20.305 1.00 60.62 355 PRO A O 1
ATOM 2798 N N . GLY A 1 356 ? 13.583 -38.616 19.170 1.00 59.00 356 GLY A N 1
ATOM 2799 C CA . GLY A 1 356 ? 13.533 -39.525 18.025 1.00 59.00 356 GLY A CA 1
ATOM 2800 C C . GLY A 1 356 ? 14.707 -39.356 17.057 1.00 59.00 356 GLY A C 1
ATOM 2801 O O . GLY A 1 356 ? 15.079 -40.307 16.360 1.00 59.00 356 GLY A O 1
ATOM 2802 N N . LEU A 1 357 ? 15.348 -38.184 17.045 1.00 62.16 357 LEU A N 1
ATOM 2803 C CA . LEU A 1 357 ? 16.490 -37.898 16.177 1.00 62.16 357 LEU A CA 1
ATOM 2804 C C . LEU A 1 357 ? 17.739 -38.689 16.587 1.00 62.16 357 LEU A C 1
ATOM 2806 O O . LEU A 1 357 ? 18.493 -39.160 15.735 1.00 62.16 357 LEU A O 1
ATOM 2810 N N . LEU A 1 358 ? 17.936 -38.909 17.891 1.00 57.56 358 LEU A N 1
ATOM 2811 C CA . LEU A 1 358 ? 19.082 -39.666 18.401 1.00 57.56 358 LEU A CA 1
ATOM 2812 C C . LEU A 1 358 ? 18.988 -41.160 18.050 1.00 57.56 358 LEU A C 1
ATOM 2814 O O . LEU A 1 358 ? 20.008 -41.804 17.809 1.00 57.56 358 LEU A O 1
ATOM 2818 N N . ALA A 1 359 ? 17.770 -41.706 17.971 1.00 60.88 359 ALA A N 1
ATOM 2819 C CA . ALA A 1 359 ? 17.541 -43.075 17.512 1.00 60.88 359 ALA A CA 1
ATOM 2820 C C . ALA A 1 359 ? 17.931 -43.244 16.034 1.00 60.88 359 ALA A C 1
ATOM 2822 O O . ALA A 1 359 ? 18.556 -44.242 15.678 1.00 60.88 359 ALA A O 1
ATOM 2823 N N . LYS A 1 360 ? 17.649 -42.236 15.197 1.00 61.47 360 LYS A N 1
ATOM 2824 C CA . LYS A 1 360 ? 18.085 -42.192 13.792 1.00 61.47 360 LYS A CA 1
ATOM 2825 C C . LYS A 1 360 ? 19.601 -42.003 13.665 1.00 61.47 360 LYS A C 1
ATOM 2827 O O . LYS A 1 360 ? 20.236 -42.711 12.895 1.00 61.47 360 LYS A O 1
ATOM 2832 N N . LEU A 1 361 ? 20.210 -41.131 14.473 1.00 56.31 361 LEU A N 1
ATOM 2833 C CA . LEU A 1 361 ? 21.665 -40.905 14.471 1.00 56.31 361 LEU A CA 1
ATOM 2834 C C . LEU A 1 361 ? 22.468 -42.146 14.898 1.00 56.31 361 LEU A C 1
ATOM 2836 O O . LEU A 1 361 ? 23.498 -42.443 14.291 1.00 56.31 361 LEU A O 1
ATOM 2840 N N . LYS A 1 362 ? 21.971 -42.913 15.880 1.00 58.38 362 LYS A N 1
ATOM 2841 C CA . LYS A 1 362 ? 22.557 -44.203 16.293 1.00 58.38 362 LYS A CA 1
ATOM 2842 C C . LYS A 1 362 ? 22.480 -45.279 15.208 1.00 58.38 362 LYS A C 1
ATOM 2844 O O . LYS A 1 362 ? 23.314 -46.173 15.192 1.00 58.38 362 LYS A O 1
ATOM 2849 N N . GLN A 1 363 ? 21.497 -45.202 14.311 1.00 59.09 363 GLN A N 1
ATOM 2850 C CA . GLN A 1 363 ? 21.397 -46.099 13.155 1.00 59.09 363 GLN A CA 1
ATOM 2851 C C . GLN A 1 363 ? 22.341 -45.688 12.014 1.00 59.09 363 GLN A C 1
ATOM 2853 O O . GLN A 1 363 ? 22.642 -46.506 11.152 1.00 59.09 363 GLN A O 1
ATOM 2858 N N . MET A 1 364 ? 22.822 -44.439 12.010 1.00 53.44 364 MET A N 1
ATOM 2859 C CA . MET A 1 364 ? 23.653 -43.876 10.940 1.00 53.44 364 MET A CA 1
ATOM 2860 C C . MET A 1 364 ? 25.162 -43.908 11.226 1.00 53.44 364 MET A C 1
ATOM 2862 O O . MET A 1 364 ? 25.944 -43.698 10.302 1.00 53.44 364 MET A O 1
ATOM 2866 N N . THR A 1 365 ? 25.606 -44.176 12.461 1.00 50.81 365 THR A N 1
ATOM 2867 C CA . THR A 1 365 ? 27.041 -44.246 12.806 1.00 50.81 365 THR A CA 1
ATOM 2868 C C . THR A 1 365 ? 27.400 -45.546 13.550 1.00 50.81 365 THR A C 1
ATOM 2870 O O . THR A 1 365 ? 26.746 -45.865 14.539 1.00 50.81 365 THR A O 1
ATOM 2873 N N . PRO A 1 366 ? 28.456 -46.298 13.155 1.00 43.16 366 PRO A N 1
ATOM 2874 C CA . PRO A 1 366 ? 28.850 -47.546 13.827 1.00 43.16 366 PRO A CA 1
ATOM 2875 C C . PRO A 1 366 ? 29.603 -47.351 15.156 1.00 43.16 366 PRO A C 1
ATOM 2877 O O . PRO A 1 366 ? 30.104 -48.322 15.717 1.00 43.16 366 PRO A O 1
ATOM 2880 N N . PHE A 1 367 ? 29.731 -46.124 15.669 1.00 46.06 367 PHE A N 1
ATOM 2881 C CA . PHE A 1 367 ? 30.453 -45.866 16.915 1.00 46.06 367 PHE A CA 1
ATOM 2882 C C . PHE A 1 367 ? 29.483 -45.715 18.088 1.00 46.06 367 PHE A C 1
ATOM 2884 O O . PHE A 1 367 ? 28.706 -44.766 18.171 1.00 46.06 367 PHE A O 1
ATOM 2891 N N . ALA A 1 368 ? 29.548 -46.678 19.008 1.00 42.75 368 ALA A N 1
ATOM 2892 C CA . ALA A 1 368 ? 28.783 -46.708 20.244 1.00 42.75 368 ALA A CA 1
ATOM 2893 C C . ALA A 1 368 ? 29.099 -45.484 21.126 1.00 42.75 368 ALA A C 1
ATOM 2895 O O . ALA A 1 368 ? 30.099 -45.447 21.840 1.00 42.75 368 ALA A O 1
ATOM 2896 N N . LEU A 1 369 ? 28.225 -44.477 21.096 1.00 45.72 369 LEU A N 1
ATOM 2897 C CA . LEU A 1 369 ? 28.175 -43.420 22.106 1.00 45.72 369 LEU A CA 1
ATOM 2898 C C . LEU A 1 369 ? 27.557 -43.999 23.388 1.00 45.72 369 LEU A C 1
ATOM 2900 O O . LEU A 1 369 ? 26.333 -44.018 23.547 1.00 45.72 369 LEU A O 1
ATOM 2904 N N . ASP A 1 370 ? 28.408 -44.498 24.287 1.00 42.72 370 ASP A N 1
ATOM 2905 C CA . ASP A 1 370 ? 28.025 -44.984 25.618 1.00 42.72 370 ASP A CA 1
ATOM 2906 C C . ASP A 1 370 ? 27.720 -43.793 26.547 1.00 42.72 370 ASP A C 1
ATOM 2908 O O . ASP A 1 370 ? 28.517 -43.372 27.385 1.00 42.72 370 ASP A O 1
ATOM 2912 N N . LEU A 1 371 ? 26.555 -43.176 26.344 1.00 42.56 371 LEU A N 1
ATOM 2913 C CA . LEU A 1 371 ? 26.021 -42.141 27.226 1.00 42.56 371 LEU A CA 1
ATOM 2914 C C . LEU A 1 371 ? 25.236 -42.813 28.358 1.00 42.56 371 LEU A C 1
ATOM 2916 O O . LEU A 1 371 ? 24.017 -42.970 28.276 1.00 42.56 371 LEU A O 1
ATOM 2920 N N . LYS A 1 372 ? 25.926 -43.214 29.431 1.00 33.88 372 LYS A N 1
ATOM 2921 C CA . LYS A 1 372 ? 25.249 -43.566 30.688 1.00 33.88 372 LYS A CA 1
ATOM 2922 C C . LYS A 1 372 ? 24.757 -42.293 31.387 1.00 33.88 372 LYS A C 1
ATOM 2924 O O . LYS A 1 372 ? 25.558 -41.378 31.592 1.00 33.88 372 LYS A O 1
ATOM 2929 N N . PRO A 1 373 ? 23.483 -42.222 31.810 1.00 35.81 373 PRO A N 1
ATOM 2930 C CA . PRO A 1 373 ? 23.013 -41.122 32.640 1.00 35.81 373 PRO A CA 1
ATOM 2931 C C . PRO A 1 373 ? 23.678 -41.214 34.021 1.00 35.81 373 PRO A C 1
ATOM 2933 O O . PRO A 1 373 ? 23.594 -42.245 34.692 1.00 35.81 373 PRO A O 1
ATOM 2936 N N . LYS A 1 374 ? 24.351 -40.142 34.455 1.00 36.75 374 LYS A N 1
ATOM 2937 C CA . LYS A 1 374 ? 24.676 -39.964 35.876 1.00 36.75 374 LYS A CA 1
ATOM 2938 C C . LYS A 1 374 ? 23.381 -39.593 36.605 1.00 36.75 374 LYS A C 1
ATOM 2940 O O . LYS A 1 374 ? 22.656 -38.723 36.129 1.00 36.75 374 LYS A O 1
ATOM 2945 N N . LYS A 1 375 ? 23.098 -40.328 37.685 1.00 34.62 375 LYS A N 1
ATOM 2946 C CA . LYS A 1 375 ? 21.983 -40.089 38.612 1.00 34.62 375 LYS A CA 1
ATOM 2947 C C . LYS A 1 375 ? 22.067 -38.715 39.255 1.00 34.62 375 LYS A C 1
ATOM 2949 O O . LYS A 1 375 ? 23.214 -38.275 39.504 1.00 34.62 375 LYS A O 1
#

Sequence (375 aa):
MIKYLVVILEPAAASFCYYDVKPVPSSGLMPLELLRRVVDHAIRNGLHINFVHGDSPLPEEYVRLVESADHISIMPPGQNPCAGGTVLVIDDHRLEDAPALAENPCANIILRVGRDRLRQLSGMVRQLMGKFGRLNIILKDLAQFEEPELQICREQMVVIGKRVAAEYRKGNFIEISTLTDRIFLTNMNNCGAGVEHLTVAPDGRYYLCPAFYHEGPEHSLGAFGETPRLENSRLLELDYAPICRNCDAYHCKRCIYLNRKLTGEVNTPSRQQCRIAHLERDQSRQLLAALPSAIDGSEKIVPIPELDYSDPFEMLTRRDIDGGAKDRHFASLLSRPLEAVPASQLLLQIYQLDPGLLAKLKQMTPFALDLKPKK

Nearest PDB structures (foldseek):
  8rqr-assembly1_A  TM=5.216E-01  e=1.696E+00  Escherichia coli
  5xhq-assembly2_B  TM=5.154E-01  e=2.506E+00  Escherichia coli K-12
  7aci-assembly1_A  TM=5.019E-01  e=2.506E+00  Escherichia coli
  5vrh-assembly1_A  TM=5.243E-01  e=3.702E+00  Escherichia coli K-12
  5vrg-assembly1_A  TM=5.227E-01  e=3.914E+00  Escherichia coli K-12

InterPro domains:
  IPR013785 Aldolase-type TIM barrel [G3DSA:3.20.20.70] (12-259)
  IPR026401 CXXX repeat peptide maturase [TIGR04119] (108-316)
  IPR058240 Radical SAM superfamily [SSF102114] (155-249)

Organism: Syntrophotalea acetylenica (NCBI:txid29542)

Solvent-accessible surface area (backbone atoms only — not comparable to full-atom values): 21273 Å² total; per-residue (Å²): 106,74,49,31,38,36,37,37,42,25,62,72,23,52,62,83,59,79,47,70,68,49,94,58,96,60,90,52,64,33,48,66,72,56,51,48,53,52,52,57,49,26,62,75,68,70,31,44,39,36,39,26,32,30,90,71,84,73,55,69,72,54,47,58,55,56,68,72,47,73,39,34,42,38,29,40,80,94,64,85,79,64,97,50,50,62,36,40,34,38,44,63,86,48,51,81,59,49,78,77,54,65,79,29,60,80,33,38,34,35,42,37,36,45,68,93,48,44,86,45,44,40,60,53,54,58,72,48,61,62,41,34,25,32,39,38,71,39,64,33,63,51,91,75,54,49,71,71,54,52,52,42,48,52,58,30,48,55,57,42,39,56,48,52,44,53,34,46,75,72,72,46,82,67,42,36,46,60,42,42,38,47,45,71,47,92,56,75,53,50,72,40,54,66,44,34,24,39,16,41,41,51,88,47,29,30,20,46,36,68,54,40,57,51,70,38,79,88,52,49,25,40,51,66,93,56,80,69,60,65,79,71,54,63,36,65,40,58,89,54,10,83,66,63,63,75,52,82,50,19,47,42,41,74,56,41,67,56,5,31,74,68,63,74,34,56,37,46,77,34,71,48,60,49,35,51,37,45,50,29,42,52,50,16,36,56,37,59,74,66,43,71,89,83,46,90,69,50,94,70,50,62,86,66,78,89,73,98,64,72,45,77,68,57,57,58,58,49,48,61,67,70,38,57,81,66,54,59,52,51,58,63,52,68,75,39,67,73,91,78,54,60,67,69,60,56,52,55,50,50,35,73,77,37,65,67,54,48,61,52,51,59,73,73,44,96,70,85,78,84,78,73,82,81,131

Secondary structure (DSSP, 8-state):
---EEEEESSTTPPP-SS------S--SPPPHHHHHHHHHHHHHTT-EEEEE--SSPPPHHHHHHHTTS-EEEEE-TTSPPPSSEEEEEEEGGGGGGGGGSPP-TT-EEEEEE-GGGGGGHHHHHHHHTTS-SEEEEEETTGGG--HHHHHHHHHHHHHHHHHHHHHHHTT---EETTTTHHHH-SS-----BTTTEEEE-TTSBEESSHHHHHH-GGG---BBTBPP--TTGGGGSGGG-TTGGG---TT----HHHHHHHHS-SSS--HHHHHHHHHHHHHHHHHHHHS-TT-TTGGGPPP----S-SSTTHHHHHHHHHS-THHHHHHHHHTS-GGGS-HHHHHHHHHHH-HHHHHHHHHH-SS----PPP-

Mean predicted aligned error: 10.75 Å

Radius of gyration: 24.96 Å; Cα contacts (8 Å, |Δi|>4): 583; chains: 1; bounding box: 62×69×67 Å

Foldseek 3Di:
DAAAEEEEQFLQFDDLAQAHRDDDPDGDTQPLVLLLVVLVVCVVVVHEYEYTGHPDADDPSVLVSQLVGAYEYEHEPPYDDRPHHYEYEDEPVCLVVVVVQDQDLDYHYEYEYELVCLLCLLVSVVSCPRRYQEYEYHYYPLVVDDPVSLVSNLVSLLSNLVVCQVCVVVVRHHHYLLAAVLQQDPAAPAQCQLNHYWYQYSVQFIASDVNLVSVDPVRTQDGHPDDGNDPPSVLQDQVNQVLNVPDSLRSQHLQLSQCCVNPVGSRYHDQSSQLSSVSSLVSNLVSVVSHDCPDPPNVNGDHRDDDPDRTSVVVVVVCVVPVPPLVVVVVVQVVDDVVPHDPVVVLVNVCVVPVVVVVVVPVVDPDDPPDDDDD